Protein AF-A0A8J2LD52-F1 (afdb_monomer_lite)

Secondary structure (DSSP, 8-state):
---TT-EEEEEEE-TTTGGGT---GGGGGGGTTS-----------------GGGTTT--TTTTTTT-EEEEE---STTT-EE-TTS-EEESHHHHHHHHHHHHHT-EEEE---S-S---B-TTS-B-HHHHHHHTTS-SEEEEEEP-HHHHTTSEE-S--EEE-EEEE-PPPPB---GGGGGGGS-HHHHHHHHHHHHHHHHHHHHHHHHH-----HHHHHHHHHHHHTT-------GGGHHHHHHHHHHHHHHHHHHHHHHHHHHHSPPBP----SHHHHHH-TTSEEEEE--TTSHHHHHHHH---HHHHHHHTTEEEE-GGGHHHHHHHHHH-TTEEEEEEHHHHHHHHHHHTTTSTT------GGGGS-----

Radius of gyration: 35.53 Å; chains: 1; bounding box: 77×43×115 Å

pLDDT: mean 72.1, std 21.66, range [21.05, 95.12]

Foldseek 3Di:
DDDLFKWFWFKWADDPLCVVLPPDPCVVVVVPPDDDDDDDDDDDDDDDPDDPVVSVVDDSCLSQAAEEFEEEEDPDVQAFDADPVRHTDDHPVVVVVVVVCVVRVHHYDYDWDWDCFWDQDPVRATTTPLNCRLVVVGGIYGTATDDPVSVVRIPGDPGPDIWGKDKFFWFWDFDDDVCVLVVLDDPVVVVVVVVVLVVLLVVQLVQVVVPDVDPVSVLSNVLLVCLLVVHDRPDDDPSCVVVSVVSSVVSVVVVVSSVVSVVVCVVDGDTDDDDLDLQSVLVLLQAQEEEADRHNGSVVVCLVPDPDPSSVSNNVRYHYDYPVCVLVLVVVRNPDNRYMYIDIDVSSVVSCVPRPPPPPTGDGSPPPPVVPPPPDD

Sequence (377 aa):
QLNPNRVHYMFVGREAGIRRLLKAESFQSLLYKTAIVFEGSERIVEKWQLSLENIEKFDPFDVIRNNHIRVASYPYKVYIVRNKSNEPIGGMAYNFMSNMASHYNCTFTFGHKGHQNINRMPNGTWNGFIGDLISNSVDLAFWLANSPTRNSVLDFTTHAHTMSLDFFTPLPQKTIKWYGVLFVFQRDLWVSIGISTLCVVLVLFLQVREGTGDPSTFKILRIPLCSLLQQPSNNIPQKIRVLSGMFFFYSIIVNTCFSCNLAAFLTFPEMDPLPTTPEQLAQMTHVHVTVVHYAGAISDIFFKQSSSPTVLKIKERLEKTNPKEMIRALKKTAVTRNSALINFRPLGQITIAENLTLHPGFNVACISHAQKILQIH

InterPro domains:
  IPR019594 Ionotropic glutamate receptor, L-glutamate and glycine-binding domain [PF10613] (72-163)
  IPR052192 Ionotropic receptor [PTHR42643] (63-322)

Organism: NCBI:txid39272

Structure (mmCIF, N/CA/C/O backbone):
data_AF-A0A8J2LD52-F1
#
_entry.id   AF-A0A8J2LD52-F1
#
loop_
_atom_site.group_PDB
_atom_site.id
_atom_site.type_symbol
_atom_site.label_atom_id
_atom_site.label_alt_id
_atom_site.label_comp_id
_atom_site.label_asym_id
_atom_site.label_entity_id
_atom_site.label_seq_id
_atom_site.pdbx_PDB_ins_code
_atom_site.Cartn_x
_atom_site.Cartn_y
_atom_site.Cartn_z
_atom_site.occupancy
_atom_site.B_iso_or_equiv
_atom_site.auth_seq_id
_atom_site.auth_comp_id
_atom_site.auth_asym_id
_atom_site.auth_atom_id
_atom_site.pdbx_PDB_model_num
ATOM 1 N N . GLN A 1 1 ? -10.316 -0.402 -25.186 1.00 23.91 1 GLN A N 1
ATOM 2 C CA . GLN A 1 1 ? -9.797 0.869 -24.635 1.00 23.91 1 GLN A CA 1
ATOM 3 C C . GLN A 1 1 ? -8.781 0.528 -23.545 1.00 23.91 1 GLN A C 1
ATOM 5 O O . GLN A 1 1 ? -9.033 -0.380 -22.768 1.00 23.91 1 GLN A O 1
ATOM 10 N N . LEU A 1 2 ? -7.586 1.131 -23.562 1.00 27.34 2 LEU A N 1
ATOM 11 C CA . LEU A 1 2 ? -6.486 0.798 -22.640 1.00 27.34 2 LEU A CA 1
ATOM 12 C C . LEU A 1 2 ? -6.726 1.429 -21.258 1.00 27.34 2 LEU A C 1
ATOM 14 O O . LEU A 1 2 ? -7.002 2.621 -21.166 1.00 27.34 2 LEU A O 1
ATOM 18 N N . ASN A 1 3 ? -6.609 0.628 -20.196 1.00 27.41 3 ASN A N 1
ATOM 19 C CA . ASN A 1 3 ? -6.834 1.050 -18.813 1.00 27.41 3 ASN A CA 1
ATOM 20 C C . ASN A 1 3 ? -5.690 1.979 -18.332 1.00 27.41 3 ASN A C 1
ATOM 22 O O . ASN A 1 3 ? -4.536 1.546 -18.312 1.00 27.41 3 ASN A O 1
ATOM 26 N N . PRO A 1 4 ? -5.970 3.228 -17.915 1.00 33.75 4 PRO A N 1
ATOM 27 C CA . PRO A 1 4 ? -4.953 4.231 -17.572 1.00 33.75 4 PRO A CA 1
ATOM 28 C C . PRO A 1 4 ? -4.152 3.936 -16.287 1.00 33.75 4 PRO A C 1
ATOM 30 O O . PRO A 1 4 ? -3.182 4.636 -16.005 1.00 33.75 4 PRO A O 1
ATOM 33 N N . ASN A 1 5 ? -4.517 2.900 -15.521 1.00 27.22 5 ASN A N 1
ATOM 34 C CA . ASN A 1 5 ? -3.898 2.565 -14.230 1.00 27.22 5 ASN A CA 1
ATOM 35 C C . ASN A 1 5 ? -2.833 1.454 -14.296 1.00 27.22 5 ASN A C 1
ATOM 37 O O . ASN A 1 5 ? -2.310 1.037 -13.260 1.00 27.22 5 ASN A O 1
ATOM 41 N N . ARG A 1 6 ? -2.509 0.943 -15.489 1.00 26.83 6 ARG A N 1
ATOM 42 C CA . ARG A 1 6 ? -1.530 -0.136 -15.678 1.00 26.83 6 ARG A CA 1
ATOM 43 C C . ARG A 1 6 ? -0.407 0.321 -16.594 1.00 26.83 6 ARG A C 1
ATOM 45 O O . ARG A 1 6 ? -0.628 0.697 -17.738 1.00 26.83 6 ARG A O 1
ATOM 52 N N . VAL A 1 7 ? 0.812 0.281 -16.067 1.00 27.97 7 VAL A N 1
ATOM 53 C CA . VAL A 1 7 ? 2.019 0.576 -16.833 1.00 27.97 7 VAL A CA 1
ATOM 54 C C . VAL A 1 7 ? 2.569 -0.747 -17.356 1.00 27.97 7 VAL A C 1
ATOM 56 O O . VAL A 1 7 ? 2.997 -1.589 -16.561 1.00 27.97 7 VAL A O 1
ATOM 59 N N . HIS A 1 8 ? 2.520 -0.953 -18.674 1.00 30.06 8 HIS A N 1
ATOM 60 C CA . HIS A 1 8 ? 2.996 -2.185 -19.299 1.00 30.06 8 HIS A CA 1
ATOM 61 C C . HIS A 1 8 ? 4.439 -2.004 -19.754 1.00 30.06 8 HIS A C 1
ATOM 63 O O . HIS A 1 8 ? 4.764 -1.018 -20.407 1.00 30.06 8 HIS A O 1
ATOM 69 N N . TYR A 1 9 ? 5.309 -2.945 -19.407 1.00 30.00 9 TYR A N 1
ATOM 70 C CA . TYR A 1 9 ? 6.727 -2.882 -19.747 1.00 30.00 9 TYR A CA 1
ATOM 71 C C . TYR A 1 9 ? 7.063 -3.855 -20.875 1.00 30.00 9 TYR A C 1
ATOM 73 O O . TYR A 1 9 ? 6.517 -4.958 -20.922 1.00 30.00 9 TYR A O 1
ATOM 81 N N . MET A 1 10 ? 7.947 -3.433 -21.779 1.00 39.56 10 MET A N 1
ATOM 82 C CA . MET A 1 10 ? 8.221 -4.145 -23.019 1.00 39.56 10 MET A CA 1
ATOM 83 C C . MET A 1 10 ? 9.648 -3.968 -23.522 1.00 39.56 10 MET A C 1
ATOM 85 O O . MET A 1 10 ? 10.292 -2.961 -23.230 1.00 39.56 10 MET A O 1
ATOM 89 N N . PHE A 1 11 ? 10.065 -4.923 -24.345 1.00 29.23 11 PHE A N 1
ATOM 90 C CA . PHE A 1 11 ? 11.185 -4.821 -25.266 1.00 29.23 11 PHE A CA 1
ATOM 91 C C . PHE A 1 11 ? 10.933 -3.781 -26.350 1.00 29.23 11 PHE A C 1
ATOM 93 O O . PHE A 1 11 ? 9.819 -3.690 -26.870 1.00 29.23 11 PHE A O 1
ATOM 100 N N . VAL A 1 12 ? 11.977 -3.023 -26.681 1.00 31.70 12 VAL A N 1
ATOM 101 C CA . VAL A 1 12 ? 11.914 -1.950 -27.668 1.00 31.70 12 VAL A CA 1
ATOM 102 C C . VAL A 1 12 ? 13.154 -1.932 -28.562 1.00 31.70 12 VAL A C 1
ATOM 104 O O . VAL A 1 12 ? 14.260 -2.043 -28.036 1.00 31.70 12 VAL A O 1
ATOM 107 N N . GLY A 1 13 ? 12.954 -1.715 -29.869 1.00 30.03 13 GLY A N 1
ATOM 108 C CA . GLY A 1 13 ? 13.976 -1.391 -30.878 1.00 30.03 13 GLY A CA 1
ATOM 109 C C . GLY A 1 13 ? 13.395 -0.542 -32.028 1.00 30.03 13 GLY A C 1
ATOM 110 O O . GLY A 1 13 ? 12.174 -0.438 -32.142 1.00 30.03 13 GLY A O 1
ATOM 111 N N . ARG A 1 14 ? 14.237 0.111 -32.857 1.00 34.62 14 ARG A N 1
ATOM 112 C CA . ARG A 1 14 ? 13.803 0.928 -34.018 1.00 34.62 14 ARG A CA 1
ATOM 113 C C . ARG A 1 14 ? 14.428 0.464 -35.349 1.00 34.62 14 ARG A C 1
ATOM 115 O O . ARG A 1 14 ? 15.628 0.227 -35.442 1.00 34.62 14 ARG A O 1
ATOM 122 N N . GLU A 1 15 ? 13.566 0.374 -36.362 1.00 36.78 15 GLU A N 1
ATOM 123 C CA . GLU A 1 15 ? 13.668 0.190 -37.829 1.00 36.78 15 GLU A CA 1
ATOM 124 C C . GLU A 1 15 ? 14.971 -0.143 -38.597 1.00 36.78 15 GLU A C 1
ATOM 126 O O . GLU A 1 15 ? 14.846 -0.745 -39.661 1.00 36.78 15 GLU A O 1
ATOM 131 N N . ALA A 1 16 ? 16.198 0.176 -38.175 1.00 35.41 16 ALA A N 1
ATOM 132 C CA . ALA A 1 16 ? 17.375 -0.060 -39.037 1.00 35.41 16 ALA A CA 1
ATOM 133 C C . ALA A 1 16 ? 17.960 -1.481 -38.898 1.00 35.41 16 ALA A C 1
ATOM 135 O O . ALA A 1 16 ? 18.362 -2.084 -39.892 1.00 35.41 16 ALA A O 1
ATOM 136 N N . GLY A 1 17 ? 17.945 -2.050 -37.687 1.00 36.66 17 GLY A N 1
ATOM 137 C CA . GLY A 1 17 ? 18.306 -3.458 -37.452 1.00 36.66 17 GLY A CA 1
ATOM 138 C C . GLY A 1 17 ? 17.135 -4.425 -37.664 1.00 36.66 17 GLY A C 1
ATOM 139 O O . GLY A 1 17 ? 17.326 -5.574 -38.051 1.00 36.66 17 GLY A O 1
ATOM 140 N N . ILE A 1 18 ? 15.904 -3.934 -37.476 1.00 36.94 18 ILE A N 1
ATOM 141 C CA . ILE A 1 18 ? 14.681 -4.748 -37.428 1.00 36.94 18 ILE A CA 1
ATOM 142 C C . ILE A 1 18 ? 13.960 -4.814 -38.796 1.00 36.94 18 ILE A C 1
ATOM 144 O O . ILE A 1 18 ? 13.155 -5.707 -39.036 1.00 36.94 18 ILE A O 1
ATOM 148 N N . ARG A 1 19 ? 14.301 -3.984 -39.794 1.00 34.66 19 ARG A N 1
ATOM 149 C CA . ARG A 1 19 ? 13.758 -4.155 -41.164 1.00 34.66 19 ARG A CA 1
ATOM 150 C C . ARG A 1 19 ? 14.233 -5.425 -41.891 1.00 34.66 19 ARG A C 1
ATOM 152 O O . ARG A 1 19 ? 13.634 -5.783 -42.901 1.00 34.66 19 ARG A O 1
ATOM 159 N N . ARG A 1 20 ? 15.238 -6.149 -41.374 1.00 38.47 20 ARG A N 1
ATOM 160 C CA . ARG A 1 20 ? 15.504 -7.548 -41.780 1.00 38.47 20 ARG A CA 1
ATOM 161 C C . ARG A 1 20 ? 14.633 -8.576 -41.035 1.00 38.47 20 ARG A C 1
ATOM 163 O O . ARG A 1 20 ? 14.489 -9.682 -41.529 1.00 38.47 20 ARG A O 1
ATOM 170 N N . LEU A 1 21 ? 14.041 -8.194 -39.900 1.00 38.53 21 LEU A N 1
ATOM 171 C CA . LEU A 1 21 ? 13.203 -9.012 -39.008 1.00 38.53 21 LEU A CA 1
ATOM 172 C C . LEU A 1 21 ? 11.695 -8.911 -39.278 1.00 38.53 21 LEU A C 1
ATOM 174 O O . LEU A 1 21 ? 10.965 -9.833 -38.946 1.00 38.53 21 LEU A O 1
ATOM 178 N N . LEU A 1 22 ? 11.209 -7.798 -39.835 1.00 36.91 22 LEU A N 1
ATOM 179 C CA . LEU A 1 22 ? 9.770 -7.478 -39.867 1.00 36.91 22 LEU A CA 1
ATOM 180 C C . LEU A 1 22 ? 9.167 -7.360 -41.274 1.00 36.91 22 LEU A C 1
ATOM 182 O O . LEU A 1 22 ? 8.167 -6.672 -41.468 1.00 36.91 22 LEU A O 1
ATOM 186 N N . LYS A 1 23 ? 9.713 -8.066 -42.272 1.00 32.22 23 LYS A N 1
ATOM 187 C CA . LYS A 1 23 ? 8.959 -8.343 -43.508 1.00 32.22 23 LYS A CA 1
ATOM 188 C C . LYS A 1 23 ? 8.051 -9.557 -43.313 1.00 32.22 23 LYS A C 1
ATOM 190 O O . LYS A 1 23 ? 8.264 -10.593 -43.926 1.00 32.22 23 LYS A O 1
ATOM 195 N N . ALA A 1 24 ? 7.035 -9.415 -42.473 1.00 35.25 24 ALA A N 1
ATOM 196 C CA . ALA A 1 24 ? 5.831 -10.219 -42.585 1.00 35.25 24 ALA A CA 1
ATOM 197 C C . ALA A 1 24 ? 4.703 -9.539 -41.806 1.00 35.25 24 ALA A C 1
ATOM 199 O O . ALA A 1 24 ? 4.794 -9.340 -40.596 1.00 35.25 24 ALA A O 1
ATOM 200 N N . GLU A 1 25 ? 3.591 -9.273 -42.484 1.00 36.53 25 GLU A N 1
ATOM 201 C CA . GLU A 1 25 ? 2.289 -8.956 -41.880 1.00 36.53 25 GLU A CA 1
ATOM 202 C C . GLU A 1 25 ? 1.767 -10.089 -40.954 1.00 36.53 25 GLU A C 1
ATOM 204 O O . GLU A 1 25 ? 0.664 -10.019 -40.417 1.00 36.53 25 GLU A O 1
ATOM 209 N N . SER A 1 26 ? 2.559 -11.137 -40.700 1.00 39.19 26 SER A N 1
ATOM 210 C CA . SER A 1 26 ? 2.184 -12.321 -39.931 1.00 39.19 26 SER A CA 1
ATOM 211 C C . SER A 1 26 ? 2.123 -12.102 -38.417 1.00 39.19 26 SER A C 1
ATOM 213 O O . SER A 1 26 ? 1.470 -12.897 -37.741 1.00 39.19 26 SER A O 1
ATOM 215 N N . PHE A 1 27 ? 2.664 -11.012 -37.857 1.00 35.91 27 PHE A N 1
ATOM 216 C CA . PHE A 1 27 ? 2.467 -10.731 -36.424 1.00 35.91 27 PHE A CA 1
ATOM 217 C C . PHE A 1 27 ? 1.037 -10.253 -36.099 1.00 35.91 27 PHE A C 1
ATOM 219 O O . PHE A 1 27 ? 0.593 -10.382 -34.959 1.00 35.91 27 PHE A O 1
ATOM 226 N N . GLN A 1 28 ? 0.268 -9.788 -37.097 1.00 33.38 28 GLN A N 1
ATOM 227 C CA . GLN A 1 28 ? -1.177 -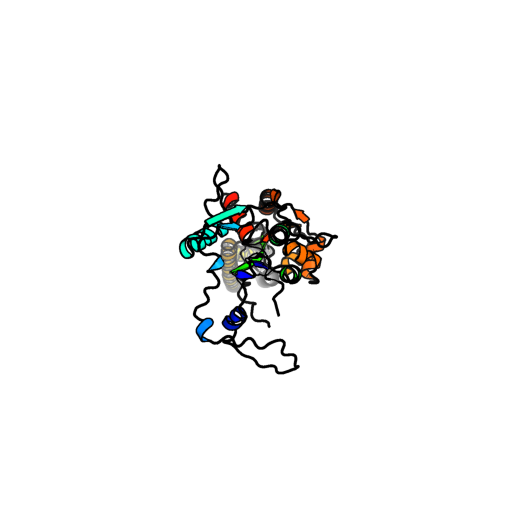9.575 -36.939 1.00 33.38 28 GLN A CA 1
ATOM 228 C C . GLN A 1 28 ? -1.957 -10.901 -36.872 1.00 33.38 28 GLN A C 1
ATOM 230 O O . GLN A 1 28 ? -3.003 -10.962 -36.231 1.00 33.38 28 GLN A O 1
ATOM 235 N N . SER A 1 29 ? -1.445 -11.988 -37.460 1.00 31.92 29 SER A N 1
ATOM 236 C CA . SER A 1 29 ? -2.184 -13.255 -37.580 1.00 31.92 29 SER A CA 1
ATOM 237 C C . SER A 1 29 ? -2.236 -14.094 -36.296 1.00 31.92 29 SER A C 1
ATOM 239 O O . SER A 1 29 ? -3.184 -14.857 -36.112 1.00 31.92 29 SER A O 1
ATOM 241 N N . LEU A 1 30 ? -1.315 -13.892 -35.342 1.00 29.06 30 LEU A N 1
ATOM 242 C CA . LEU A 1 30 ? -1.360 -14.595 -34.049 1.00 29.06 30 LEU A CA 1
ATOM 243 C C . LEU A 1 30 ? -2.463 -14.063 -33.103 1.00 29.06 30 LEU A C 1
ATOM 245 O O . LEU A 1 30 ? -2.719 -14.658 -32.058 1.00 29.06 30 LEU A O 1
ATOM 249 N N . LEU A 1 31 ? -3.143 -12.972 -33.485 1.00 27.78 31 LEU A N 1
ATOM 250 C CA . LEU A 1 31 ? -4.313 -12.402 -32.802 1.00 27.78 31 LEU A CA 1
ATOM 251 C C . LEU A 1 31 ? -5.648 -12.652 -33.537 1.00 27.78 31 LEU A C 1
ATOM 253 O O . LEU A 1 31 ? -6.704 -12.347 -32.989 1.00 27.78 31 LEU A O 1
ATOM 257 N N . TYR A 1 32 ? -5.652 -13.277 -34.721 1.00 26.25 32 TYR A N 1
ATOM 258 C CA . TYR A 1 32 ? -6.871 -13.512 -35.519 1.00 26.25 32 TYR A CA 1
ATOM 259 C C . TYR A 1 32 ? -7.573 -14.855 -35.230 1.00 26.25 32 TYR A C 1
ATOM 261 O O . TYR A 1 32 ? -8.110 -15.498 -36.129 1.00 26.25 32 TYR A O 1
ATOM 269 N N . LYS A 1 33 ? -7.629 -15.282 -33.959 1.00 24.86 33 LYS A N 1
ATOM 270 C CA . LYS A 1 33 ? -8.533 -16.373 -33.524 1.00 24.86 33 LYS A CA 1
ATOM 271 C C . LYS A 1 33 ? -9.729 -15.929 -32.681 1.00 24.86 33 LYS A C 1
ATOM 273 O O . LYS A 1 33 ? -10.483 -16.774 -32.212 1.00 24.86 33 LYS A O 1
ATOM 278 N N . THR A 1 34 ? -9.985 -14.628 -32.571 1.00 21.89 34 THR A N 1
ATOM 279 C CA . THR A 1 34 ? -11.220 -14.104 -31.969 1.00 21.89 34 THR A CA 1
ATOM 280 C C . THR A 1 34 ? -11.675 -12.833 -32.692 1.00 21.89 34 THR A C 1
ATOM 282 O O . THR A 1 34 ? -11.120 -11.773 -32.441 1.00 21.89 34 THR A O 1
ATOM 285 N N . ALA A 1 35 ? -12.631 -13.000 -33.619 1.00 21.05 35 ALA A N 1
ATOM 286 C CA . ALA A 1 35 ? -13.771 -12.132 -33.978 1.00 21.05 35 ALA A CA 1
ATOM 287 C C . ALA A 1 35 ? -13.608 -10.593 -33.783 1.00 21.05 35 ALA A C 1
ATOM 289 O O . ALA A 1 35 ? -13.313 -10.127 -32.692 1.00 21.05 35 ALA A O 1
ATOM 290 N N . ILE A 1 36 ? -13.873 -9.712 -34.756 1.00 22.89 36 ILE A N 1
ATOM 291 C CA . ILE A 1 36 ? -15.193 -9.381 -35.326 1.00 22.89 36 ILE A CA 1
ATOM 292 C C . ILE A 1 36 ? -14.989 -8.456 -36.550 1.00 22.89 36 ILE A C 1
ATOM 294 O O . ILE A 1 36 ? -14.137 -7.571 -36.550 1.00 22.89 36 ILE A O 1
ATOM 298 N N . VAL A 1 37 ? -15.836 -8.682 -37.553 1.00 26.14 37 VAL A N 1
ATOM 299 C CA . VAL A 1 37 ? -16.145 -7.896 -38.757 1.00 26.14 37 VAL A CA 1
ATOM 300 C C . VAL A 1 37 ? -16.410 -6.409 -38.471 1.00 26.14 37 VAL A C 1
ATOM 302 O O . VAL A 1 37 ? -17.274 -6.109 -37.658 1.00 26.14 37 VAL A O 1
ATOM 305 N N . PHE A 1 38 ? -15.776 -5.497 -39.217 1.00 23.28 38 PHE A N 1
ATOM 306 C CA . PHE A 1 38 ? -16.443 -4.297 -39.745 1.00 23.28 38 PHE A CA 1
ATOM 307 C C . PHE A 1 38 ? -15.843 -3.920 -41.105 1.00 23.28 38 PHE A C 1
ATOM 309 O O . PHE A 1 38 ? -14.640 -3.723 -41.262 1.00 23.28 38 PHE A O 1
ATOM 316 N N . GLU A 1 39 ? -16.738 -3.887 -42.079 1.00 28.38 39 GLU A N 1
ATOM 317 C CA . GLU A 1 39 ? -16.569 -3.581 -43.492 1.00 28.38 39 GLU A CA 1
ATOM 318 C C . GLU A 1 39 ? -16.615 -2.053 -43.682 1.00 28.38 39 GLU A C 1
ATOM 320 O O . GLU A 1 39 ? -17.489 -1.396 -43.113 1.00 28.38 39 GLU A O 1
ATOM 325 N N . GLY A 1 40 ? -15.691 -1.465 -44.454 1.00 25.81 40 GLY A N 1
ATOM 326 C CA . GLY A 1 40 ? -15.814 -0.057 -44.847 1.00 25.81 40 GLY A CA 1
ATOM 327 C C . GLY A 1 40 ? -14.540 0.643 -45.321 1.00 25.81 40 GLY A C 1
ATOM 328 O O . GLY A 1 40 ? -13.699 1.022 -44.514 1.00 25.81 40 GLY A O 1
ATOM 329 N N . SER A 1 41 ? -14.519 0.964 -46.617 1.00 26.58 41 SER A N 1
ATOM 330 C CA . SER A 1 41 ? -13.633 1.883 -47.356 1.00 26.58 41 SER A CA 1
ATOM 331 C C . SER A 1 41 ? -12.295 1.349 -47.895 1.00 26.58 41 SER A C 1
ATOM 333 O O . SER A 1 41 ? -11.379 0.932 -47.193 1.00 26.58 41 SER A O 1
ATOM 335 N N . GLU A 1 42 ? -12.242 1.392 -49.223 1.00 32.69 42 GLU A N 1
ATOM 336 C CA . GLU A 1 42 ? -11.225 0.927 -50.150 1.00 32.69 42 GLU A CA 1
ATOM 337 C C . GLU A 1 42 ? -9.942 1.774 -50.127 1.00 32.69 42 GLU A C 1
ATOM 339 O O . GLU A 1 42 ? -9.981 2.994 -50.286 1.00 32.69 42 GLU A O 1
ATOM 344 N N . ARG A 1 43 ? -8.787 1.100 -50.060 1.00 25.75 43 ARG A N 1
ATOM 345 C CA . ARG A 1 43 ? -7.615 1.364 -50.918 1.00 25.75 43 ARG A CA 1
ATOM 346 C C . ARG A 1 43 ? -6.605 0.228 -50.756 1.00 25.75 43 ARG A C 1
ATOM 348 O O . ARG A 1 43 ? -5.838 0.185 -49.800 1.00 25.75 43 ARG A O 1
ATOM 355 N N . ILE A 1 44 ? -6.626 -0.705 -51.703 1.00 26.44 44 ILE A N 1
ATOM 356 C CA . ILE A 1 44 ? -5.646 -1.789 -51.801 1.00 26.44 44 ILE A CA 1
ATOM 357 C C . ILE A 1 44 ? -4.370 -1.200 -52.411 1.00 26.44 44 ILE A C 1
ATOM 359 O O . ILE A 1 44 ? -4.347 -0.870 -53.596 1.00 26.44 44 ILE A O 1
ATOM 363 N N . VAL A 1 45 ? -3.319 -1.059 -51.605 1.00 27.81 45 VAL A N 1
ATOM 364 C CA . VAL A 1 45 ? -1.951 -0.839 -52.089 1.00 27.81 45 VAL A CA 1
ATOM 365 C C . VAL A 1 45 ? -1.255 -2.199 -52.053 1.00 27.81 45 VAL A C 1
ATOM 367 O O . VAL A 1 45 ? -1.028 -2.739 -50.982 1.00 27.81 45 VAL A O 1
ATOM 370 N N . GLU A 1 46 ? -1.007 -2.749 -53.243 1.00 27.02 46 GLU A N 1
ATOM 371 C CA . GLU A 1 46 ? -0.210 -3.948 -53.557 1.00 27.02 46 GLU A CA 1
ATOM 372 C C . GLU A 1 46 ? -0.506 -5.252 -52.788 1.00 27.02 46 GLU A C 1
ATOM 374 O O . GLU A 1 46 ? -0.124 -5.482 -51.645 1.00 27.02 46 GLU A O 1
ATOM 379 N N . LYS A 1 47 ? -1.125 -6.187 -53.512 1.00 25.55 47 LYS A N 1
ATOM 380 C CA . LYS A 1 47 ? -1.456 -7.545 -53.079 1.00 25.55 47 LYS A CA 1
ATOM 381 C C . LYS A 1 47 ? -0.195 -8.427 -53.073 1.00 25.55 47 LYS A C 1
ATOM 383 O O . LYS A 1 47 ? 0.102 -9.081 -54.070 1.00 25.55 47 LYS A O 1
ATOM 388 N N . TRP A 1 48 ? 0.534 -8.483 -51.960 1.00 31.11 48 TRP A N 1
ATOM 389 C CA . TRP A 1 48 ? 1.521 -9.546 -51.737 1.00 31.11 48 TRP A CA 1
ATOM 390 C C . TRP A 1 48 ? 0.775 -10.832 -51.356 1.00 31.11 48 TRP A C 1
ATOM 392 O O . TRP A 1 48 ? 0.304 -10.984 -50.233 1.00 31.11 48 TRP A O 1
ATOM 402 N N . GLN A 1 49 ? 0.621 -11.764 -52.300 1.00 27.34 49 GLN A N 1
ATOM 403 C CA . GLN A 1 49 ? 0.124 -13.112 -52.003 1.00 27.34 49 GLN A CA 1
ATOM 404 C C . GLN A 1 49 ? 1.187 -13.885 -51.206 1.00 27.34 49 GLN A C 1
ATOM 406 O O . GLN A 1 49 ? 2.001 -14.612 -51.768 1.00 27.34 49 GLN A O 1
ATOM 411 N N . LEU A 1 50 ? 1.194 -13.721 -49.884 1.00 34.59 50 LEU A N 1
ATOM 412 C CA . LEU A 1 50 ? 1.894 -14.620 -48.970 1.00 34.59 50 LEU A CA 1
ATOM 413 C C . LEU A 1 50 ? 1.065 -15.906 -48.840 1.00 34.59 50 LEU A C 1
ATOM 415 O O . LEU A 1 50 ? -0.023 -15.900 -48.268 1.00 34.59 50 LEU A O 1
ATOM 419 N N . SER A 1 51 ? 1.553 -17.006 -49.416 1.00 32.91 51 SER A N 1
ATOM 420 C CA . SER A 1 51 ? 0.962 -18.333 -49.236 1.00 32.91 51 SER A CA 1
ATOM 421 C C . SER A 1 51 ? 1.140 -18.803 -47.785 1.00 32.91 51 SER A C 1
ATOM 423 O O . SER A 1 51 ? 2.208 -18.636 -47.193 1.00 32.91 51 SER A O 1
ATOM 425 N N . LEU A 1 52 ? 0.091 -19.404 -47.211 1.00 39.31 52 LEU A N 1
ATOM 426 C CA . LEU A 1 52 ? 0.046 -19.910 -45.828 1.00 39.31 52 LEU A CA 1
ATOM 427 C C . LEU A 1 52 ? 1.195 -20.883 -45.483 1.00 39.31 52 LEU A C 1
ATOM 429 O O . LEU A 1 52 ? 1.609 -20.937 -44.329 1.00 39.31 52 LEU A O 1
ATOM 433 N N . GLU A 1 53 ? 1.776 -21.569 -46.471 1.00 40.62 53 GLU A N 1
ATOM 434 C CA . GLU A 1 53 ? 2.932 -22.467 -46.295 1.00 40.62 53 GLU A CA 1
ATOM 435 C C . GLU A 1 53 ? 4.224 -21.760 -45.843 1.00 40.62 53 GLU A C 1
ATOM 437 O O . GLU A 1 53 ? 5.087 -22.388 -45.230 1.00 40.62 53 GLU A O 1
ATOM 442 N N . ASN A 1 54 ? 4.384 -20.459 -46.117 1.00 37.97 54 ASN A N 1
ATOM 443 C CA . ASN A 1 54 ? 5.599 -19.711 -45.762 1.00 37.97 54 ASN A CA 1
ATOM 444 C C . ASN A 1 54 ? 5.545 -19.079 -44.362 1.00 37.97 54 ASN A C 1
ATOM 446 O O . ASN A 1 54 ? 6.579 -18.664 -43.841 1.00 37.97 54 ASN A O 1
ATOM 450 N N . ILE A 1 55 ? 4.366 -19.018 -43.736 1.00 42.81 55 ILE A N 1
ATOM 451 C CA . ILE A 1 55 ? 4.192 -18.459 -42.386 1.00 42.81 55 ILE A CA 1
ATOM 452 C C . ILE A 1 55 ? 4.656 -19.464 -41.322 1.00 42.81 55 ILE A C 1
ATOM 454 O O . ILE A 1 55 ? 5.243 -19.058 -40.324 1.00 42.81 55 ILE A O 1
ATOM 458 N N . GLU A 1 56 ? 4.478 -20.769 -41.555 1.00 41.75 56 GLU A N 1
ATOM 459 C CA . GLU A 1 56 ? 4.920 -21.825 -40.627 1.00 41.75 56 GLU A CA 1
ATOM 460 C C . GLU A 1 56 ? 6.449 -21.986 -40.557 1.00 41.75 56 GLU A C 1
ATOM 462 O O . GLU A 1 56 ? 6.968 -22.512 -39.576 1.00 41.75 56 GLU A O 1
ATOM 467 N N . LYS A 1 57 ? 7.185 -21.514 -41.575 1.00 46.91 57 LYS A N 1
ATOM 468 C CA . LYS A 1 57 ? 8.658 -21.581 -41.642 1.00 46.91 57 LYS A CA 1
ATOM 469 C C . LYS A 1 57 ? 9.367 -20.305 -41.189 1.00 46.91 57 LYS A C 1
ATOM 471 O O . LYS A 1 57 ? 10.594 -20.285 -41.154 1.00 46.91 57 LYS A O 1
ATOM 476 N N . PHE A 1 58 ? 8.631 -19.240 -40.887 1.00 47.38 58 PHE A N 1
ATOM 477 C CA . PHE A 1 58 ? 9.228 -17.982 -40.458 1.00 47.38 58 PHE A CA 1
ATOM 478 C C . PHE A 1 58 ? 9.505 -18.035 -38.954 1.00 47.38 58 PHE A C 1
ATOM 480 O O . PHE A 1 58 ? 8.590 -17.856 -38.153 1.00 47.38 58 PHE A O 1
ATOM 487 N N . ASP A 1 59 ? 10.760 -18.275 -38.568 1.00 55.41 59 ASP A N 1
ATOM 488 C CA . ASP A 1 59 ? 11.206 -18.044 -37.195 1.00 55.41 59 ASP A CA 1
ATOM 489 C C . ASP A 1 59 ? 11.511 -16.541 -37.033 1.00 55.41 59 ASP A C 1
ATOM 491 O O . ASP A 1 59 ? 12.521 -16.051 -37.551 1.00 55.41 59 ASP A O 1
ATOM 495 N N . PRO A 1 60 ? 10.663 -15.769 -36.322 1.00 52.97 60 PRO A N 1
ATOM 496 C CA . PRO A 1 60 ? 10.856 -14.331 -36.150 1.00 52.97 60 PRO A CA 1
ATOM 497 C C . PRO A 1 60 ? 12.121 -13.991 -35.350 1.00 52.97 60 PRO A C 1
ATOM 499 O O . PRO A 1 60 ? 12.451 -12.817 -35.216 1.00 52.97 60 PRO A O 1
ATOM 502 N N . PHE A 1 61 ? 12.836 -14.983 -34.812 1.00 56.44 61 PHE A N 1
ATOM 503 C CA . PHE A 1 61 ? 14.079 -14.807 -34.072 1.00 56.44 61 PHE A CA 1
ATOM 504 C C . PHE A 1 61 ? 15.326 -15.257 -34.846 1.00 56.44 61 PHE A C 1
ATOM 506 O O . PHE A 1 61 ? 16.433 -15.165 -34.311 1.00 56.44 61 PHE A O 1
ATOM 513 N N . ASP A 1 62 ? 15.201 -15.638 -36.124 1.00 61.03 62 ASP A N 1
ATOM 514 C CA . ASP A 1 62 ? 16.347 -16.003 -36.972 1.00 61.03 62 ASP A CA 1
ATOM 515 C C . ASP A 1 62 ? 17.405 -14.894 -37.059 1.00 61.03 62 ASP A C 1
ATOM 517 O O . ASP A 1 62 ? 18.601 -15.167 -37.116 1.00 61.03 62 ASP A O 1
ATOM 521 N N . VAL A 1 63 ? 17.000 -13.623 -37.004 1.00 61.34 63 VAL A N 1
ATOM 522 C CA . VAL A 1 63 ? 17.943 -12.489 -37.046 1.00 61.34 63 VAL A CA 1
ATOM 523 C C . VAL A 1 63 ? 18.638 -12.264 -35.703 1.00 61.34 63 VAL A C 1
ATOM 525 O O . VAL A 1 63 ? 19.637 -11.553 -35.635 1.00 61.34 63 VAL A O 1
ATOM 528 N N . ILE A 1 64 ? 18.143 -12.865 -34.624 1.00 66.75 64 ILE A N 1
ATOM 529 C CA . ILE A 1 64 ? 18.823 -12.864 -33.328 1.00 66.75 64 ILE A CA 1
ATOM 530 C C . ILE A 1 64 ? 19.815 -14.031 -33.240 1.00 66.75 64 ILE A C 1
ATOM 532 O O . ILE A 1 64 ? 20.840 -13.923 -32.559 1.00 66.75 64 ILE A O 1
ATOM 536 N N . ARG A 1 65 ? 19.549 -15.127 -33.960 1.00 75.69 65 ARG A N 1
ATOM 537 C CA . ARG A 1 65 ? 20.378 -16.332 -33.940 1.00 75.69 65 ARG A CA 1
ATOM 538 C C . ARG A 1 65 ? 21.825 -16.011 -34.325 1.00 75.69 65 ARG A C 1
ATOM 540 O O . ARG A 1 65 ? 22.083 -15.361 -35.334 1.00 75.69 65 ARG A O 1
ATOM 547 N N . ASN A 1 66 ? 22.775 -16.474 -33.510 1.00 80.88 66 ASN A N 1
ATOM 548 C CA . ASN A 1 66 ? 24.221 -16.267 -33.686 1.00 80.88 66 ASN A CA 1
ATOM 549 C C . ASN A 1 66 ? 24.704 -14.800 -33.698 1.00 80.88 66 ASN A C 1
ATOM 551 O O . ASN A 1 66 ? 25.869 -14.552 -34.004 1.00 80.88 66 ASN A O 1
ATOM 555 N N . ASN A 1 67 ? 23.859 -13.829 -33.338 1.00 80.38 67 ASN A N 1
ATOM 556 C CA . ASN A 1 67 ? 24.241 -12.417 -33.294 1.00 80.38 67 ASN A CA 1
ATOM 557 C C . ASN A 1 67 ? 24.575 -11.935 -31.876 1.00 80.38 67 ASN A C 1
ATOM 559 O O . ASN A 1 67 ? 24.275 -12.586 -30.872 1.00 80.38 67 ASN A O 1
ATOM 563 N N . HIS A 1 68 ? 25.229 -10.773 -31.799 1.00 86.00 68 HIS A N 1
ATOM 564 C CA . HIS A 1 68 ? 25.487 -10.074 -30.544 1.00 86.00 68 HIS A CA 1
ATOM 565 C C . HIS A 1 68 ? 24.435 -8.987 -30.307 1.00 86.00 68 HIS A C 1
ATOM 567 O O . HIS A 1 68 ? 24.274 -8.103 -31.144 1.00 86.00 68 HIS A O 1
ATOM 573 N N . ILE A 1 69 ? 23.753 -9.023 -29.163 1.00 84.75 69 ILE A N 1
ATOM 574 C CA . ILE A 1 69 ? 22.681 -8.084 -28.811 1.00 84.75 69 ILE A CA 1
ATOM 575 C C . ILE A 1 69 ? 23.161 -7.119 -27.729 1.00 84.75 69 ILE A C 1
ATOM 577 O O . ILE A 1 69 ? 23.530 -7.529 -26.625 1.00 84.75 69 ILE A O 1
ATOM 581 N N . ARG A 1 70 ? 23.086 -5.815 -27.994 1.00 87.19 70 ARG A N 1
ATOM 582 C CA . ARG A 1 70 ? 23.326 -4.782 -26.979 1.00 87.19 70 ARG A CA 1
ATOM 583 C C . ARG A 1 70 ? 22.019 -4.461 -26.272 1.00 87.19 70 ARG A C 1
ATOM 585 O O . ARG A 1 70 ? 21.047 -4.067 -26.915 1.00 87.19 70 ARG A O 1
ATOM 592 N N . VAL A 1 71 ? 22.001 -4.598 -24.951 1.00 87.00 71 VAL A N 1
ATOM 593 C CA . VAL A 1 71 ? 20.788 -4.475 -24.137 1.00 87.00 71 VAL A CA 1
ATOM 594 C C . VAL A 1 71 ? 20.913 -3.345 -23.120 1.00 87.00 71 VAL A C 1
ATOM 596 O O . VAL A 1 71 ? 21.841 -3.322 -22.310 1.00 87.00 71 VAL A O 1
ATOM 599 N N . ALA A 1 72 ? 19.936 -2.441 -23.094 1.00 87.00 72 ALA A N 1
ATOM 600 C CA . ALA A 1 72 ? 19.771 -1.460 -22.026 1.00 87.00 72 ALA A CA 1
ATOM 601 C C . ALA A 1 72 ? 18.767 -1.959 -20.991 1.00 87.00 72 ALA A C 1
ATOM 603 O O . ALA A 1 72 ? 17.763 -2.580 -21.320 1.00 87.00 72 ALA A O 1
ATOM 604 N N . SER A 1 73 ? 19.013 -1.662 -19.722 1.00 85.31 73 SER A N 1
ATOM 605 C CA . SER A 1 73 ? 18.094 -1.972 -18.628 1.00 85.31 73 SER A CA 1
ATOM 606 C C . SER A 1 73 ? 18.354 -1.029 -17.466 1.00 85.31 73 SER A C 1
ATOM 608 O O . SER A 1 73 ? 19.463 -0.513 -17.295 1.00 85.31 73 SER A O 1
ATOM 610 N N . TYR A 1 74 ? 17.341 -0.825 -16.627 1.00 82.12 74 TYR A N 1
ATOM 611 C CA . TYR A 1 74 ? 17.503 -0.046 -15.408 1.00 82.12 74 TYR A CA 1
ATOM 612 C C . TYR A 1 74 ? 18.495 -0.704 -14.435 1.00 82.12 74 TYR A C 1
ATOM 614 O O . TYR A 1 74 ? 18.470 -1.925 -14.263 1.00 82.12 74 TYR A O 1
ATOM 622 N N . PRO A 1 75 ? 19.313 0.091 -13.722 1.00 80.75 75 PRO A N 1
ATOM 623 C CA . PRO A 1 75 ? 20.309 -0.411 -12.779 1.00 80.75 75 PRO A CA 1
ATOM 624 C C . PRO A 1 75 ? 19.706 -0.673 -11.388 1.00 80.75 75 PRO A C 1
ATOM 626 O O . PRO A 1 75 ? 20.333 -0.394 -10.368 1.00 80.75 75 PRO A O 1
ATOM 629 N N . TYR A 1 76 ? 18.466 -1.160 -11.327 1.00 80.25 76 TYR A N 1
ATOM 630 C CA . TYR A 1 76 ? 17.868 -1.615 -10.072 1.00 80.25 76 TYR A CA 1
ATOM 631 C C . TYR A 1 76 ? 18.098 -3.115 -9.938 1.00 80.25 76 TYR A C 1
ATOM 633 O O . TYR A 1 76 ? 17.925 -3.844 -10.914 1.00 80.25 76 TYR A O 1
ATOM 641 N N . LYS A 1 77 ? 18.418 -3.575 -8.722 1.00 77.38 77 LYS A N 1
ATOM 642 C CA . LYS A 1 77 ? 18.707 -4.989 -8.421 1.00 77.38 77 LYS A CA 1
ATOM 643 C C . LYS A 1 77 ? 17.613 -5.957 -8.882 1.00 77.38 77 LYS A C 1
ATOM 645 O O . LYS A 1 77 ? 17.911 -7.084 -9.248 1.00 77.38 77 LYS A O 1
ATOM 650 N N . VAL A 1 78 ? 16.362 -5.491 -8.918 1.00 78.75 78 VAL A N 1
ATOM 651 C CA . VAL A 1 78 ? 15.209 -6.236 -9.455 1.00 78.75 78 VAL A CA 1
ATOM 652 C C . VAL A 1 78 ? 15.448 -6.686 -10.901 1.00 78.75 78 VAL A C 1
ATOM 654 O O . VAL A 1 78 ? 15.109 -7.803 -11.284 1.00 78.75 78 VAL A O 1
ATOM 657 N N . TYR A 1 79 ? 16.047 -5.810 -11.707 1.00 79.19 79 TYR A N 1
ATOM 658 C CA . TYR A 1 79 ? 16.251 -6.025 -13.135 1.00 79.19 79 TYR A CA 1
ATOM 659 C C . TYR A 1 79 ? 17.645 -6.565 -13.428 1.00 79.19 79 TYR A C 1
ATOM 661 O O . TYR A 1 79 ? 17.765 -7.535 -14.170 1.00 79.19 79 TYR A O 1
ATOM 669 N N . ILE A 1 80 ? 18.685 -5.975 -12.830 1.00 84.69 80 ILE A N 1
ATOM 670 C CA . ILE A 1 80 ? 20.071 -6.423 -12.986 1.00 84.69 80 ILE A CA 1
ATOM 671 C C . ILE A 1 80 ? 20.779 -6.392 -11.638 1.00 84.69 80 ILE A C 1
ATOM 673 O O . ILE A 1 80 ? 20.925 -5.340 -11.013 1.00 84.69 80 ILE A O 1
ATOM 677 N N . VAL A 1 81 ? 21.300 -7.548 -11.247 1.00 85.44 81 VAL A N 1
ATOM 678 C CA . VAL A 1 81 ? 22.250 -7.719 -10.153 1.00 85.44 81 VAL A CA 1
ATOM 679 C C . VAL A 1 81 ? 23.650 -7.746 -10.752 1.00 85.44 81 VAL A C 1
ATOM 681 O O . VAL A 1 81 ? 23.919 -8.509 -11.681 1.00 85.44 81 VAL A O 1
ATOM 684 N N . ARG A 1 82 ? 24.543 -6.905 -10.228 1.00 86.44 82 ARG A N 1
ATOM 685 C CA . ARG A 1 82 ? 25.949 -6.848 -10.640 1.00 86.44 82 ARG A CA 1
ATOM 686 C C . ARG A 1 82 ? 26.863 -7.269 -9.493 1.00 86.44 82 ARG A C 1
ATOM 688 O O . ARG A 1 82 ? 26.552 -6.996 -8.334 1.00 86.44 82 ARG A O 1
ATOM 695 N N . ASN A 1 83 ? 27.977 -7.920 -9.816 1.00 87.38 83 ASN A N 1
ATOM 696 C CA . ASN A 1 83 ? 29.032 -8.245 -8.857 1.00 87.38 83 ASN A CA 1
ATOM 697 C C . ASN A 1 83 ? 29.852 -6.988 -8.487 1.00 87.38 83 ASN A C 1
ATOM 699 O O . ASN A 1 83 ? 29.691 -5.928 -9.092 1.00 87.38 83 ASN A O 1
ATOM 703 N N . LYS A 1 84 ? 30.779 -7.107 -7.527 1.00 85.12 84 LYS A N 1
ATOM 704 C CA . LYS A 1 84 ? 31.723 -6.049 -7.122 1.00 85.12 84 LYS A CA 1
ATOM 705 C C . LYS A 1 84 ? 32.569 -5.524 -8.290 1.00 85.12 84 LYS A C 1
ATOM 707 O O . LYS A 1 84 ? 32.849 -4.333 -8.333 1.00 85.12 84 LYS A O 1
ATOM 712 N N . SER A 1 85 ? 32.887 -6.379 -9.265 1.00 85.06 85 SER A N 1
ATOM 713 C CA . SER A 1 85 ? 33.567 -6.013 -10.521 1.00 85.06 85 SER A CA 1
ATOM 714 C C . SER A 1 85 ? 32.641 -5.362 -11.564 1.00 85.06 85 SER A C 1
ATOM 716 O O . SER A 1 85 ? 33.038 -5.160 -12.704 1.00 85.06 85 SER A O 1
ATOM 718 N N . ASN A 1 86 ? 31.395 -5.040 -11.195 1.00 83.06 86 ASN A N 1
ATOM 719 C CA . ASN A 1 86 ? 30.354 -4.448 -12.043 1.00 83.06 86 ASN A CA 1
ATOM 720 C C . ASN A 1 86 ? 29.848 -5.337 -13.201 1.00 83.06 86 ASN A C 1
ATOM 722 O O . ASN A 1 86 ? 29.122 -4.873 -14.084 1.00 83.06 86 ASN A O 1
ATOM 726 N N . GLU A 1 87 ? 30.159 -6.629 -13.184 1.00 85.62 87 GLU A N 1
ATOM 727 C CA . GLU A 1 87 ? 29.658 -7.603 -14.158 1.00 85.62 87 GLU A CA 1
ATOM 728 C C . GLU A 1 87 ? 28.227 -8.040 -13.814 1.00 85.62 87 GLU A C 1
ATOM 730 O O . GLU A 1 87 ? 27.936 -8.272 -12.637 1.00 85.62 87 GLU A O 1
ATOM 735 N N . PRO A 1 88 ? 27.310 -8.138 -14.795 1.00 84.94 88 PRO A N 1
ATOM 736 C CA . PRO A 1 88 ? 25.949 -8.599 -14.553 1.00 84.94 88 PRO A CA 1
ATOM 737 C C . PRO A 1 88 ? 25.949 -10.108 -14.271 1.00 84.94 88 PRO A C 1
ATOM 739 O O . PRO A 1 88 ? 26.398 -10.894 -15.097 1.00 84.94 88 PRO A O 1
ATOM 742 N N . ILE A 1 89 ? 25.439 -10.497 -13.103 1.00 87.19 89 ILE A N 1
ATOM 743 C CA . ILE A 1 89 ? 25.426 -11.889 -12.615 1.00 87.19 89 ILE A CA 1
ATOM 744 C C . ILE A 1 89 ? 24.013 -12.459 -12.457 1.00 87.19 89 ILE A C 1
ATOM 746 O O . ILE A 1 89 ? 23.850 -13.649 -12.215 1.00 87.19 89 ILE A O 1
ATOM 750 N N . GLY A 1 90 ? 22.983 -11.615 -12.534 1.00 86.38 90 GLY A N 1
ATOM 751 C CA . GLY A 1 90 ? 21.609 -12.036 -12.287 1.00 86.38 90 GLY A CA 1
ATOM 752 C C . GLY A 1 90 ? 20.604 -10.899 -12.402 1.00 86.38 90 GLY A C 1
ATOM 753 O O . GLY A 1 90 ? 20.923 -9.802 -12.866 1.00 86.38 90 GLY A O 1
ATOM 754 N N . GLY A 1 91 ? 19.380 -11.160 -11.952 1.00 83.44 91 GLY A N 1
ATOM 755 C CA . GLY A 1 91 ? 18.242 -10.247 -12.071 1.00 83.44 91 GLY A CA 1
ATOM 756 C C . GLY A 1 91 ? 17.314 -10.631 -13.221 1.00 83.44 91 GLY A C 1
ATOM 757 O O . GLY A 1 91 ? 17.658 -11.445 -14.078 1.00 83.44 91 GLY A O 1
ATOM 758 N N . MET A 1 92 ? 16.111 -10.058 -13.231 1.00 81.50 92 MET A N 1
ATOM 759 C CA . MET A 1 92 ? 15.066 -10.442 -14.184 1.00 81.50 92 MET A CA 1
ATOM 760 C C . MET A 1 92 ? 15.494 -10.248 -15.647 1.00 81.50 92 MET A C 1
ATOM 762 O O . MET A 1 92 ? 15.272 -11.133 -16.470 1.00 81.50 92 MET A O 1
ATOM 766 N N . ALA A 1 93 ? 16.149 -9.126 -15.958 1.00 82.25 93 ALA A N 1
ATOM 767 C CA . ALA A 1 93 ? 16.622 -8.826 -17.307 1.00 82.25 93 ALA A CA 1
ATOM 768 C C . ALA A 1 93 ? 17.741 -9.783 -17.729 1.00 82.25 93 ALA A C 1
ATOM 770 O O . ALA A 1 93 ? 17.728 -10.300 -18.841 1.00 82.25 93 ALA A O 1
ATOM 771 N N . TYR A 1 94 ? 18.698 -10.043 -16.834 1.00 87.12 94 TYR A N 1
ATOM 772 C CA . TYR A 1 94 ? 19.817 -10.941 -17.112 1.00 87.12 94 TYR A CA 1
ATOM 773 C C . TYR A 1 94 ? 19.349 -12.376 -17.342 1.00 87.12 94 TYR A C 1
ATOM 775 O O . TYR A 1 94 ? 19.728 -12.983 -18.335 1.00 87.12 94 TYR A O 1
ATOM 783 N N . ASN A 1 95 ? 18.484 -12.897 -16.470 1.00 87.31 95 ASN A N 1
ATOM 784 C CA . ASN A 1 95 ? 17.973 -14.261 -16.588 1.00 87.31 95 ASN A CA 1
ATOM 785 C C . ASN A 1 95 ? 17.163 -14.440 -17.876 1.00 87.31 95 ASN A C 1
ATOM 787 O O . ASN A 1 95 ? 17.305 -15.454 -18.554 1.00 87.31 95 ASN A O 1
ATOM 791 N N . PHE A 1 96 ? 16.360 -13.437 -18.247 1.00 84.12 96 PHE A N 1
ATOM 792 C CA . PHE A 1 96 ? 15.646 -13.447 -19.519 1.00 84.12 96 PHE A CA 1
ATOM 793 C C . PHE A 1 96 ? 16.614 -13.502 -20.708 1.00 84.12 96 PHE A C 1
ATOM 795 O O . PHE A 1 96 ? 16.484 -14.368 -21.570 1.00 84.12 96 PHE A O 1
ATOM 802 N N . MET A 1 97 ? 17.607 -12.608 -20.738 1.00 85.12 97 MET A N 1
ATOM 803 C CA . MET A 1 97 ? 18.594 -12.562 -21.820 1.00 85.12 97 MET A CA 1
ATOM 804 C C . MET A 1 97 ? 19.445 -13.831 -21.888 1.00 85.12 97 MET A C 1
ATOM 806 O O . MET A 1 97 ? 19.732 -14.299 -22.981 1.00 85.12 97 MET A O 1
ATOM 810 N N . SER A 1 98 ? 19.803 -14.411 -20.742 1.00 87.00 98 SER A N 1
ATOM 811 C CA . SER A 1 98 ? 20.557 -15.664 -20.646 1.00 87.00 98 SER A CA 1
ATOM 812 C C . SER A 1 98 ? 19.774 -16.848 -21.219 1.00 87.00 98 SER A C 1
ATOM 814 O O . SER A 1 98 ? 20.301 -17.607 -22.029 1.00 87.00 98 SER A O 1
ATOM 816 N N . ASN A 1 99 ? 18.483 -16.956 -20.887 1.00 86.88 99 ASN A N 1
ATOM 817 C CA . ASN A 1 99 ? 17.609 -17.987 -21.451 1.00 86.88 99 ASN A CA 1
ATOM 818 C C . ASN A 1 99 ? 17.391 -17.799 -22.959 1.00 86.88 99 ASN A C 1
ATOM 820 O O . ASN A 1 99 ? 17.335 -18.769 -23.708 1.00 86.88 99 ASN A O 1
ATOM 824 N N . MET A 1 100 ? 17.282 -16.553 -23.421 1.00 82.25 100 MET A N 1
ATOM 825 C CA . MET A 1 100 ? 17.186 -16.262 -24.852 1.00 82.25 100 MET A CA 1
ATOM 826 C C . MET A 1 100 ? 18.495 -16.605 -25.578 1.00 82.25 100 MET A C 1
ATOM 828 O O . MET A 1 100 ? 18.469 -17.195 -26.654 1.00 82.25 100 MET A O 1
ATOM 832 N N . ALA A 1 101 ? 19.636 -16.293 -24.964 1.00 86.62 101 ALA A N 1
ATOM 833 C CA . ALA A 1 101 ? 20.957 -16.604 -25.488 1.00 86.62 101 ALA A CA 1
ATOM 834 C C . ALA A 1 101 ? 21.201 -18.103 -25.637 1.00 86.62 101 ALA A C 1
ATOM 836 O O . ALA A 1 101 ? 21.719 -18.523 -26.669 1.00 86.62 101 ALA A O 1
ATOM 837 N N . SER A 1 102 ? 20.784 -18.910 -24.657 1.00 86.75 102 SER A N 1
ATOM 838 C CA . SER A 1 102 ? 20.912 -20.367 -24.741 1.00 86.75 102 SER A CA 1
ATOM 839 C C . SER A 1 102 ? 19.991 -20.976 -25.798 1.00 86.75 102 SER A C 1
ATOM 841 O O . SER A 1 102 ? 20.401 -21.897 -26.497 1.00 86.75 102 SER A O 1
ATOM 843 N N . HIS A 1 103 ? 18.774 -20.447 -25.959 1.00 83.50 103 HIS A N 1
ATOM 844 C CA . HIS A 1 103 ? 17.805 -20.971 -26.922 1.00 83.50 103 HIS A CA 1
ATOM 845 C C . HIS A 1 103 ? 18.146 -20.614 -28.377 1.00 83.50 103 HIS A C 1
ATOM 847 O O . HIS A 1 103 ? 18.011 -21.450 -29.266 1.00 83.50 103 HIS A O 1
ATOM 853 N N . TYR A 1 104 ? 18.621 -19.388 -28.622 1.00 81.75 104 TYR A N 1
ATOM 854 C CA . TYR A 1 104 ? 18.925 -18.887 -29.969 1.00 81.75 104 TYR A CA 1
ATOM 855 C C . TYR A 1 104 ? 20.426 -18.832 -30.283 1.00 81.75 104 TYR A C 1
ATOM 857 O O . TYR A 1 104 ? 20.815 -18.277 -31.309 1.00 81.75 104 TYR A O 1
ATOM 865 N N . ASN A 1 105 ? 21.282 -19.396 -29.428 1.00 87.06 105 ASN A N 1
ATOM 866 C CA . ASN A 1 105 ? 22.740 -19.392 -29.587 1.00 87.06 105 ASN A CA 1
ATOM 867 C C . ASN A 1 105 ? 23.308 -17.988 -29.887 1.00 87.06 105 ASN A C 1
ATOM 869 O O . ASN A 1 105 ? 24.106 -17.801 -30.803 1.00 87.06 105 ASN A O 1
ATOM 873 N N . CYS A 1 106 ? 22.838 -16.970 -29.164 1.00 84.62 106 CYS A N 1
ATOM 874 C CA . CYS A 1 106 ? 23.256 -15.579 -29.347 1.00 84.62 106 CYS A CA 1
ATOM 875 C C . CYS A 1 106 ? 24.100 -15.097 -28.160 1.00 84.62 106 CYS A C 1
ATOM 877 O O . CYS A 1 106 ? 24.103 -15.699 -27.088 1.00 84.62 106 CYS A O 1
ATOM 879 N N . THR A 1 107 ? 24.813 -13.984 -28.324 1.00 89.81 107 THR A N 1
ATOM 880 C CA . THR A 1 107 ? 25.562 -13.347 -27.227 1.00 89.81 107 THR A CA 1
ATOM 881 C C . THR A 1 107 ? 24.953 -11.992 -26.897 1.00 89.81 107 THR A C 1
ATOM 883 O O . THR A 1 107 ? 24.279 -11.392 -27.730 1.00 89.81 107 THR A O 1
ATOM 886 N N . PHE A 1 108 ? 25.143 -11.491 -25.677 1.00 89.06 108 PHE A N 1
ATOM 887 C CA . PHE A 1 108 ? 24.590 -10.194 -25.288 1.00 89.06 108 PHE A CA 1
ATOM 888 C C . PHE A 1 108 ? 25.505 -9.426 -24.343 1.00 89.06 108 PHE A C 1
ATOM 890 O O . PHE A 1 108 ? 26.274 -10.011 -23.580 1.00 89.06 108 PHE A O 1
ATOM 897 N N . THR A 1 109 ? 25.388 -8.101 -24.366 1.00 90.62 109 THR A N 1
ATOM 898 C CA . THR A 1 109 ? 26.040 -7.200 -23.409 1.00 90.62 109 THR A CA 1
ATOM 899 C C . THR A 1 109 ? 25.043 -6.205 -22.841 1.00 90.62 109 THR A C 1
ATOM 901 O O . THR A 1 109 ? 24.176 -5.694 -23.545 1.00 90.62 109 THR A O 1
ATOM 904 N N . PHE A 1 110 ? 25.179 -5.905 -21.548 1.00 88.19 110 PHE A N 1
ATOM 905 C CA . PHE A 1 110 ? 24.386 -4.864 -20.901 1.00 88.19 110 PHE A CA 1
ATOM 906 C C . PHE A 1 110 ? 25.133 -3.534 -20.888 1.00 88.19 110 PHE A C 1
ATOM 908 O O . PHE A 1 110 ? 26.164 -3.413 -20.223 1.00 88.19 110 PHE A O 1
ATOM 915 N N . GLY A 1 111 ? 24.565 -2.517 -21.531 1.00 80.44 111 GLY A N 1
ATOM 916 C CA . GLY A 1 111 ? 25.140 -1.178 -21.604 1.00 80.44 111 GLY A CA 1
ATOM 917 C C . GLY A 1 111 ? 24.085 -0.113 -21.885 1.00 80.44 111 GLY A C 1
ATOM 918 O O . GLY A 1 111 ? 23.068 -0.373 -22.518 1.00 80.44 111 GLY A O 1
ATOM 919 N N . HIS A 1 112 ? 24.329 1.095 -21.388 1.00 72.00 112 HIS A N 1
ATOM 920 C CA . HIS A 1 112 ? 23.509 2.277 -21.654 1.00 72.00 112 HIS A CA 1
ATOM 921 C C . HIS A 1 112 ? 24.429 3.493 -21.706 1.00 72.00 112 HIS A C 1
ATOM 923 O O . HIS A 1 112 ? 25.263 3.648 -20.811 1.00 72.00 112 HIS A O 1
ATOM 929 N N . LYS A 1 113 ? 24.312 4.334 -22.738 1.00 61.19 113 LYS A N 1
ATOM 930 C CA . LYS A 1 113 ? 25.163 5.526 -22.897 1.00 61.19 113 LYS A CA 1
ATOM 931 C C . LYS A 1 113 ? 24.542 6.778 -22.264 1.00 61.19 113 LYS A C 1
ATOM 933 O O . LYS A 1 113 ? 25.261 7.740 -22.008 1.00 61.19 113 LYS A O 1
ATOM 938 N N . GLY A 1 114 ? 23.227 6.787 -22.026 1.00 58.91 114 GLY A N 1
ATOM 939 C CA . GLY A 1 114 ? 22.470 8.000 -21.697 1.00 58.91 114 GLY A CA 1
ATOM 940 C C . GLY A 1 114 ? 22.054 8.209 -20.230 1.00 58.91 114 GLY A C 1
ATOM 941 O O . GLY A 1 114 ? 22.418 7.487 -19.302 1.00 58.91 114 GLY A O 1
ATOM 942 N N . HIS A 1 115 ? 21.192 9.212 -20.022 1.00 61.66 115 HIS A N 1
ATOM 943 C CA . HIS A 1 115 ? 20.499 9.471 -18.751 1.00 61.66 115 HIS A CA 1
ATOM 944 C C . HIS A 1 115 ? 19.467 8.369 -18.432 1.00 61.66 115 HIS A C 1
ATOM 946 O O . HIS A 1 115 ? 18.892 7.781 -19.335 1.00 61.66 115 HIS A O 1
ATOM 952 N N . GLN A 1 116 ? 19.169 8.090 -17.158 1.00 68.69 116 GLN A N 1
ATOM 953 C CA . GLN A 1 116 ? 18.091 7.141 -16.786 1.00 68.69 116 GLN A CA 1
ATOM 954 C C . GLN A 1 116 ? 16.678 7.707 -17.020 1.00 68.69 116 GLN A C 1
ATOM 956 O O . GLN A 1 116 ? 15.693 6.969 -17.045 1.00 68.69 116 GLN A O 1
ATOM 961 N N . ASN A 1 117 ? 16.590 9.027 -17.165 1.00 76.12 117 ASN A N 1
ATOM 962 C CA . ASN A 1 117 ? 15.353 9.759 -17.396 1.00 76.12 117 ASN A CA 1
ATOM 963 C C . ASN A 1 117 ? 14.908 9.603 -18.852 1.00 76.12 117 ASN A C 1
ATOM 965 O O . ASN A 1 117 ? 15.753 9.566 -19.742 1.00 76.12 117 ASN A O 1
ATOM 969 N N . ILE A 1 118 ? 13.595 9.540 -19.081 1.00 80.56 118 ILE A N 1
ATOM 970 C CA . ILE A 1 118 ? 13.007 9.306 -20.410 1.00 80.56 118 ILE A CA 1
ATOM 971 C C . ILE A 1 118 ? 12.056 10.450 -20.744 1.00 80.56 118 ILE A C 1
ATOM 973 O O . ILE A 1 118 ? 10.838 10.346 -20.624 1.00 80.56 118 ILE A O 1
ATOM 977 N N . ASN A 1 119 ? 12.635 11.573 -21.132 1.00 81.62 119 ASN A N 1
ATOM 978 C CA . ASN A 1 119 ? 11.938 12.777 -21.535 1.00 81.62 119 ASN A CA 1
ATOM 979 C C . ASN A 1 119 ? 12.034 12.970 -23.048 1.00 81.62 119 ASN A C 1
ATOM 981 O O . ASN A 1 119 ? 13.074 12.728 -23.667 1.00 81.62 119 ASN A O 1
ATOM 985 N N . ARG A 1 120 ? 10.951 13.497 -23.616 1.00 85.31 120 ARG A N 1
ATOM 986 C CA . ARG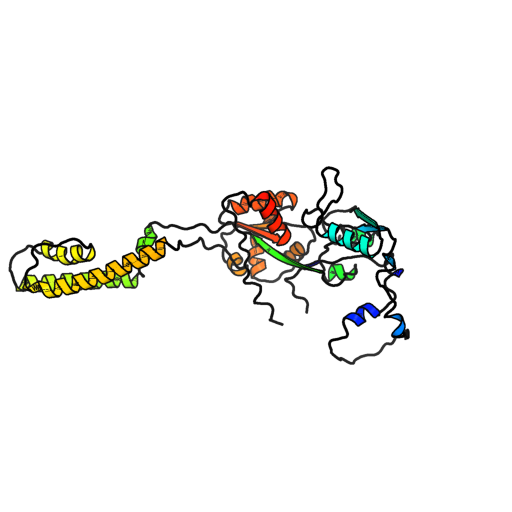 A 1 120 ? 10.995 14.145 -24.921 1.00 85.31 120 ARG A CA 1
ATOM 987 C C . ARG A 1 120 ? 11.491 15.573 -24.720 1.00 85.31 120 ARG A C 1
ATOM 989 O O . ARG A 1 120 ? 10.905 16.329 -23.947 1.00 85.31 120 ARG A O 1
ATOM 996 N N . MET A 1 121 ? 12.591 15.906 -25.371 1.00 84.19 121 MET A N 1
ATOM 997 C CA . MET A 1 121 ? 13.231 17.212 -25.302 1.00 84.19 121 MET A CA 1
ATOM 998 C C . MET A 1 121 ? 12.479 18.223 -26.194 1.00 84.19 121 MET A C 1
ATOM 1000 O O . MET A 1 121 ? 11.768 17.810 -27.117 1.00 84.19 121 MET A O 1
ATOM 1004 N N . PRO A 1 122 ? 12.622 19.545 -25.966 1.00 85.12 122 PRO A N 1
ATOM 1005 C CA . PRO A 1 122 ? 11.929 20.571 -26.759 1.00 85.12 122 PRO A CA 1
ATOM 1006 C C . PRO A 1 122 ? 12.269 20.544 -28.254 1.00 85.12 122 PRO A C 1
ATOM 1008 O O . PRO A 1 122 ? 11.425 20.842 -29.089 1.00 85.12 122 PRO A O 1
ATOM 1011 N N . ASN A 1 123 ? 13.487 20.122 -28.597 1.00 85.62 123 ASN A N 1
ATOM 1012 C CA . ASN A 1 123 ? 13.949 19.914 -29.974 1.00 85.62 123 ASN A CA 1
ATOM 1013 C C . ASN A 1 123 ? 13.342 18.659 -30.646 1.00 85.62 123 ASN A C 1
ATOM 1015 O O . ASN A 1 123 ? 13.728 18.308 -31.756 1.00 85.62 123 ASN A O 1
ATOM 1019 N N . GLY A 1 124 ? 12.439 17.943 -29.967 1.00 82.94 124 GLY A N 1
ATOM 1020 C CA . GLY A 1 124 ? 11.795 16.731 -30.465 1.00 82.94 124 GLY A CA 1
ATOM 1021 C C . GLY A 1 124 ? 12.607 15.446 -30.291 1.00 82.94 124 GLY A C 1
ATOM 1022 O O . GLY A 1 124 ? 12.049 14.372 -30.529 1.00 82.94 124 GLY A O 1
ATOM 1023 N N . THR A 1 125 ? 13.868 15.519 -29.844 1.00 86.38 125 THR A N 1
ATOM 1024 C CA . THR A 1 125 ? 14.687 14.330 -29.576 1.00 86.38 125 THR A CA 1
ATOM 1025 C C . THR A 1 125 ? 14.318 13.688 -28.242 1.00 86.38 125 THR A C 1
ATOM 1027 O O . THR A 1 125 ? 13.677 14.290 -27.380 1.00 86.38 125 THR A O 1
ATOM 1030 N N . TRP A 1 126 ? 14.707 12.430 -28.066 1.00 87.00 126 TRP A N 1
ATOM 1031 C CA . TRP A 1 126 ? 14.474 11.686 -26.834 1.00 87.00 126 TRP A CA 1
ATOM 1032 C C . TRP A 1 126 ? 15.789 11.392 -26.131 1.00 87.00 126 TRP A C 1
ATOM 1034 O O . TRP A 1 126 ? 16.808 11.168 -26.781 1.00 87.00 126 TRP A O 1
ATOM 1044 N N . ASN A 1 127 ? 15.751 11.360 -24.802 1.00 86.81 127 ASN A N 1
ATOM 1045 C CA . ASN A 1 127 ? 16.867 10.900 -23.985 1.00 86.81 127 ASN A CA 1
ATOM 1046 C C . ASN A 1 127 ? 16.557 9.556 -23.300 1.00 86.81 127 ASN A C 1
ATOM 1048 O O . ASN A 1 127 ? 15.472 8.980 -23.438 1.00 86.81 127 ASN A O 1
ATOM 1052 N N . GLY A 1 128 ? 17.565 9.040 -22.601 1.00 87.00 128 GLY A N 1
ATOM 1053 C CA . GLY A 1 128 ? 17.533 7.736 -21.954 1.00 87.00 128 GLY A CA 1
ATOM 1054 C C . GLY A 1 128 ? 17.312 6.594 -22.926 1.00 87.00 128 GLY A C 1
ATOM 1055 O O . GLY A 1 128 ? 17.736 6.684 -24.072 1.00 87.00 128 GLY A O 1
ATOM 1056 N N . PHE A 1 129 ? 16.675 5.512 -22.477 1.00 86.12 129 PHE A N 1
ATOM 1057 C CA . PHE A 1 129 ? 16.567 4.291 -23.286 1.00 86.12 129 PHE A CA 1
ATOM 1058 C C . PHE A 1 129 ? 15.938 4.531 -24.658 1.00 86.12 129 PHE A C 1
ATOM 1060 O O . PHE A 1 129 ? 16.348 3.913 -25.628 1.00 86.12 129 PHE A O 1
ATOM 1067 N N . ILE A 1 130 ? 15.003 5.475 -24.770 1.00 87.00 130 ILE A N 1
ATOM 1068 C CA . ILE A 1 130 ? 14.395 5.808 -26.061 1.00 87.00 130 ILE A CA 1
ATOM 1069 C C . ILE A 1 130 ? 15.409 6.462 -27.003 1.00 87.00 130 ILE A C 1
ATOM 1071 O O . ILE A 1 130 ? 15.475 6.099 -28.173 1.00 87.00 130 ILE A O 1
ATOM 1075 N N . GLY A 1 131 ? 16.215 7.400 -26.503 1.00 87.31 131 GLY A N 1
ATOM 1076 C CA . GLY A 1 131 ? 17.278 8.025 -27.293 1.00 87.31 131 GLY A CA 1
ATOM 1077 C C . GLY A 1 131 ? 18.349 7.024 -27.727 1.00 87.31 131 GLY A C 1
ATOM 1078 O O . GLY A 1 131 ? 18.778 7.032 -28.879 1.00 87.31 131 GLY A O 1
ATOM 1079 N N . ASP A 1 132 ? 18.734 6.123 -26.827 1.00 86.50 132 ASP A N 1
ATOM 1080 C CA . ASP A 1 132 ? 19.719 5.071 -27.090 1.00 86.50 132 ASP A CA 1
ATOM 1081 C C . ASP A 1 132 ? 19.247 4.101 -28.192 1.00 86.50 132 ASP A C 1
ATOM 1083 O O . ASP A 1 132 ? 20.006 3.761 -29.100 1.00 86.50 132 ASP A O 1
ATOM 1087 N N . LEU A 1 133 ? 17.960 3.750 -28.194 1.00 85.38 133 LEU A N 1
ATOM 1088 C CA . LEU A 1 133 ? 17.357 2.918 -29.239 1.00 85.38 133 LEU A CA 1
ATOM 1089 C C . LEU A 1 133 ? 17.204 3.659 -30.570 1.00 85.38 133 LEU A C 1
ATOM 1091 O O . LEU A 1 133 ? 17.452 3.086 -31.625 1.00 85.38 133 LEU A O 1
ATOM 1095 N N . ILE A 1 134 ? 16.832 4.943 -30.543 1.00 86.06 134 ILE A N 1
ATOM 1096 C CA . ILE A 1 134 ? 16.735 5.766 -31.761 1.00 86.06 134 ILE A CA 1
ATOM 1097 C C . ILE A 1 134 ? 18.118 5.980 -32.397 1.00 86.06 134 ILE A C 1
ATOM 1099 O O . ILE A 1 134 ? 18.226 6.052 -33.618 1.00 86.06 134 ILE A O 1
ATOM 1103 N N . SER A 1 135 ? 19.171 6.088 -31.583 1.00 84.75 135 SER A N 1
ATOM 1104 C CA . SER A 1 135 ? 20.552 6.313 -32.037 1.00 84.75 135 SER A CA 1
ATOM 1105 C C . SER A 1 135 ? 21.320 5.029 -32.373 1.00 84.75 135 SER A C 1
ATOM 1107 O O . SER A 1 135 ? 22.512 5.102 -32.674 1.00 84.75 135 SER A O 1
ATOM 1109 N N . ASN A 1 136 ? 20.667 3.859 -32.337 1.00 83.19 136 ASN A N 1
ATOM 1110 C CA . ASN A 1 136 ? 21.281 2.542 -32.544 1.00 83.19 136 ASN A CA 1
ATOM 1111 C C . ASN A 1 136 ? 22.487 2.275 -31.618 1.00 83.19 136 ASN A C 1
ATOM 1113 O O . ASN A 1 136 ? 23.404 1.523 -31.973 1.00 83.19 136 ASN A O 1
ATOM 1117 N N . SER A 1 137 ? 22.529 2.889 -30.429 1.00 83.62 137 SER A N 1
ATOM 1118 C CA . SER A 1 137 ? 23.559 2.589 -29.425 1.00 83.62 137 SER A CA 1
ATOM 1119 C C . SER A 1 137 ? 23.287 1.257 -28.724 1.00 83.62 137 SER A C 1
ATOM 1121 O O . SER A 1 137 ? 24.228 0.592 -28.282 1.00 83.62 137 SER A O 1
ATOM 1123 N N . VAL A 1 138 ? 22.012 0.877 -28.669 1.00 85.62 138 VAL A N 1
ATOM 1124 C CA . VAL A 1 138 ? 21.455 -0.313 -28.036 1.00 85.62 138 VAL A CA 1
ATOM 1125 C C . VAL A 1 138 ? 20.464 -0.940 -29.016 1.00 85.62 138 VAL A C 1
ATOM 1127 O O . VAL A 1 138 ? 19.757 -0.218 -29.716 1.00 85.62 138 VAL A O 1
ATOM 1130 N N . ASP A 1 139 ? 20.410 -2.269 -29.062 1.00 81.62 139 ASP A N 1
ATOM 1131 C CA . ASP A 1 139 ? 19.513 -3.017 -29.951 1.00 81.62 139 ASP A CA 1
ATOM 1132 C C . ASP A 1 139 ? 18.175 -3.335 -29.265 1.00 81.62 139 ASP A C 1
ATOM 1134 O O . ASP A 1 139 ? 17.141 -3.438 -29.922 1.00 81.62 139 ASP A O 1
ATOM 1138 N N . LEU A 1 140 ? 18.196 -3.465 -27.933 1.00 83.25 140 LEU A N 1
ATOM 1139 C CA . LEU A 1 140 ? 17.055 -3.869 -27.120 1.00 83.25 140 LEU A CA 1
ATOM 1140 C C . LEU A 1 140 ? 17.009 -3.125 -25.777 1.00 83.25 140 LEU A C 1
ATOM 1142 O O . LEU A 1 140 ? 17.977 -3.151 -25.022 1.00 83.25 140 LEU A O 1
ATOM 1146 N N . ALA A 1 141 ? 15.880 -2.519 -25.411 1.00 84.62 141 ALA A N 1
ATOM 1147 C CA . ALA A 1 141 ? 15.678 -2.010 -24.049 1.00 84.62 141 ALA A CA 1
ATOM 1148 C C . ALA A 1 141 ? 14.761 -2.931 -23.243 1.00 84.62 141 ALA A C 1
ATOM 1150 O O . ALA A 1 141 ? 13.606 -3.141 -23.606 1.00 84.62 141 ALA A O 1
ATOM 1151 N N . PHE A 1 142 ? 15.265 -3.456 -22.129 1.00 80.19 142 PHE A N 1
ATOM 1152 C CA . PHE A 1 142 ? 14.496 -4.249 -21.186 1.00 80.19 142 PHE A CA 1
ATOM 1153 C C . PHE A 1 142 ? 13.724 -3.330 -20.242 1.00 80.19 142 PHE A C 1
ATOM 1155 O O . PHE A 1 142 ? 14.275 -2.400 -19.646 1.00 80.19 142 PHE A O 1
ATOM 1162 N N . TRP A 1 143 ? 12.448 -3.656 -20.054 1.00 74.12 143 TRP A N 1
ATOM 1163 C CA . TRP A 1 143 ? 11.591 -3.019 -19.067 1.00 74.12 143 TRP A CA 1
ATOM 1164 C C . TRP A 1 143 ? 11.376 -1.524 -19.307 1.00 74.12 143 TRP A C 1
ATOM 1166 O O . TRP A 1 143 ? 11.508 -0.710 -18.393 1.00 74.12 143 TRP A O 1
ATOM 1176 N N . LEU A 1 144 ? 10.957 -1.153 -20.522 1.00 80.19 144 LEU A N 1
ATOM 1177 C CA . LEU A 1 144 ? 10.471 0.193 -20.819 1.00 80.19 144 LEU A CA 1
ATOM 1178 C C . LEU A 1 144 ? 8.942 0.244 -20.824 1.00 80.19 144 LEU A C 1
ATOM 1180 O O . LEU A 1 144 ? 8.280 -0.545 -21.488 1.00 80.19 144 LEU A O 1
ATOM 1184 N N . ALA A 1 145 ? 8.385 1.201 -20.090 1.00 80.19 145 ALA A N 1
ATOM 1185 C CA . ALA A 1 145 ? 6.947 1.392 -19.995 1.00 80.19 145 ALA A CA 1
ATOM 1186 C C . ALA A 1 145 ? 6.332 1.929 -21.306 1.00 80.19 145 ALA A C 1
ATOM 1188 O O . ALA A 1 145 ? 6.865 2.887 -21.880 1.00 80.19 145 ALA A O 1
ATOM 1189 N N . ASN A 1 146 ? 5.205 1.368 -21.742 1.00 79.56 146 ASN A N 1
ATOM 1190 C CA . ASN A 1 146 ? 4.493 1.757 -22.955 1.00 79.56 146 ASN A CA 1
ATOM 1191 C C . ASN A 1 146 ? 3.633 3.012 -22.739 1.00 79.56 146 ASN A C 1
ATOM 1193 O O . ASN A 1 146 ? 2.973 3.185 -21.719 1.00 79.56 146 ASN A O 1
ATOM 1197 N N . SER A 1 147 ? 3.607 3.903 -23.722 1.00 81.12 147 SER A N 1
ATOM 1198 C CA . SER A 1 147 ? 2.658 5.019 -23.757 1.00 81.12 147 SER A CA 1
ATOM 1199 C C . SER A 1 147 ? 2.375 5.388 -25.207 1.00 81.12 147 SER A C 1
ATOM 1201 O O . SER A 1 147 ? 3.237 5.149 -26.052 1.00 81.12 147 SER A O 1
ATOM 1203 N N . PRO A 1 148 ? 1.234 6.023 -25.524 1.00 82.12 148 PRO A N 1
ATOM 1204 C CA . PRO A 1 148 ? 0.932 6.424 -26.901 1.00 82.12 148 PRO A CA 1
ATOM 1205 C C . PRO A 1 148 ? 2.052 7.261 -27.538 1.00 82.12 148 PRO A C 1
ATOM 1207 O O . PRO A 1 148 ? 2.440 7.037 -28.678 1.00 82.12 148 PRO A O 1
ATOM 1210 N N . THR A 1 149 ? 2.650 8.165 -26.758 1.00 83.81 149 THR A N 1
ATOM 1211 C CA . THR A 1 149 ? 3.776 9.014 -27.178 1.00 83.81 149 THR A CA 1
ATOM 1212 C C . THR A 1 149 ? 5.091 8.267 -27.395 1.00 83.81 149 THR A C 1
ATOM 1214 O O . THR A 1 149 ? 5.958 8.766 -28.105 1.00 83.81 149 THR A O 1
ATOM 1217 N N . ARG A 1 150 ? 5.276 7.106 -26.759 1.00 84.81 150 ARG A N 1
ATOM 1218 C CA . ARG A 1 150 ? 6.465 6.261 -26.932 1.00 84.81 150 ARG A CA 1
ATOM 1219 C C . ARG A 1 150 ? 6.258 5.271 -28.074 1.00 84.81 150 ARG A C 1
ATOM 1221 O O . ARG A 1 150 ? 7.159 5.102 -28.883 1.00 84.81 150 ARG A O 1
ATOM 1228 N N . ASN A 1 151 ? 5.057 4.708 -28.193 1.00 83.88 151 ASN A N 1
ATOM 1229 C CA . ASN A 1 151 ? 4.670 3.817 -29.288 1.00 83.88 151 ASN A CA 1
ATOM 1230 C C . ASN A 1 151 ? 4.707 4.519 -30.656 1.00 83.88 151 ASN A C 1
ATOM 1232 O O . ASN A 1 151 ? 4.874 3.865 -31.672 1.00 83.88 151 ASN A O 1
ATOM 1236 N N . SER A 1 152 ? 4.578 5.850 -30.708 1.00 83.94 152 SER A N 1
ATOM 1237 C CA . SER A 1 152 ? 4.694 6.595 -31.970 1.00 83.94 152 SER A CA 1
ATOM 1238 C C . SER A 1 152 ? 6.127 6.691 -32.506 1.00 83.94 152 SER A C 1
ATOM 1240 O O . SER A 1 152 ? 6.328 7.133 -33.633 1.00 83.94 152 SER A O 1
ATOM 1242 N N . VAL A 1 153 ? 7.138 6.385 -31.687 1.00 83.38 153 VAL A N 1
ATOM 1243 C CA . VAL A 1 153 ? 8.554 6.470 -32.083 1.00 83.38 153 VAL A CA 1
ATOM 1244 C C . VAL A 1 153 ? 9.267 5.129 -32.045 1.00 83.38 153 VAL A C 1
ATOM 1246 O O . VAL A 1 153 ? 10.360 5.025 -32.590 1.00 83.38 153 VAL A O 1
ATOM 1249 N N . LEU A 1 154 ? 8.691 4.124 -31.405 1.00 83.12 154 LEU A N 1
ATOM 1250 C CA . LEU A 1 154 ? 9.346 2.870 -31.090 1.00 83.12 154 LEU A CA 1
ATOM 1251 C C . LEU A 1 154 ? 8.335 1.735 -31.137 1.00 83.12 154 LEU A C 1
ATOM 1253 O O . LEU A 1 154 ? 7.199 1.914 -30.694 1.00 83.12 154 LEU A O 1
ATOM 1257 N N . ASP A 1 155 ? 8.791 0.565 -31.566 1.00 79.44 155 ASP A N 1
ATOM 1258 C CA . ASP A 1 155 ? 7.969 -0.637 -31.572 1.00 79.44 155 ASP A CA 1
ATOM 1259 C C . ASP A 1 155 ? 8.113 -1.376 -30.241 1.00 79.44 155 ASP A C 1
ATOM 1261 O O . ASP A 1 155 ? 9.217 -1.596 -29.739 1.00 79.44 155 ASP A O 1
ATOM 1265 N N . PHE A 1 156 ? 6.974 -1.738 -29.659 1.00 75.75 156 PHE A N 1
ATOM 1266 C CA . PHE A 1 156 ? 6.863 -2.468 -28.400 1.00 75.75 156 PHE A CA 1
ATOM 1267 C C . PHE A 1 156 ? 6.329 -3.878 -28.719 1.00 75.75 156 PHE A C 1
ATOM 1269 O O . PHE A 1 156 ? 5.369 -4.005 -29.475 1.00 75.75 156 PHE A O 1
ATOM 1276 N N . THR A 1 157 ? 6.913 -4.936 -28.139 1.00 74.06 157 THR A N 1
ATOM 1277 C CA . THR A 1 157 ? 6.358 -6.312 -28.176 1.00 74.06 157 THR A CA 1
ATOM 1278 C C . THR A 1 157 ? 4.979 -6.432 -27.483 1.00 74.06 157 THR A C 1
ATOM 1280 O O . THR A 1 157 ? 4.328 -5.434 -27.180 1.00 74.06 157 THR A O 1
ATOM 1283 N N . THR A 1 158 ? 4.487 -7.644 -27.198 1.00 71.38 158 THR A N 1
ATOM 1284 C CA . THR A 1 158 ? 3.290 -7.874 -26.355 1.00 71.38 158 THR A CA 1
ATOM 1285 C C . THR A 1 158 ? 3.622 -7.871 -24.865 1.00 71.38 158 THR A C 1
ATOM 1287 O O . THR A 1 158 ? 4.663 -8.391 -24.466 1.00 71.38 158 THR A O 1
ATOM 1290 N N . HIS A 1 159 ? 2.742 -7.301 -24.033 1.00 62.81 159 HIS A N 1
ATOM 1291 C CA . HIS A 1 159 ? 3.067 -6.915 -22.655 1.00 62.81 159 HIS A CA 1
ATOM 1292 C C . HIS A 1 159 ? 3.479 -8.111 -21.799 1.00 62.81 159 HIS A C 1
ATOM 1294 O O . HIS A 1 159 ? 2.654 -8.941 -21.441 1.00 62.81 159 HIS A O 1
ATOM 1300 N N . ALA A 1 160 ? 4.762 -8.159 -21.434 1.00 65.12 160 ALA A N 1
ATOM 1301 C CA . ALA A 1 160 ? 5.321 -9.247 -20.639 1.00 65.12 160 ALA A CA 1
ATOM 1302 C C . ALA A 1 160 ? 4.917 -9.150 -19.159 1.00 65.12 160 ALA A C 1
ATOM 1304 O O . ALA A 1 160 ? 4.722 -10.162 -18.492 1.00 65.12 160 ALA A O 1
ATOM 1305 N N . HIS A 1 161 ? 4.792 -7.927 -18.631 1.00 69.19 161 HIS A N 1
ATOM 1306 C CA . HIS A 1 161 ? 4.459 -7.699 -17.228 1.00 69.19 161 HIS A CA 1
ATOM 1307 C C . HIS A 1 161 ? 3.728 -6.367 -17.012 1.00 69.19 161 HIS A C 1
ATOM 1309 O O . HIS A 1 161 ? 3.918 -5.394 -17.746 1.00 69.19 161 HIS A O 1
ATOM 1315 N N . THR A 1 162 ? 2.906 -6.321 -15.962 1.00 71.81 162 THR A N 1
ATOM 1316 C CA . THR A 1 162 ? 2.168 -5.129 -15.527 1.00 71.81 162 THR A CA 1
ATOM 1317 C C . THR A 1 162 ? 2.687 -4.668 -14.173 1.00 71.81 162 THR A C 1
ATOM 1319 O O . THR A 1 162 ? 2.716 -5.454 -13.231 1.00 71.81 162 THR A O 1
ATOM 1322 N N . MET A 1 163 ? 3.048 -3.391 -14.035 1.00 74.44 163 MET A N 1
ATOM 1323 C CA . MET A 1 163 ? 3.353 -2.816 -12.720 1.00 74.44 163 MET A CA 1
ATOM 1324 C C . MET A 1 163 ? 2.272 -1.847 -12.273 1.00 74.44 163 MET A C 1
ATOM 1326 O O . MET A 1 163 ? 1.720 -1.090 -13.075 1.00 74.44 163 MET A O 1
ATOM 1330 N N . SER A 1 164 ? 2.025 -1.854 -10.966 1.00 79.94 164 SER A N 1
ATOM 1331 C CA . SER A 1 164 ? 1.190 -0.875 -10.287 1.00 79.94 164 SER A CA 1
ATOM 1332 C C . SER A 1 164 ? 2.044 0.175 -9.581 1.00 79.94 164 SER A C 1
ATOM 1334 O O . SER A 1 164 ? 3.183 -0.078 -9.159 1.00 79.94 164 SER A O 1
ATOM 1336 N N . LEU A 1 165 ? 1.470 1.369 -9.479 1.00 83.38 165 LEU A N 1
ATOM 1337 C CA . LEU A 1 165 ? 1.936 2.414 -8.589 1.00 83.38 165 LEU A CA 1
ATOM 1338 C C . LEU A 1 165 ? 1.192 2.256 -7.263 1.00 83.38 165 LEU A C 1
ATOM 1340 O O . LEU A 1 165 ? -0.034 2.335 -7.234 1.00 83.38 165 LEU A O 1
ATOM 1344 N N . ASP A 1 166 ? 1.939 2.043 -6.189 1.00 84.44 166 ASP A N 1
ATOM 1345 C CA . ASP A 1 166 ? 1.400 1.793 -4.858 1.00 84.44 166 ASP A CA 1
ATOM 1346 C C . ASP A 1 166 ? 1.888 2.876 -3.897 1.00 84.44 166 ASP A C 1
ATOM 1348 O O . ASP A 1 166 ? 2.898 3.542 -4.148 1.00 84.44 166 ASP A O 1
ATOM 1352 N N . PHE A 1 167 ? 1.187 3.032 -2.777 1.00 85.56 167 PHE A N 1
ATOM 1353 C CA . PHE A 1 167 ? 1.659 3.834 -1.661 1.00 85.56 167 PHE A CA 1
ATOM 1354 C C . PHE A 1 167 ? 1.993 2.940 -0.463 1.00 85.56 167 PHE A C 1
ATOM 1356 O O . PHE A 1 167 ? 1.330 1.940 -0.203 1.00 85.56 167 PHE A O 1
ATOM 1363 N N . PHE A 1 168 ? 3.051 3.302 0.249 1.00 85.25 168 PHE A N 1
ATOM 1364 C CA . PHE A 1 168 ? 3.587 2.600 1.404 1.00 85.25 168 PHE A CA 1
ATOM 1365 C C . PHE A 1 168 ? 3.356 3.461 2.644 1.00 85.25 168 PHE A C 1
ATOM 1367 O O . PHE A 1 168 ? 3.718 4.637 2.644 1.00 85.25 168 PHE A O 1
ATOM 1374 N N . THR A 1 169 ? 2.775 2.877 3.686 1.00 85.12 169 THR A N 1
ATOM 1375 C CA . THR A 1 169 ? 2.505 3.508 4.987 1.00 85.12 169 THR A CA 1
ATOM 1376 C C . THR A 1 169 ? 3.304 2.806 6.089 1.00 85.12 169 THR A C 1
ATOM 1378 O O . THR A 1 169 ? 3.777 1.686 5.872 1.00 85.12 169 THR A O 1
ATOM 1381 N N . PRO A 1 170 ? 3.456 3.417 7.277 1.00 79.88 170 PRO A N 1
ATOM 1382 C CA . PRO A 1 170 ? 3.969 2.705 8.448 1.00 79.88 170 PRO A CA 1
ATOM 1383 C C . PRO A 1 170 ? 3.064 1.524 8.850 1.00 79.88 170 PRO A C 1
ATOM 1385 O O . PRO A 1 170 ? 1.924 1.412 8.395 1.00 79.88 170 PRO A O 1
ATOM 1388 N N . LEU A 1 171 ? 3.568 0.638 9.716 1.00 77.75 171 LEU A N 1
ATOM 1389 C CA . LEU A 1 171 ? 2.761 -0.425 10.327 1.00 77.75 171 LEU A CA 1
ATOM 1390 C C . LEU A 1 171 ? 1.668 0.207 11.211 1.00 77.75 171 LEU A C 1
ATOM 1392 O O . LEU A 1 171 ? 2.004 1.051 12.050 1.00 77.75 171 LEU A O 1
ATOM 1396 N N . PRO A 1 172 ? 0.393 -0.217 11.091 1.00 77.81 172 PRO A N 1
ATOM 1397 C CA . PRO A 1 172 ? -0.633 0.205 12.034 1.00 77.81 172 PRO A CA 1
ATOM 1398 C C . PRO A 1 172 ? -0.230 -0.234 13.442 1.00 77.81 172 PRO A C 1
ATOM 1400 O O . PRO A 1 172 ? 0.125 -1.393 13.668 1.00 77.81 172 PRO A O 1
ATOM 1403 N N . GLN A 1 173 ? -0.256 0.693 14.394 1.00 75.06 173 GLN A N 1
ATOM 1404 C CA . GLN A 1 173 ? 0.065 0.399 15.786 1.00 75.06 173 GLN A CA 1
ATOM 1405 C C . GLN A 1 173 ? -1.219 0.162 16.578 1.00 75.06 173 GLN A C 1
ATOM 1407 O O . GLN A 1 173 ? -2.284 0.678 16.241 1.00 75.06 173 GLN A O 1
ATOM 1412 N N . LYS A 1 174 ? -1.108 -0.646 17.634 1.00 78.06 174 LYS A N 1
ATOM 1413 C CA . LYS A 1 174 ? -2.202 -0.875 18.578 1.00 78.06 174 LYS A CA 1
ATOM 1414 C C . LYS A 1 174 ? -2.454 0.416 19.352 1.00 78.06 174 LYS A C 1
ATOM 1416 O O . LYS A 1 174 ? -1.563 0.883 20.064 1.00 78.06 174 LYS A O 1
ATOM 1421 N N . THR A 1 175 ? -3.656 0.968 19.265 1.00 71.88 175 THR A N 1
ATOM 1422 C CA . THR A 1 175 ? -4.068 2.104 20.090 1.00 71.88 175 THR A CA 1
ATOM 1423 C C . THR A 1 175 ? -4.749 1.602 21.348 1.00 71.88 175 THR A C 1
ATOM 1425 O O . THR A 1 175 ? -5.960 1.399 21.378 1.00 71.88 175 THR A O 1
ATOM 1428 N N . ILE A 1 176 ? -3.974 1.407 22.414 1.00 65.94 176 ILE A N 1
ATOM 1429 C CA . ILE A 1 176 ? -4.549 1.113 23.729 1.00 65.94 176 ILE A CA 1
ATOM 1430 C C . ILE A 1 176 ? -4.879 2.445 24.391 1.00 65.94 176 ILE A C 1
ATOM 1432 O O . ILE A 1 176 ? -3.997 3.166 24.856 1.00 65.94 176 ILE A O 1
ATOM 1436 N N . LYS A 1 177 ? -6.163 2.791 24.414 1.00 72.88 177 LYS A N 1
ATOM 1437 C CA . LYS A 1 177 ? -6.650 3.980 25.112 1.00 72.88 177 LYS A CA 1
ATOM 1438 C C . LYS A 1 177 ? -7.142 3.540 26.488 1.00 72.88 177 LYS A C 1
ATOM 1440 O O . LYS A 1 177 ? -8.013 2.682 26.572 1.00 72.88 177 LYS A O 1
ATOM 1445 N N . TRP A 1 178 ? -6.603 4.112 27.565 1.00 75.44 178 TRP A N 1
ATOM 1446 C CA . TRP A 1 178 ? -6.980 3.760 28.948 1.00 75.44 178 TRP A CA 1
ATOM 1447 C C . TRP A 1 178 ? -8.485 3.931 29.208 1.00 75.44 178 TRP A C 1
ATOM 1449 O O . TRP A 1 178 ? -9.096 3.166 29.946 1.00 75.44 178 TRP A O 1
ATOM 1459 N N . TYR A 1 179 ? -9.098 4.907 28.539 1.00 77.44 179 TYR A N 1
ATOM 1460 C CA . TYR A 1 179 ? -10.527 5.178 28.606 1.00 77.44 179 TYR A CA 1
ATOM 1461 C C . TYR A 1 179 ? -11.376 4.168 27.816 1.00 77.44 179 TYR A C 1
ATOM 1463 O O . TYR A 1 179 ? -12.600 4.249 27.850 1.00 77.44 179 TYR A O 1
ATOM 1471 N N . GLY A 1 180 ? -10.757 3.221 27.099 1.00 74.19 180 GLY A N 1
ATOM 1472 C CA . GLY A 1 180 ? -11.438 2.169 26.335 1.00 74.19 180 GLY A CA 1
ATOM 1473 C C . GLY A 1 180 ? -12.397 1.336 27.188 1.00 74.19 180 GLY A C 1
ATOM 1474 O O . GLY A 1 180 ? -13.424 0.886 26.694 1.00 74.19 180 GLY A O 1
ATOM 1475 N N . VAL A 1 181 ? -12.137 1.245 28.496 1.00 78.38 181 VAL A N 1
ATOM 1476 C CA . VAL A 1 181 ? -13.024 0.606 29.482 1.00 78.38 181 VAL A CA 1
ATOM 1477 C C . VAL A 1 181 ? -14.421 1.247 29.515 1.00 78.38 181 VAL A C 1
ATOM 1479 O O . VAL A 1 181 ? -15.415 0.558 29.723 1.00 78.38 181 VAL A O 1
ATOM 1482 N N . LEU A 1 182 ? -14.529 2.554 29.256 1.00 80.81 182 LEU A N 1
ATOM 1483 C CA . LEU A 1 182 ? -15.816 3.257 29.198 1.00 80.81 182 LEU A CA 1
ATOM 1484 C C . LEU A 1 182 ? -16.562 3.009 27.879 1.00 80.81 182 LEU A C 1
ATOM 1486 O O . LEU A 1 182 ? -17.778 3.162 27.829 1.00 80.81 182 LEU A O 1
ATOM 1490 N N . PHE A 1 183 ? -15.859 2.590 26.824 1.00 77.50 183 PHE A N 1
ATOM 1491 C CA . PHE A 1 183 ? -16.439 2.291 25.511 1.00 77.50 183 PHE A CA 1
ATOM 1492 C C . PHE A 1 183 ? -16.935 0.844 25.373 1.00 77.50 183 PHE A C 1
ATOM 1494 O O . PHE A 1 183 ? -17.469 0.479 24.330 1.00 77.50 183 PHE A O 1
ATOM 1501 N N . VAL A 1 184 ? -16.815 0.036 26.434 1.00 84.50 184 VAL A N 1
ATOM 1502 C CA . VAL A 1 184 ? -17.325 -1.347 26.498 1.00 84.50 184 VAL A CA 1
ATOM 1503 C C . VAL A 1 184 ? -18.845 -1.405 26.289 1.00 84.50 184 VAL A C 1
ATOM 1505 O O . VAL A 1 184 ? -19.358 -2.367 25.716 1.00 84.50 184 VAL A O 1
ATOM 1508 N N . PHE A 1 185 ? -19.562 -0.360 26.711 1.00 89.06 185 PHE A N 1
ATOM 1509 C CA . PHE A 1 185 ? -20.976 -0.161 26.413 1.00 89.06 185 PHE A CA 1
ATOM 1510 C C . PHE A 1 185 ? -21.196 1.134 25.636 1.00 89.06 185 PHE A C 1
ATOM 1512 O O . PHE A 1 185 ? -20.506 2.136 25.832 1.00 89.06 185 PHE A O 1
ATOM 1519 N N . GLN A 1 186 ? -22.205 1.118 24.764 1.00 91.12 186 GLN A N 1
ATOM 1520 C CA . GLN A 1 186 ? -22.683 2.327 24.103 1.00 91.12 186 GLN A CA 1
ATOM 1521 C C . GLN A 1 186 ? -23.220 3.322 25.137 1.00 91.12 186 GLN A C 1
ATOM 1523 O O . GLN A 1 186 ? -23.718 2.940 26.199 1.00 91.12 186 GLN A O 1
ATOM 1528 N N . ARG A 1 187 ? -23.153 4.614 24.804 1.00 91.06 187 ARG A N 1
ATOM 1529 C CA . ARG A 1 187 ? -23.602 5.701 25.684 1.00 91.06 187 ARG A CA 1
ATOM 1530 C C . ARG A 1 187 ? -25.043 5.505 26.162 1.00 91.06 187 ARG A C 1
ATOM 1532 O O . ARG A 1 187 ? -25.319 5.700 27.341 1.00 91.06 187 ARG A O 1
ATOM 1539 N N . ASP A 1 188 ? -25.928 5.071 25.274 1.00 94.44 188 ASP A N 1
ATOM 1540 C CA . ASP A 1 188 ? -27.350 4.889 25.579 1.00 94.44 188 ASP A CA 1
ATOM 1541 C C . ASP A 1 188 ? -27.579 3.768 26.601 1.00 94.44 188 ASP A C 1
ATOM 1543 O O . ASP A 1 188 ? -28.427 3.887 27.488 1.00 94.44 188 ASP A O 1
ATOM 1547 N N . LEU A 1 189 ? -26.765 2.708 26.546 1.00 93.06 189 LEU A N 1
ATOM 1548 C CA . LEU A 1 189 ? -26.811 1.619 27.518 1.00 93.06 189 LEU A CA 1
ATOM 1549 C C . LEU A 1 189 ? -26.279 2.070 28.884 1.00 93.06 189 LEU A C 1
ATOM 1551 O O . LEU A 1 189 ? -26.900 1.773 29.901 1.00 93.06 189 LEU A O 1
ATOM 1555 N N . TRP A 1 190 ? -25.191 2.847 28.923 1.00 93.38 190 TRP A N 1
ATOM 1556 C CA . TRP A 1 190 ? -24.700 3.446 30.171 1.00 93.38 190 TRP A CA 1
ATOM 1557 C C . TRP A 1 190 ? -25.748 4.329 30.844 1.00 93.38 190 TRP A C 1
ATOM 1559 O O . TRP A 1 190 ? -25.980 4.213 32.049 1.00 93.38 190 TRP A O 1
ATOM 1569 N N . VAL A 1 191 ? -26.408 5.186 30.062 1.00 95.12 191 VAL A N 1
ATOM 1570 C CA . VAL A 1 191 ? -27.500 6.035 30.551 1.00 95.12 191 VAL A CA 1
ATOM 1571 C C . VAL A 1 191 ? -28.652 5.172 31.066 1.00 95.12 191 VAL A C 1
ATOM 1573 O O . VAL A 1 191 ? -29.154 5.424 32.159 1.00 95.12 191 VAL A O 1
ATOM 1576 N N . SER A 1 192 ? -29.017 4.112 30.343 1.00 94.44 192 SER A N 1
ATOM 1577 C CA . SER A 1 192 ? -30.078 3.182 30.751 1.00 94.44 192 SER A CA 1
ATOM 1578 C C . SER A 1 192 ? -29.762 2.464 32.066 1.00 94.44 192 SER A C 1
ATOM 1580 O O . SER A 1 192 ? -30.638 2.364 32.922 1.00 94.44 192 SER A O 1
ATOM 1582 N N . ILE A 1 193 ? -28.513 2.023 32.270 1.00 93.50 193 ILE A N 1
ATOM 1583 C CA . ILE A 1 193 ? -28.052 1.418 33.531 1.00 93.50 193 ILE A CA 1
ATOM 1584 C C . ILE A 1 193 ? -28.122 2.436 34.678 1.00 93.50 193 ILE A C 1
ATOM 1586 O O . ILE A 1 193 ? -28.549 2.098 35.783 1.00 93.50 193 ILE A O 1
ATOM 1590 N N . GLY A 1 194 ? -27.730 3.687 34.428 1.00 93.19 194 GLY A N 1
ATOM 1591 C CA . GLY A 1 194 ? -27.811 4.762 35.417 1.00 93.19 194 GLY A CA 1
ATOM 1592 C C . GLY A 1 194 ? -29.253 5.080 35.820 1.00 93.19 194 GLY A C 1
ATOM 1593 O O . GLY A 1 194 ? -29.562 5.136 37.010 1.00 93.19 194 GLY A O 1
ATOM 1594 N N . ILE A 1 195 ? -30.148 5.225 34.837 1.00 95.12 195 ILE A N 1
ATOM 1595 C CA . ILE A 1 195 ? -31.575 5.492 35.063 1.00 95.12 195 ILE A CA 1
ATOM 1596 C C . ILE A 1 195 ? -32.236 4.323 35.801 1.00 95.12 195 ILE A C 1
ATOM 1598 O O . ILE A 1 195 ? -32.910 4.554 36.801 1.00 95.12 195 ILE A O 1
ATOM 1602 N N . SER A 1 196 ? -32.022 3.075 35.374 1.00 93.12 196 SER A N 1
ATOM 1603 C CA . SER A 1 196 ? -32.623 1.905 36.030 1.00 93.12 196 SER A CA 1
ATOM 1604 C C . SER A 1 196 ? -32.152 1.754 37.480 1.00 93.12 196 SER A C 1
ATOM 1606 O O . SER A 1 196 ? -32.956 1.469 38.369 1.00 93.12 196 SER A O 1
ATOM 1608 N N . THR A 1 197 ? -30.873 2.033 37.748 1.00 91.69 197 THR A N 1
ATOM 1609 C CA . THR A 1 197 ? -30.317 2.050 39.108 1.00 91.69 197 THR A CA 1
ATOM 1610 C C . THR A 1 197 ? -30.958 3.147 39.953 1.00 91.69 197 THR A C 1
ATOM 1612 O O . THR A 1 197 ? -31.363 2.886 41.087 1.00 91.69 197 THR A O 1
ATOM 1615 N N . LEU A 1 198 ? -31.114 4.357 39.405 1.00 91.88 198 LEU A N 1
ATOM 1616 C CA . LEU A 1 198 ? -31.790 5.459 40.088 1.00 91.88 198 LEU A CA 1
ATOM 1617 C C . LEU A 1 198 ? -33.253 5.113 40.404 1.00 91.88 198 LEU A C 1
ATOM 1619 O O . LEU A 1 198 ? -33.706 5.350 41.522 1.00 91.88 198 LEU A O 1
ATOM 1623 N N . CYS A 1 199 ? -33.977 4.495 39.467 1.00 91.75 199 CYS A N 1
ATOM 1624 C CA . CYS A 1 199 ? -35.348 4.036 39.685 1.00 91.75 199 CYS A CA 1
ATOM 1625 C C . CYS A 1 199 ? -35.439 3.039 40.847 1.00 91.75 199 CYS A C 1
ATOM 1627 O O . CYS A 1 199 ? -36.299 3.187 41.711 1.00 91.75 199 CYS A O 1
ATOM 1629 N N . VAL A 1 200 ? -34.535 2.058 40.922 1.00 90.62 200 VAL A N 1
ATOM 1630 C CA . VAL A 1 200 ? -34.533 1.075 42.018 1.00 90.62 200 VAL A CA 1
ATOM 1631 C C . VAL A 1 200 ? -34.184 1.724 43.356 1.00 90.62 200 VAL A C 1
ATOM 1633 O O . VAL A 1 200 ? -34.829 1.423 44.359 1.00 90.62 200 VAL A O 1
ATOM 1636 N N . VAL A 1 201 ? -33.231 2.660 43.382 1.00 88.12 201 VAL A N 1
ATOM 1637 C CA . VAL A 1 201 ? -32.927 3.459 44.580 1.00 88.12 201 VAL A CA 1
ATOM 1638 C C . VAL A 1 201 ? -34.168 4.216 45.064 1.00 88.12 201 VAL A C 1
ATOM 1640 O O . VAL A 1 201 ? -34.465 4.190 46.258 1.00 88.12 201 VAL A O 1
ATOM 1643 N N . LEU A 1 202 ? -34.921 4.846 44.156 1.00 87.19 202 LEU A N 1
ATOM 1644 C CA . LEU A 1 202 ? -36.148 5.573 44.492 1.00 87.19 202 LEU A CA 1
ATOM 1645 C C . LEU A 1 202 ? -37.242 4.642 45.032 1.00 87.19 202 LEU A C 1
ATOM 1647 O O . LEU A 1 202 ? -37.850 4.951 46.054 1.00 87.19 202 LEU A O 1
ATOM 1651 N N . VAL A 1 203 ? -37.467 3.484 44.404 1.00 87.75 203 VAL A N 1
ATOM 1652 C CA . VAL A 1 203 ? -38.461 2.504 44.882 1.00 87.75 203 VAL A CA 1
ATOM 1653 C C . VAL A 1 203 ? -38.084 1.971 46.265 1.00 87.75 203 VAL A C 1
ATOM 1655 O O . VAL A 1 203 ? -38.936 1.904 47.151 1.00 87.75 203 VAL A O 1
ATOM 1658 N N . LEU A 1 204 ? -36.809 1.640 46.489 1.00 83.75 204 LEU A N 1
ATOM 1659 C CA . LEU A 1 204 ? -36.323 1.198 47.800 1.00 83.75 204 LEU A CA 1
ATOM 1660 C C . LEU A 1 204 ? -36.474 2.291 48.865 1.00 83.75 204 LEU A C 1
ATOM 1662 O O . LEU A 1 204 ? -36.839 1.991 50.001 1.00 83.75 204 LEU A O 1
ATOM 1666 N N . PHE A 1 205 ? -36.232 3.552 48.503 1.00 80.19 205 PHE A N 1
ATOM 1667 C CA . PHE A 1 205 ? -36.426 4.689 49.396 1.00 80.19 205 PHE A CA 1
ATOM 1668 C C . PHE A 1 205 ? -37.893 4.845 49.827 1.00 80.19 205 PHE A C 1
ATOM 1670 O O . PHE A 1 205 ? -38.164 5.002 51.019 1.00 80.19 205 PHE A O 1
ATOM 1677 N N . LEU A 1 206 ? -38.840 4.744 48.887 1.00 81.75 206 LEU A N 1
ATOM 1678 C CA . LEU A 1 206 ? -40.276 4.825 49.180 1.00 81.75 206 LEU A CA 1
ATOM 1679 C C . LEU A 1 206 ? -40.743 3.671 50.083 1.00 81.75 206 LEU A C 1
ATOM 1681 O O . LEU A 1 206 ? -41.396 3.913 51.095 1.00 81.75 206 LEU A O 1
ATOM 1685 N N . GLN A 1 207 ? -40.324 2.438 49.780 1.00 78.62 207 GLN A N 1
ATOM 1686 C CA . GLN A 1 207 ? -40.685 1.236 50.545 1.00 78.62 207 GLN A CA 1
ATOM 1687 C C . GLN A 1 207 ? -40.204 1.274 52.004 1.00 78.62 207 GLN A C 1
ATOM 1689 O O . GLN A 1 207 ? -40.874 0.763 52.902 1.00 78.62 207 GLN A O 1
ATOM 1694 N N . VAL A 1 208 ? -39.038 1.873 52.270 1.00 72.69 208 VAL A N 1
ATOM 1695 C CA . VAL A 1 208 ? -38.534 2.002 53.646 1.00 72.69 208 VAL A CA 1
ATOM 1696 C C . VAL A 1 208 ? -39.215 3.146 54.393 1.00 72.69 208 VAL A C 1
ATOM 1698 O O . VAL A 1 208 ? -39.541 2.980 55.570 1.00 72.69 208 VAL A O 1
ATOM 1701 N N . ARG A 1 209 ? -39.477 4.275 53.719 1.00 70.62 209 ARG A N 1
ATOM 1702 C CA . ARG A 1 209 ? -40.157 5.431 54.320 1.00 70.62 209 ARG A CA 1
ATOM 1703 C C . ARG A 1 209 ? -41.542 5.071 54.859 1.00 70.62 209 ARG A C 1
ATOM 1705 O O . ARG A 1 209 ? -41.917 5.558 55.919 1.00 70.62 209 ARG A O 1
ATOM 1712 N N . GLU A 1 210 ? -42.281 4.219 54.154 1.00 67.06 210 GLU A N 1
ATOM 1713 C CA . GLU A 1 210 ? -43.602 3.747 54.592 1.00 67.06 210 GLU A CA 1
ATOM 1714 C C . GLU A 1 210 ? -43.532 2.721 55.738 1.00 67.06 210 GLU A C 1
ATOM 1716 O O . GLU A 1 210 ? -44.503 2.535 56.467 1.00 67.06 210 GLU A O 1
ATOM 1721 N N . GLY A 1 211 ? -42.395 2.036 55.910 1.00 62.22 211 GLY A N 1
ATOM 1722 C CA . GLY A 1 211 ? -42.285 0.859 56.774 1.00 62.22 211 GLY A CA 1
ATOM 1723 C C . G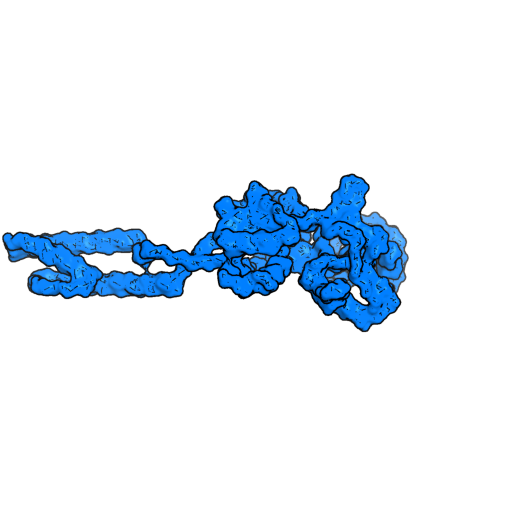LY A 1 211 ? -41.625 1.071 58.138 1.00 62.22 211 GLY A C 1
ATOM 1724 O O . GLY A 1 211 ? -41.942 0.321 59.061 1.00 62.22 211 GLY A O 1
ATOM 1725 N N . THR A 1 212 ? -40.700 2.026 58.269 1.00 55.28 212 THR A N 1
ATOM 1726 C CA . THR A 1 212 ? -39.939 2.299 59.503 1.00 55.28 212 THR A CA 1
ATOM 1727 C C . THR A 1 212 ? -39.511 3.766 59.520 1.00 55.28 212 THR A C 1
ATOM 1729 O O . THR A 1 212 ? -38.761 4.184 58.643 1.00 55.28 212 THR A O 1
ATOM 1732 N N . GLY A 1 213 ? -39.942 4.545 60.516 1.00 55.12 213 GLY A N 1
ATOM 1733 C CA . GLY A 1 213 ? -39.605 5.971 60.666 1.00 55.12 213 GLY A CA 1
ATOM 1734 C C . GLY A 1 213 ? -38.146 6.273 61.047 1.00 55.12 213 GLY A C 1
ATOM 1735 O O . GLY A 1 213 ? -37.894 7.314 61.643 1.00 55.12 213 GLY A O 1
ATOM 1736 N N . ASP A 1 214 ? -37.201 5.378 60.739 1.00 55.84 214 ASP A N 1
ATOM 1737 C CA . ASP A 1 214 ? -35.805 5.462 61.177 1.00 55.84 214 ASP A CA 1
ATOM 1738 C C . ASP A 1 214 ? -34.871 5.997 60.062 1.00 55.84 214 ASP A C 1
ATOM 1740 O O . ASP A 1 214 ? -34.892 5.496 58.932 1.00 55.84 214 ASP A O 1
ATOM 1744 N N . PRO A 1 215 ? -33.995 6.982 60.345 1.00 51.59 215 PRO A N 1
ATOM 1745 C CA . PRO A 1 215 ? -33.360 7.849 59.345 1.00 51.59 215 PRO A CA 1
ATOM 1746 C C . PRO A 1 215 ? -32.062 7.294 58.733 1.00 51.59 215 PRO A C 1
ATOM 1748 O O . PRO A 1 215 ? -31.181 8.055 58.333 1.00 51.59 215 PRO A O 1
ATOM 1751 N N . SER A 1 216 ? -31.892 5.975 58.614 1.00 61.78 216 SER A N 1
ATOM 1752 C CA . SER A 1 216 ? -30.670 5.419 58.002 1.00 61.78 216 SER A CA 1
ATOM 1753 C C . SER A 1 216 ? -30.750 5.297 56.471 1.00 61.78 216 SER A C 1
ATOM 1755 O O . SER A 1 216 ? -30.282 4.328 55.877 1.00 61.78 216 SER A O 1
ATOM 1757 N N . THR A 1 217 ? -31.293 6.325 55.814 1.00 63.38 217 THR A N 1
ATOM 1758 C CA . THR A 1 217 ? -31.463 6.460 54.354 1.00 63.38 217 THR A CA 1
ATOM 1759 C C . THR A 1 217 ? -30.193 6.128 53.560 1.00 63.38 217 THR A C 1
ATOM 1761 O O . THR A 1 217 ? -30.243 5.456 52.528 1.00 63.38 217 THR A O 1
ATOM 1764 N N . PHE A 1 218 ? -29.023 6.516 54.079 1.00 64.88 218 PHE A N 1
ATOM 1765 C CA . PHE A 1 218 ? -27.724 6.227 53.462 1.00 64.88 218 PHE A CA 1
ATOM 1766 C C . PHE A 1 218 ? -27.367 4.733 53.424 1.00 64.88 218 PHE A C 1
ATOM 1768 O O . PHE A 1 218 ? -26.678 4.292 52.505 1.00 64.88 218 PHE A O 1
ATOM 1775 N N . LYS A 1 219 ? -27.843 3.926 54.383 1.00 70.44 219 LYS A N 1
ATOM 1776 C CA . LYS A 1 219 ? -27.583 2.476 54.398 1.00 70.44 219 LYS A CA 1
ATOM 1777 C C . LYS A 1 219 ? -28.349 1.748 53.291 1.00 70.44 219 LYS A C 1
ATOM 1779 O O . LYS A 1 219 ? -27.878 0.725 52.809 1.00 70.44 219 LYS A O 1
ATOM 1784 N N . ILE A 1 220 ? -29.487 2.286 52.857 1.00 73.88 220 ILE A N 1
ATOM 1785 C CA . ILE A 1 220 ? -30.322 1.689 51.802 1.00 73.88 220 ILE A CA 1
ATOM 1786 C C . ILE A 1 220 ? -29.789 2.040 50.414 1.00 73.88 220 ILE A C 1
ATOM 1788 O O . ILE A 1 220 ? -29.757 1.171 49.546 1.00 73.88 220 ILE A O 1
ATOM 1792 N N . LEU A 1 221 ? -29.255 3.254 50.232 1.00 74.81 221 LEU A N 1
ATOM 1793 C CA . LEU A 1 221 ? -28.532 3.637 49.011 1.00 74.81 221 LEU A CA 1
ATOM 1794 C C . LEU A 1 221 ? -27.327 2.716 48.741 1.00 74.81 221 LEU A C 1
ATOM 1796 O O . LEU A 1 221 ? -26.974 2.456 47.592 1.00 74.81 221 LEU A O 1
ATOM 1800 N N . ARG A 1 222 ? -26.722 2.174 49.805 1.00 80.69 222 ARG A N 1
ATOM 1801 C CA . ARG A 1 222 ? -25.605 1.233 49.709 1.00 80.69 222 ARG A CA 1
ATOM 1802 C C . ARG A 1 222 ? -26.003 -0.110 49.085 1.00 80.69 222 ARG A C 1
ATOM 1804 O O . ARG A 1 222 ? -25.139 -0.743 48.495 1.00 80.69 222 ARG A O 1
ATOM 1811 N N . ILE A 1 223 ? -27.264 -0.549 49.161 1.00 84.19 223 ILE A N 1
ATOM 1812 C CA . ILE A 1 223 ? -27.669 -1.885 48.677 1.00 84.19 223 ILE A CA 1
ATOM 1813 C C . ILE A 1 223 ? -27.543 -1.998 47.142 1.00 84.19 223 ILE A C 1
ATOM 1815 O O . ILE A 1 223 ? -26.849 -2.914 46.685 1.00 84.19 223 ILE A O 1
ATOM 1819 N N . PRO A 1 224 ? -28.111 -1.083 46.323 1.00 86.88 224 PRO A N 1
ATOM 1820 C CA . PRO A 1 224 ? -27.914 -1.119 44.872 1.00 86.88 224 PRO A CA 1
ATOM 1821 C C . PRO A 1 224 ? -26.450 -0.908 44.466 1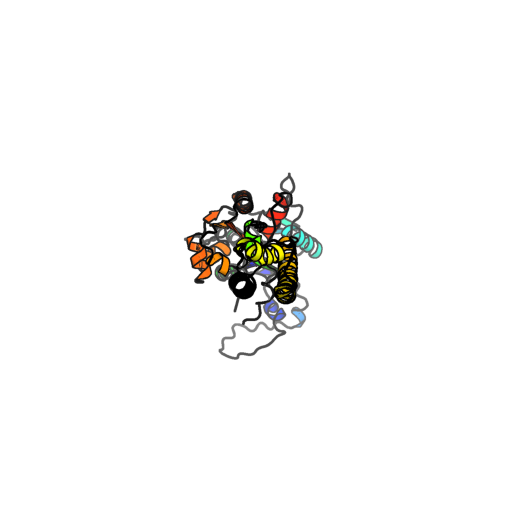.00 86.88 224 PRO A C 1
ATOM 1823 O O . PRO A 1 224 ? -25.938 -1.613 43.602 1.00 86.88 224 PRO A O 1
ATOM 1826 N N . LEU A 1 225 ? -25.741 0.005 45.138 1.00 86.62 225 LEU A N 1
ATOM 1827 C CA . LEU A 1 225 ? -24.323 0.264 44.866 1.00 86.62 225 LEU A CA 1
ATOM 1828 C C . LEU A 1 225 ? -23.445 -0.963 45.151 1.00 86.62 225 LEU A C 1
ATOM 1830 O O . LEU A 1 225 ? -22.620 -1.331 44.320 1.00 86.62 225 LEU A O 1
ATOM 1834 N N . CYS A 1 226 ? -23.642 -1.632 46.289 1.00 87.94 226 CYS A N 1
ATOM 1835 C CA . CYS A 1 226 ? -22.929 -2.865 46.613 1.00 87.94 226 CYS A CA 1
ATOM 1836 C C . CYS A 1 226 ? -23.280 -3.990 45.634 1.00 87.94 226 CYS A C 1
ATOM 1838 O O . CYS A 1 226 ? -22.384 -4.716 45.225 1.00 87.94 226 CYS A O 1
ATOM 1840 N N . SER A 1 227 ? -24.538 -4.099 45.196 1.00 88.56 227 SER A N 1
ATOM 1841 C CA . SER A 1 227 ? -24.944 -5.114 44.212 1.00 88.56 227 SER A CA 1
ATOM 1842 C C . SER A 1 227 ? -24.253 -4.912 42.856 1.00 88.56 227 SER A C 1
ATOM 1844 O O . SER A 1 227 ? -23.727 -5.870 42.293 1.00 88.56 227 SER A O 1
ATOM 1846 N N . LEU A 1 228 ? -24.176 -3.667 42.367 1.00 89.06 228 LEU A N 1
ATOM 1847 C CA . LEU A 1 228 ? -23.456 -3.325 41.133 1.00 89.06 228 LEU A CA 1
ATOM 1848 C C . LEU A 1 228 ? -21.948 -3.552 41.257 1.00 89.06 228 LEU A C 1
ATOM 1850 O O . LEU A 1 228 ? -21.337 -4.085 40.340 1.00 89.06 228 LEU A O 1
ATOM 1854 N N . LEU A 1 229 ? -21.352 -3.203 42.397 1.00 89.94 229 LEU A N 1
ATOM 1855 C CA . LEU A 1 229 ? -19.921 -3.398 42.655 1.00 89.94 229 LEU A CA 1
ATOM 1856 C C . LEU A 1 229 ? -19.561 -4.827 43.095 1.00 89.94 229 LEU A C 1
ATOM 1858 O O . LEU A 1 229 ? -18.411 -5.071 43.452 1.00 89.94 229 LEU A O 1
ATOM 1862 N N . GLN A 1 230 ? -20.527 -5.755 43.110 1.00 86.94 230 GLN A N 1
ATOM 1863 C CA . GLN A 1 230 ? -20.368 -7.130 43.607 1.00 86.94 230 GLN A CA 1
ATOM 1864 C C . GLN A 1 230 ? -19.815 -7.214 45.041 1.00 86.94 230 GLN A C 1
ATOM 1866 O O . GLN A 1 230 ? -19.126 -8.161 45.417 1.00 86.94 230 GLN A O 1
ATOM 1871 N N . GLN A 1 231 ? -20.128 -6.218 45.868 1.00 88.56 231 GLN A N 1
ATOM 1872 C CA . GLN A 1 231 ? -19.782 -6.201 47.281 1.00 88.56 231 GLN A CA 1
ATOM 1873 C C . GLN A 1 231 ? -20.910 -6.813 48.121 1.00 88.56 231 GLN A C 1
ATOM 1875 O O . GLN A 1 231 ? -22.091 -6.580 47.844 1.00 88.56 231 GLN A O 1
ATOM 1880 N N . PRO A 1 232 ? -20.581 -7.544 49.198 1.00 82.69 232 PRO A N 1
ATOM 1881 C CA . PRO A 1 232 ? -21.591 -8.044 50.116 1.00 82.69 232 PRO A CA 1
ATOM 1882 C C . PRO A 1 232 ? -22.291 -6.876 50.825 1.00 82.69 232 PRO A C 1
ATOM 1884 O O . PRO A 1 232 ? -21.653 -5.916 51.267 1.00 82.69 232 PRO A O 1
ATOM 1887 N N . SER A 1 233 ? -23.615 -6.972 50.965 1.00 79.62 233 SER A N 1
ATOM 1888 C CA . SER A 1 233 ? -24.401 -6.068 51.807 1.00 79.62 233 SER A CA 1
ATOM 1889 C C . SER A 1 233 ? -25.028 -6.861 52.952 1.00 79.62 233 SER A C 1
ATOM 1891 O O . SER A 1 233 ? -25.709 -7.862 52.736 1.00 79.62 233 SER A O 1
ATOM 1893 N N . ASN A 1 234 ? -24.761 -6.432 54.184 1.00 73.94 234 ASN A N 1
ATOM 1894 C CA . ASN A 1 234 ? -25.257 -7.102 55.384 1.00 73.94 234 ASN A CA 1
ATOM 1895 C C . ASN A 1 234 ? -26.586 -6.476 55.827 1.00 73.94 234 ASN A C 1
ATOM 1897 O O . ASN A 1 234 ? -26.799 -5.276 55.656 1.00 73.94 234 ASN A O 1
ATOM 1901 N N . ASN A 1 235 ? -27.442 -7.282 56.463 1.00 72.94 235 ASN A N 1
ATOM 1902 C CA . ASN A 1 235 ? -28.681 -6.852 57.126 1.00 72.94 235 ASN A CA 1
ATOM 1903 C C . ASN A 1 235 ? -29.764 -6.257 56.197 1.00 72.94 235 ASN A C 1
ATOM 1905 O O . ASN A 1 235 ? -30.308 -5.193 56.479 1.00 72.94 235 ASN A O 1
ATOM 1909 N N . ILE A 1 236 ? -30.122 -6.958 55.111 1.00 78.38 236 ILE A N 1
ATOM 1910 C CA . ILE A 1 236 ? -31.246 -6.572 54.233 1.00 78.38 236 ILE A CA 1
ATOM 1911 C C . ILE A 1 236 ? -32.600 -6.891 54.919 1.00 78.38 236 ILE A C 1
ATOM 1913 O O . ILE A 1 236 ? -32.883 -8.074 55.180 1.00 78.38 236 ILE A O 1
ATOM 1917 N N . PRO A 1 237 ? -33.470 -5.886 55.172 1.00 77.75 237 PRO A N 1
ATOM 1918 C CA . PRO A 1 237 ? -34.810 -6.089 55.729 1.00 77.75 237 PRO A CA 1
ATOM 1919 C C . PRO A 1 237 ? -35.665 -7.045 54.887 1.00 77.75 237 PRO A C 1
ATOM 1921 O O . PRO A 1 237 ? -35.590 -7.042 53.659 1.00 77.75 237 PRO A O 1
ATOM 1924 N N . GLN A 1 238 ? -36.526 -7.840 55.534 1.00 78.38 238 GLN A N 1
ATOM 1925 C CA . GLN A 1 238 ? -37.367 -8.834 54.846 1.00 78.38 238 GLN A CA 1
ATOM 1926 C C . GLN A 1 238 ? -38.271 -8.212 53.767 1.00 78.38 238 GLN A C 1
ATOM 1928 O O . GLN A 1 238 ? -38.372 -8.769 52.678 1.00 78.38 238 GLN A O 1
ATOM 1933 N N . LYS A 1 239 ? -38.855 -7.033 54.031 1.00 79.50 239 LYS A N 1
ATOM 1934 C CA . LYS A 1 239 ? -39.794 -6.349 53.119 1.00 79.50 239 LYS A CA 1
ATOM 1935 C C . LYS A 1 239 ? -39.186 -5.995 51.753 1.00 79.50 239 LYS A C 1
ATOM 1937 O O . LYS A 1 239 ? -39.879 -6.067 50.749 1.00 79.50 239 LYS A O 1
ATOM 1942 N N . ILE A 1 240 ? -37.891 -5.665 51.695 1.00 82.88 240 ILE A N 1
ATOM 1943 C CA . ILE A 1 240 ? -37.211 -5.260 50.448 1.00 82.88 240 ILE A CA 1
ATOM 1944 C C . ILE A 1 240 ? -36.417 -6.398 49.791 1.00 82.88 240 ILE A C 1
ATOM 1946 O O . ILE A 1 240 ? -35.798 -6.207 48.748 1.00 82.88 240 ILE A O 1
ATOM 1950 N N . ARG A 1 241 ? -36.410 -7.594 50.393 1.00 85.50 241 ARG A N 1
ATOM 1951 C CA . ARG A 1 241 ? -35.498 -8.686 50.027 1.00 85.50 241 ARG A CA 1
ATOM 1952 C C . ARG A 1 241 ? -35.710 -9.204 48.605 1.00 85.50 241 ARG A C 1
ATOM 1954 O O . ARG A 1 241 ? -34.729 -9.474 47.921 1.00 85.50 241 ARG A O 1
ATOM 1961 N N . VAL A 1 242 ? -36.962 -9.310 48.157 1.00 87.94 242 VAL A N 1
ATOM 1962 C CA . VAL A 1 242 ? -37.292 -9.775 46.798 1.00 87.94 242 VAL A CA 1
ATOM 1963 C C . VAL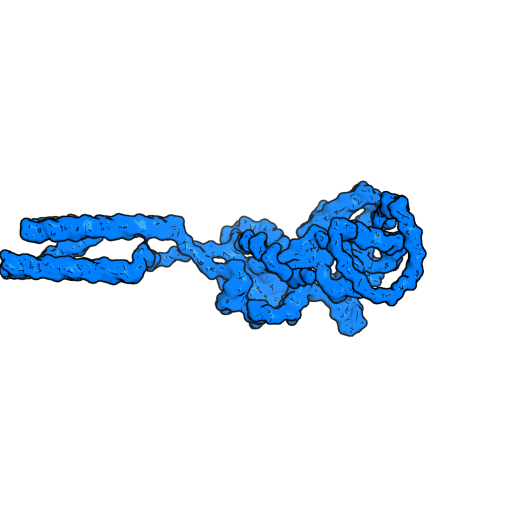 A 1 242 ? -36.813 -8.768 45.753 1.00 87.94 242 VAL A C 1
ATOM 1965 O O . VAL A 1 242 ? -36.105 -9.148 44.825 1.00 87.94 242 VAL A O 1
ATOM 1968 N N . LEU A 1 243 ? -37.114 -7.479 45.944 1.00 87.69 243 LEU A N 1
ATOM 1969 C CA . LEU A 1 243 ? -36.687 -6.414 45.032 1.00 87.69 243 LEU A CA 1
ATOM 1970 C C . LEU A 1 243 ? -35.156 -6.299 44.971 1.00 87.69 243 LEU A C 1
ATOM 1972 O O . LEU A 1 243 ? -34.587 -6.240 43.883 1.00 87.69 243 LEU A O 1
ATOM 1976 N N . SER A 1 244 ? -34.482 -6.344 46.125 1.00 86.50 244 SER A N 1
ATOM 1977 C CA . SER A 1 244 ? -33.016 -6.382 46.195 1.00 86.50 244 SER A CA 1
ATOM 1978 C C . SER A 1 244 ? -32.438 -7.626 45.511 1.00 86.50 244 SER A C 1
ATOM 1980 O O . SER A 1 244 ? -31.411 -7.527 44.851 1.00 86.50 244 SER A O 1
ATOM 1982 N N . GLY A 1 245 ? -33.102 -8.783 45.614 1.00 88.69 245 GLY A N 1
ATOM 1983 C CA . GLY A 1 245 ? -32.708 -10.015 44.924 1.00 88.69 245 GLY A CA 1
ATOM 1984 C C . GLY A 1 245 ? -32.840 -9.925 43.400 1.00 88.69 245 GLY A C 1
ATOM 1985 O O . GLY A 1 245 ? -31.930 -10.331 42.680 1.00 88.69 245 GLY A O 1
ATOM 1986 N N . MET A 1 246 ? -33.924 -9.329 42.894 1.00 91.06 246 MET A N 1
ATOM 1987 C CA . MET A 1 246 ? -34.089 -9.071 41.457 1.00 91.06 246 MET A CA 1
ATOM 1988 C C . MET A 1 246 ? -33.032 -8.091 40.940 1.00 91.06 246 MET A C 1
ATOM 1990 O O . MET A 1 246 ? -32.435 -8.320 39.888 1.00 91.06 246 MET A O 1
ATOM 1994 N N . PHE A 1 247 ? -32.750 -7.026 41.698 1.00 91.12 247 PHE A N 1
ATOM 1995 C CA . PHE A 1 247 ? -31.703 -6.070 41.343 1.00 91.12 247 PHE A CA 1
ATOM 1996 C C . PHE A 1 247 ? -30.301 -6.689 41.395 1.00 91.12 247 PHE A C 1
ATOM 1998 O O . PHE A 1 247 ? -29.448 -6.379 40.563 1.00 91.12 247 PHE A O 1
ATOM 2005 N N . PHE A 1 248 ? -30.060 -7.597 42.339 1.00 90.62 248 PHE A N 1
ATOM 2006 C CA . PHE A 1 248 ? -28.828 -8.372 42.403 1.00 90.62 248 PHE A CA 1
ATOM 2007 C C . PHE A 1 248 ? -28.656 -9.253 41.158 1.00 90.62 248 PHE A C 1
ATOM 2009 O O . PHE A 1 248 ? -27.593 -9.231 40.542 1.00 90.62 248 PHE A O 1
ATOM 2016 N N . PHE A 1 249 ? -29.708 -9.950 40.719 1.00 91.88 249 PHE A N 1
ATOM 2017 C CA . PHE A 1 249 ? -29.673 -10.737 39.483 1.00 91.88 249 PHE A CA 1
ATOM 2018 C C . PHE A 1 249 ? -29.416 -9.866 38.241 1.00 91.88 249 PHE A C 1
ATOM 2020 O O . PHE A 1 249 ? -28.562 -10.194 37.419 1.00 91.88 249 PHE A O 1
ATOM 2027 N N . TYR A 1 250 ? -30.080 -8.709 38.144 1.00 94.00 250 TYR A N 1
ATOM 2028 C CA . TYR A 1 250 ? -29.793 -7.699 37.119 1.00 94.00 250 TYR A CA 1
ATOM 2029 C C . TYR A 1 250 ? -28.320 -7.258 37.145 1.00 94.00 250 TYR A C 1
ATOM 2031 O O . TYR A 1 250 ? -27.666 -7.212 36.104 1.00 94.00 250 TYR A O 1
ATOM 2039 N N . SER A 1 251 ? -27.777 -6.995 38.336 1.00 92.88 251 SER A N 1
ATOM 2040 C CA . SER A 1 251 ? -26.383 -6.579 38.515 1.00 92.88 251 SER A CA 1
ATOM 2041 C C . SER A 1 251 ? -25.398 -7.664 38.072 1.00 92.88 251 SER A C 1
ATOM 2043 O O . SER A 1 251 ? -24.373 -7.339 37.476 1.00 92.88 251 SER A O 1
ATOM 2045 N N . ILE A 1 252 ? -25.704 -8.948 38.303 1.00 93.00 252 ILE A N 1
ATOM 2046 C CA . ILE A 1 252 ? -24.905 -10.065 37.776 1.00 93.00 252 ILE A CA 1
ATOM 2047 C C . ILE A 1 252 ? -24.885 -10.014 36.249 1.00 93.00 252 ILE A C 1
ATOM 2049 O O . ILE A 1 252 ? -23.804 -10.010 35.672 1.00 93.00 252 ILE A O 1
ATOM 2053 N N . ILE A 1 253 ? -26.047 -9.910 35.597 1.00 93.94 253 ILE A N 1
ATOM 2054 C CA . ILE A 1 253 ? -26.135 -9.881 34.129 1.00 93.94 253 ILE A CA 1
ATOM 2055 C C . ILE A 1 253 ? -25.315 -8.721 33.553 1.00 93.94 253 ILE A C 1
ATOM 2057 O O . ILE A 1 253 ? -24.492 -8.931 32.662 1.00 93.94 253 ILE A O 1
ATOM 2061 N N . VAL A 1 254 ? -25.506 -7.506 34.077 1.00 93.31 254 VAL A N 1
ATOM 2062 C CA . VAL A 1 254 ? -24.791 -6.308 33.610 1.00 93.31 254 VAL A CA 1
ATOM 2063 C C . VAL A 1 254 ? -23.283 -6.476 33.771 1.00 93.31 254 VAL A C 1
ATOM 2065 O O . VAL A 1 254 ? -22.534 -6.222 32.827 1.00 93.31 254 VAL A O 1
ATOM 2068 N N . ASN A 1 255 ? -22.834 -6.946 34.935 1.00 92.50 255 ASN A N 1
ATOM 2069 C CA . ASN A 1 255 ? -21.414 -7.136 35.208 1.00 92.50 255 ASN A CA 1
ATOM 2070 C C . ASN A 1 255 ? -20.797 -8.247 34.360 1.00 92.50 255 ASN A C 1
ATOM 2072 O O . ASN A 1 255 ? -19.702 -8.063 33.838 1.00 92.50 255 ASN A O 1
ATOM 2076 N N . THR A 1 256 ? -21.486 -9.374 34.175 1.00 93.44 256 THR A N 1
ATOM 2077 C CA . THR A 1 256 ? -21.008 -10.456 33.308 1.00 93.44 256 THR A CA 1
ATOM 2078 C C . THR A 1 256 ? -20.850 -9.959 31.874 1.00 93.44 256 THR A C 1
ATOM 2080 O O . THR A 1 256 ? -19.788 -10.146 31.285 1.00 93.44 256 THR A O 1
ATOM 2083 N N . CYS A 1 257 ? -21.842 -9.247 31.333 1.00 92.88 257 CYS A N 1
ATOM 2084 C CA . CYS A 1 257 ? -21.745 -8.643 30.003 1.00 92.88 257 CYS A CA 1
ATOM 2085 C C . CYS A 1 257 ? -20.596 -7.629 29.910 1.00 92.88 257 CYS A C 1
ATOM 2087 O O . CYS A 1 257 ? -19.859 -7.625 28.924 1.00 92.88 257 CYS A O 1
ATOM 2089 N N . PHE A 1 258 ? -20.409 -6.800 30.941 1.00 91.75 258 PHE A N 1
ATOM 2090 C CA . PHE A 1 258 ? -19.305 -5.845 31.002 1.00 91.75 258 PHE A CA 1
ATOM 2091 C C . PHE A 1 258 ? -17.949 -6.560 30.989 1.00 91.75 258 PHE A C 1
ATOM 2093 O O . PHE A 1 258 ? -17.089 -6.221 30.181 1.00 91.75 258 PHE A O 1
ATOM 2100 N N . SER A 1 259 ? -17.766 -7.591 31.819 1.00 90.94 259 SER A N 1
ATOM 2101 C CA . SER A 1 259 ? -16.535 -8.384 31.871 1.00 90.94 259 SER A CA 1
ATOM 2102 C C . SER A 1 259 ? -16.257 -9.116 30.556 1.00 90.94 259 SER A C 1
ATOM 2104 O O . SER A 1 259 ? -15.117 -9.108 30.097 1.00 90.94 259 SER A O 1
ATOM 2106 N N . CYS A 1 260 ? -17.276 -9.703 29.921 1.00 91.19 260 CYS A N 1
ATOM 2107 C CA . CYS A 1 260 ? -17.139 -10.368 28.623 1.00 91.19 260 CYS A CA 1
ATOM 2108 C C . CYS A 1 260 ? -16.718 -9.388 27.522 1.00 91.19 260 CYS A C 1
ATOM 2110 O O . CYS A 1 260 ? -15.767 -9.657 26.787 1.00 91.19 260 CYS A O 1
ATOM 2112 N N . ASN A 1 261 ? -17.383 -8.235 27.428 1.00 89.44 261 ASN A N 1
ATOM 2113 C CA . ASN A 1 261 ? -17.068 -7.237 26.409 1.00 89.44 261 ASN A CA 1
ATOM 2114 C C . ASN A 1 261 ? -15.711 -6.568 26.666 1.00 89.44 261 ASN A C 1
ATOM 2116 O O . ASN A 1 261 ? -14.968 -6.310 25.721 1.00 89.44 261 ASN A O 1
ATOM 2120 N N . LEU A 1 262 ? -15.348 -6.335 27.931 1.00 87.44 262 LEU A N 1
ATOM 2121 C CA . LEU A 1 262 ? -14.024 -5.841 28.302 1.00 87.44 262 LEU A CA 1
ATOM 2122 C C . LEU A 1 262 ? -12.931 -6.848 27.918 1.00 87.44 262 LEU A C 1
ATOM 2124 O O . LEU A 1 262 ? -11.920 -6.454 27.341 1.00 87.44 262 LEU A O 1
ATOM 2128 N N . ALA A 1 263 ? -13.139 -8.141 28.185 1.00 87.94 263 ALA A N 1
ATOM 2129 C CA . ALA A 1 263 ? -12.209 -9.189 27.772 1.00 87.94 263 ALA A CA 1
ATOM 2130 C C . ALA A 1 263 ? -12.047 -9.221 26.244 1.00 87.94 263 ALA A C 1
ATOM 2132 O O . ALA A 1 263 ? -10.920 -9.204 25.752 1.00 87.94 263 ALA A O 1
ATOM 2133 N N . ALA A 1 264 ? -13.153 -9.171 25.493 1.00 87.19 264 ALA A N 1
ATOM 2134 C CA . ALA A 1 264 ? -13.121 -9.108 24.033 1.00 87.19 264 ALA A CA 1
ATOM 2135 C C . ALA A 1 264 ? -12.340 -7.880 23.527 1.00 87.19 264 ALA A C 1
ATOM 2137 O O . ALA A 1 264 ? -11.456 -8.009 22.676 1.00 87.19 264 ALA A O 1
ATOM 2138 N N . PHE A 1 265 ? -12.591 -6.704 24.107 1.00 81.94 265 PHE A N 1
ATOM 2139 C CA . PHE A 1 265 ? -11.895 -5.464 23.763 1.00 81.94 265 PHE A CA 1
ATOM 2140 C C . PHE A 1 265 ? -10.382 -5.539 24.025 1.00 81.94 265 PHE A C 1
ATOM 2142 O O . PHE A 1 265 ? -9.584 -5.085 23.208 1.00 81.94 265 PHE A O 1
ATOM 2149 N N . LEU A 1 266 ? -9.961 -6.151 25.135 1.00 83.06 266 LEU A N 1
ATOM 2150 C CA . LEU A 1 266 ? -8.539 -6.316 25.456 1.00 83.06 266 LEU A CA 1
ATOM 2151 C C . LEU A 1 266 ? -7.841 -7.346 24.555 1.00 83.06 266 LEU A C 1
ATOM 2153 O O . LEU A 1 266 ? -6.641 -7.220 24.301 1.00 83.06 266 LEU A O 1
ATOM 2157 N N . THR A 1 267 ? -8.571 -8.345 24.050 1.00 85.44 267 THR A N 1
ATOM 2158 C CA . THR A 1 267 ? -8.016 -9.334 23.111 1.00 85.44 267 THR A CA 1
ATOM 2159 C C . THR A 1 267 ? -7.826 -8.785 21.698 1.00 85.44 267 THR A C 1
ATOM 2161 O O . THR A 1 267 ? -6.841 -9.134 21.043 1.00 85.44 267 THR A O 1
ATOM 2164 N N . PHE A 1 268 ? -8.714 -7.897 21.242 1.00 81.12 268 PHE A N 1
ATOM 2165 C CA . PHE A 1 268 ? -8.666 -7.294 19.909 1.00 81.12 268 PHE A CA 1
ATOM 2166 C C . PHE A 1 268 ? -8.391 -5.791 20.008 1.00 81.12 268 PHE A C 1
ATOM 2168 O O . PHE A 1 268 ? -9.325 -4.989 19.992 1.00 81.12 268 PHE A O 1
ATOM 2175 N N . PRO A 1 269 ? -7.112 -5.386 20.109 1.00 73.81 269 PRO A N 1
ATOM 2176 C CA . PRO A 1 269 ? -6.766 -3.979 20.181 1.00 73.81 269 PRO A CA 1
ATOM 2177 C C . PRO A 1 269 ? -7.173 -3.266 18.892 1.00 73.81 269 PRO A C 1
ATOM 2179 O O . PRO A 1 269 ? -6.887 -3.734 17.788 1.00 73.81 269 PRO A O 1
ATOM 2182 N N . GLU A 1 270 ? -7.797 -2.103 19.052 1.00 76.94 270 GLU A N 1
ATOM 2183 C CA . GLU A 1 270 ? -8.054 -1.189 17.946 1.00 76.94 270 GLU A CA 1
ATOM 2184 C C . GLU A 1 270 ? -6.716 -0.760 17.326 1.00 76.94 270 GLU A C 1
ATOM 2186 O O . GLU A 1 270 ? -5.733 -0.500 18.031 1.00 76.94 270 GLU A O 1
ATOM 2191 N N . MET A 1 271 ? -6.666 -0.740 15.999 1.00 79.69 271 MET A N 1
ATOM 2192 C CA . MET A 1 271 ? -5.477 -0.375 15.237 1.00 79.69 271 MET A CA 1
ATOM 2193 C C . MET A 1 271 ? -5.637 1.046 14.706 1.00 79.69 271 MET A C 1
ATOM 2195 O O . MET A 1 271 ? -6.734 1.429 14.301 1.00 79.69 271 MET A O 1
ATOM 2199 N N . ASP A 1 272 ? -4.542 1.805 14.665 1.00 76.50 272 ASP A N 1
ATOM 2200 C CA . ASP A 1 272 ? -4.535 3.146 14.072 1.00 76.50 272 ASP A CA 1
ATOM 2201 C C . ASP A 1 272 ? -5.118 3.120 12.638 1.00 76.50 272 ASP A C 1
ATOM 2203 O O . ASP A 1 272 ? -4.690 2.293 11.818 1.00 76.50 272 ASP A O 1
ATOM 2207 N N . PRO A 1 273 ? -6.070 4.017 12.300 1.00 77.06 273 PRO A N 1
ATOM 2208 C CA . PRO A 1 273 ? -6.701 4.044 10.987 1.00 77.06 273 PRO A CA 1
ATOM 2209 C C . PRO A 1 273 ? -5.739 4.634 9.952 1.00 77.06 273 PRO A C 1
ATOM 2211 O O . PRO A 1 273 ? -5.666 5.845 9.752 1.00 77.06 273 PRO A O 1
ATOM 2214 N N . LEU A 1 274 ? -4.989 3.763 9.284 1.00 80.94 274 LEU A N 1
ATOM 2215 C CA . LEU A 1 274 ? -4.129 4.138 8.165 1.00 80.94 274 LEU A CA 1
ATOM 2216 C C . LEU A 1 274 ? -4.906 4.119 6.843 1.00 80.94 274 LEU A C 1
ATOM 2218 O O . LEU A 1 274 ? -5.831 3.317 6.684 1.00 80.94 274 LEU A O 1
ATOM 2222 N N . PRO A 1 275 ? -4.537 4.974 5.871 1.00 82.06 275 PRO A N 1
ATOM 2223 C CA . PRO A 1 275 ? -5.188 4.969 4.573 1.00 82.06 275 PRO A CA 1
ATOM 2224 C C . PRO A 1 275 ? -4.923 3.635 3.878 1.00 82.06 275 PRO A C 1
ATOM 2226 O O . PRO A 1 275 ? -3.781 3.209 3.736 1.00 82.06 275 PRO A O 1
ATOM 2229 N N . THR A 1 276 ? -5.992 2.985 3.432 1.00 81.25 276 THR A N 1
ATOM 2230 C CA . THR A 1 276 ? -5.925 1.736 2.664 1.00 81.25 276 THR A CA 1
ATOM 2231 C C . THR A 1 276 ? -6.230 1.986 1.189 1.00 81.25 276 THR A C 1
ATOM 2233 O O . THR A 1 276 ? -5.625 1.390 0.302 1.00 81.25 276 THR A O 1
ATOM 2236 N N . THR A 1 277 ? -7.092 2.955 0.889 1.00 85.56 277 THR A N 1
ATOM 2237 C CA . THR A 1 277 ? -7.416 3.322 -0.491 1.00 85.56 277 THR A CA 1
ATOM 2238 C C . THR A 1 277 ? -6.860 4.697 -0.871 1.00 85.56 277 THR A C 1
ATOM 2240 O O . THR A 1 277 ? -6.642 5.543 0.005 1.00 85.56 277 THR A O 1
ATOM 2243 N N . PRO A 1 278 ? -6.641 4.970 -2.171 1.00 81.94 278 PRO A N 1
ATOM 2244 C CA . PRO A 1 278 ? -6.277 6.306 -2.644 1.00 81.94 278 PRO A CA 1
ATOM 2245 C C . PRO A 1 278 ? -7.302 7.382 -2.259 1.00 81.94 278 PRO A C 1
ATOM 2247 O O . PRO A 1 278 ? -6.930 8.526 -2.005 1.00 81.94 278 PRO A O 1
ATOM 2250 N N . GLU A 1 279 ? -8.586 7.026 -2.176 1.00 87.00 279 GLU A N 1
ATOM 2251 C CA . GLU A 1 279 ? -9.668 7.927 -1.768 1.00 87.00 279 GLU A CA 1
ATOM 2252 C C . GLU A 1 279 ? -9.548 8.294 -0.289 1.00 87.00 279 GLU A C 1
ATOM 2254 O O . GLU A 1 279 ? -9.622 9.473 0.058 1.00 87.00 279 GLU A O 1
ATOM 2259 N N . GLN A 1 280 ? -9.300 7.304 0.576 1.00 85.81 280 GLN A N 1
ATOM 2260 C CA . GLN A 1 280 ? -9.030 7.540 1.996 1.00 85.81 280 GLN A CA 1
ATOM 2261 C C . GLN A 1 280 ? -7.775 8.386 2.175 1.00 85.81 280 GLN A C 1
ATOM 2263 O O . GLN A 1 280 ? -7.787 9.343 2.946 1.00 85.81 280 GLN A O 1
ATOM 2268 N N . LEU A 1 281 ? -6.716 8.090 1.412 1.00 84.81 281 LEU A N 1
ATOM 2269 C CA . LEU A 1 281 ? -5.513 8.908 1.410 1.00 84.81 281 LEU A CA 1
ATOM 2270 C C . LEU A 1 281 ? -5.876 10.357 1.073 1.00 84.81 281 LEU A C 1
ATOM 2272 O O . LEU A 1 281 ? -5.541 11.244 1.849 1.00 84.81 281 LEU A O 1
ATOM 2276 N N . ALA A 1 282 ? -6.611 10.611 -0.012 1.00 86.62 282 ALA A N 1
ATOM 2277 C CA . ALA A 1 282 ? -7.015 11.959 -0.422 1.00 86.62 282 AL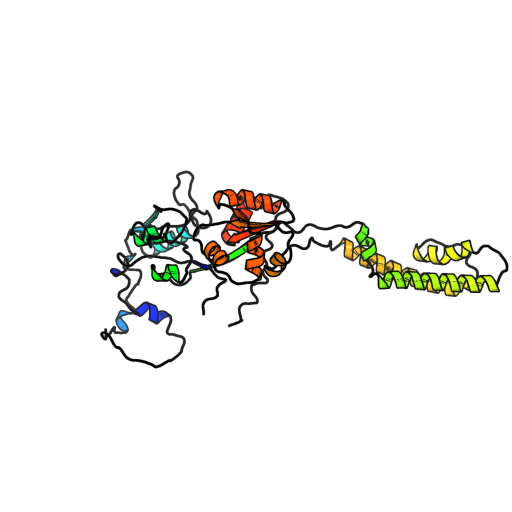A A CA 1
ATOM 2278 C C . ALA A 1 282 ? -7.905 12.697 0.599 1.00 86.62 282 ALA A C 1
ATOM 2280 O O . ALA A 1 282 ? -7.872 13.925 0.644 1.00 86.62 282 ALA A O 1
ATOM 2281 N N . GLN A 1 283 ? -8.688 11.983 1.411 1.00 88.75 283 GLN A N 1
ATOM 2282 C CA . GLN A 1 283 ? -9.494 12.570 2.491 1.00 88.75 283 GLN A CA 1
ATOM 2283 C C . GLN A 1 283 ? -8.657 12.916 3.731 1.00 88.75 283 GLN A C 1
ATOM 2285 O O . GLN A 1 283 ? -8.912 13.923 4.391 1.00 88.75 283 GLN A O 1
ATOM 2290 N N . MET A 1 284 ? -7.646 12.106 4.050 1.00 86.50 284 MET A N 1
ATOM 2291 C CA . MET A 1 284 ? -6.783 12.297 5.215 1.00 86.50 284 MET A CA 1
ATOM 2292 C C . MET A 1 284 ? -5.761 13.415 4.970 1.00 86.50 284 MET A C 1
ATOM 2294 O O . MET A 1 284 ? -4.610 13.146 4.630 1.00 86.50 284 MET A O 1
ATOM 2298 N N . THR A 1 285 ? -6.157 14.681 5.139 1.00 85.50 285 THR A N 1
ATOM 2299 C CA . THR A 1 285 ? -5.318 15.873 4.869 1.00 85.50 285 THR A CA 1
ATOM 2300 C C . THR A 1 285 ? -4.021 15.931 5.681 1.00 85.50 285 THR A C 1
ATOM 2302 O O . THR A 1 285 ? -3.029 16.459 5.192 1.00 85.50 285 THR A O 1
ATOM 2305 N N . HIS A 1 286 ? -4.004 15.331 6.872 1.00 84.94 286 HIS A N 1
ATOM 2306 C CA . HIS A 1 286 ? -2.865 15.306 7.793 1.00 84.94 286 HIS A CA 1
ATOM 2307 C C . HIS A 1 286 ? -1.720 14.367 7.371 1.00 84.94 286 HIS A C 1
ATOM 2309 O O . HIS A 1 286 ? -0.666 14.383 8.003 1.00 84.94 286 HIS A O 1
ATOM 2315 N N . VAL A 1 287 ? -1.915 13.529 6.344 1.00 86.75 287 VAL A N 1
ATOM 2316 C CA . VAL A 1 287 ? -0.892 12.591 5.860 1.00 86.75 287 VAL A CA 1
ATOM 2317 C C . VAL A 1 287 ? -0.007 13.269 4.814 1.00 86.75 287 VAL A C 1
ATOM 2319 O O . VAL A 1 287 ? -0.479 13.666 3.747 1.00 86.75 287 VAL A O 1
ATOM 2322 N N . HIS A 1 288 ? 1.292 13.349 5.098 1.00 88.38 288 HIS A N 1
ATOM 2323 C CA . HIS A 1 288 ? 2.301 13.834 4.159 1.00 88.38 288 HIS A CA 1
ATOM 2324 C C . HIS A 1 288 ? 2.569 12.787 3.078 1.00 88.38 288 HIS A C 1
ATOM 2326 O O . HIS A 1 288 ? 2.889 11.638 3.389 1.00 88.38 288 HIS A O 1
ATOM 2332 N N . VAL A 1 289 ? 2.459 13.177 1.807 1.00 88.69 289 VAL A N 1
ATOM 2333 C CA . VAL A 1 289 ? 2.631 12.255 0.680 1.00 88.69 289 VAL A CA 1
ATOM 2334 C C . VAL A 1 289 ? 3.904 12.591 -0.075 1.00 88.69 289 VAL A C 1
ATOM 2336 O O . VAL A 1 289 ? 4.066 13.693 -0.590 1.00 88.69 289 VAL A O 1
ATOM 2339 N N . THR A 1 290 ? 4.789 11.612 -0.195 1.00 90.50 290 THR A N 1
ATOM 2340 C CA . THR A 1 290 ? 6.027 11.721 -0.963 1.00 90.50 290 THR A CA 1
ATOM 2341 C C . THR A 1 290 ? 5.962 10.779 -2.159 1.00 90.50 290 THR A C 1
ATOM 2343 O O . THR A 1 290 ? 5.502 9.654 -2.022 1.00 90.50 290 THR A O 1
ATOM 2346 N N . VAL A 1 291 ? 6.440 11.182 -3.335 1.00 89.38 291 VAL A N 1
ATOM 2347 C CA . VAL A 1 291 ? 6.578 10.312 -4.513 1.00 89.38 291 VAL A CA 1
ATOM 2348 C C . VAL A 1 291 ? 8.027 10.229 -4.954 1.00 89.38 291 VAL A C 1
ATOM 2350 O O . VAL A 1 291 ? 8.733 11.238 -5.029 1.00 89.38 291 VAL A O 1
ATOM 2353 N N . VAL A 1 292 ? 8.471 9.024 -5.309 1.00 87.94 292 VAL A N 1
ATOM 2354 C CA . VAL A 1 292 ? 9.767 8.861 -5.971 1.00 87.94 292 VAL A CA 1
ATOM 2355 C C . VAL A 1 292 ? 9.646 9.357 -7.413 1.00 87.94 292 VAL A C 1
ATOM 2357 O O . VAL A 1 292 ? 8.950 8.772 -8.246 1.00 87.94 292 VAL A O 1
ATOM 2360 N N . HIS A 1 293 ? 10.302 10.476 -7.704 1.00 86.69 293 HIS A N 1
ATOM 2361 C CA . HIS A 1 293 ? 10.251 11.127 -9.001 1.00 86.69 293 HIS A CA 1
ATOM 2362 C C . HIS A 1 293 ? 11.307 10.543 -9.941 1.00 86.69 293 HIS A C 1
ATOM 2364 O O . HIS A 1 293 ? 12.505 10.773 -9.795 1.00 86.69 293 HIS A O 1
ATOM 2370 N N . TYR A 1 294 ? 10.836 9.819 -10.950 1.00 81.69 294 TYR A N 1
ATOM 2371 C CA . TYR A 1 294 ? 11.638 9.371 -12.082 1.00 81.69 294 TYR A CA 1
ATOM 2372 C C . TYR A 1 294 ? 11.304 10.277 -13.268 1.00 81.69 294 TYR A C 1
ATOM 2374 O O . TYR A 1 294 ? 10.188 10.217 -13.792 1.00 81.69 294 TYR A O 1
ATOM 2382 N N . ALA A 1 295 ? 12.223 11.156 -13.673 1.00 78.38 295 ALA A N 1
ATOM 2383 C CA . ALA A 1 295 ? 11.886 12.161 -14.676 1.00 78.38 295 ALA A CA 1
ATOM 2384 C C . ALA A 1 295 ? 11.546 11.495 -16.019 1.00 78.38 295 ALA A C 1
ATOM 2386 O O . ALA A 1 295 ? 12.307 10.675 -16.545 1.00 78.38 295 ALA A O 1
ATOM 2387 N N . GLY A 1 296 ? 10.368 11.825 -16.547 1.00 75.44 296 GLY A N 1
ATOM 2388 C CA . GLY A 1 296 ? 9.869 11.260 -17.798 1.00 75.44 296 GLY A CA 1
ATOM 2389 C C . GLY A 1 296 ? 9.331 9.835 -17.700 1.00 75.44 296 GLY A C 1
ATOM 2390 O O . GLY A 1 296 ? 8.878 9.277 -18.697 1.00 75.44 296 GLY A O 1
ATOM 2391 N N . ALA A 1 297 ? 9.332 9.229 -16.510 1.00 82.25 297 ALA A N 1
ATOM 2392 C CA . ALA A 1 297 ? 8.619 7.982 -16.285 1.00 82.25 297 ALA A CA 1
ATOM 2393 C C . ALA A 1 297 ? 7.103 8.186 -16.365 1.00 82.25 297 ALA A C 1
ATOM 2395 O O . ALA A 1 297 ? 6.583 9.292 -16.211 1.00 82.25 297 ALA A O 1
ATOM 2396 N N . ILE A 1 298 ? 6.380 7.082 -16.544 1.00 82.38 298 ILE A N 1
ATOM 2397 C CA . ILE A 1 298 ? 4.921 7.123 -16.670 1.00 82.38 298 ILE A CA 1
ATOM 2398 C C . ILE A 1 298 ? 4.246 7.627 -15.393 1.00 82.38 298 ILE A C 1
ATOM 2400 O O . ILE A 1 298 ? 3.222 8.289 -15.489 1.00 82.38 298 ILE A O 1
ATOM 2404 N N . SER A 1 299 ? 4.849 7.435 -14.215 1.00 83.44 299 SER A N 1
ATOM 2405 C CA . SER A 1 299 ? 4.344 8.024 -12.969 1.00 83.44 299 SER A CA 1
ATOM 2406 C C . SER A 1 299 ? 4.352 9.559 -12.992 1.00 83.44 299 SER A C 1
ATOM 2408 O O . SER A 1 299 ? 3.375 10.180 -12.583 1.00 83.44 299 SER A O 1
ATOM 2410 N N . ASP A 1 300 ? 5.404 10.195 -13.516 1.00 84.56 300 ASP A N 1
ATOM 2411 C CA . ASP A 1 300 ? 5.465 11.658 -13.634 1.00 84.56 300 ASP A CA 1
ATOM 2412 C C . ASP A 1 300 ? 4.463 12.183 -14.672 1.00 84.56 300 ASP A C 1
ATOM 2414 O O . ASP A 1 300 ? 3.809 13.199 -14.442 1.00 84.56 300 ASP A O 1
ATOM 2418 N N . ILE A 1 301 ? 4.285 11.461 -15.784 1.00 83.94 301 ILE A N 1
ATOM 2419 C CA . ILE A 1 301 ? 3.268 11.778 -16.800 1.00 83.94 301 ILE A CA 1
ATOM 2420 C C . ILE A 1 301 ? 1.860 11.646 -16.201 1.00 83.94 301 ILE A C 1
ATOM 2422 O O . ILE A 1 301 ? 1.047 12.553 -16.361 1.00 83.94 301 ILE A O 1
ATOM 2426 N N . PHE A 1 302 ? 1.600 10.579 -15.444 1.00 85.75 302 PHE A N 1
ATOM 2427 C CA . PHE A 1 302 ? 0.332 10.324 -14.766 1.00 85.75 302 PHE A CA 1
ATOM 2428 C C . PHE A 1 302 ? -0.046 11.469 -13.819 1.00 85.75 302 PHE A C 1
ATOM 2430 O O . PHE A 1 302 ? -1.116 12.050 -13.964 1.00 85.75 302 PHE A O 1
ATOM 2437 N N . PHE A 1 303 ? 0.839 11.879 -12.905 1.00 86.62 303 PHE A N 1
ATOM 2438 C CA . PHE A 1 303 ? 0.536 12.987 -11.985 1.00 86.62 303 PHE A CA 1
ATOM 2439 C C . PHE A 1 303 ? 0.437 14.354 -12.682 1.00 86.62 303 PHE A C 1
ATOM 2441 O O . PHE A 1 303 ? -0.210 15.274 -12.173 1.00 86.62 303 PHE A O 1
ATOM 2448 N N . LYS A 1 304 ? 1.076 14.526 -13.844 1.00 86.19 304 LYS A N 1
ATOM 2449 C CA . LYS A 1 304 ? 0.952 15.751 -14.646 1.00 86.19 304 LYS A CA 1
ATOM 2450 C C . LYS A 1 304 ? -0.374 15.817 -15.402 1.00 86.19 304 LYS A C 1
ATOM 2452 O O . LYS A 1 304 ? -0.980 16.882 -15.396 1.00 86.19 304 LYS A O 1
ATOM 2457 N N . GLN A 1 305 ? -0.802 14.713 -16.014 1.00 86.75 305 GLN A N 1
ATOM 2458 C CA . GLN A 1 305 ? -1.943 14.659 -16.937 1.00 86.75 305 GLN A CA 1
ATOM 2459 C C . GLN A 1 305 ? -3.262 14.211 -16.294 1.00 86.75 305 GLN A C 1
ATOM 2461 O O . GLN A 1 305 ? -4.316 14.425 -16.882 1.00 86.75 305 GLN A O 1
ATOM 2466 N N . SER A 1 306 ? -3.233 13.579 -15.119 1.00 86.38 306 SER A N 1
ATOM 2467 C CA . SER A 1 306 ? -4.447 13.054 -14.487 1.00 86.38 306 SER A CA 1
ATOM 2468 C C . SER A 1 306 ? -5.408 14.171 -14.069 1.00 86.38 306 SER A C 1
ATOM 2470 O O . SER A 1 306 ? -5.025 15.100 -13.356 1.00 86.38 306 SER A O 1
ATOM 2472 N N . SER A 1 307 ? -6.671 14.037 -14.481 1.00 89.69 307 SER A N 1
ATOM 2473 C CA . SER A 1 307 ? -7.787 14.929 -14.125 1.00 89.69 307 SER A CA 1
ATOM 2474 C C . SER A 1 307 ? -8.652 14.388 -12.980 1.00 89.69 307 SER A C 1
ATOM 2476 O O . SER A 1 307 ? -9.684 14.970 -12.660 1.00 89.69 307 SER A O 1
ATOM 2478 N N . SER A 1 308 ? -8.271 13.259 -12.371 1.00 86.12 308 SER A N 1
ATOM 2479 C CA . SER A 1 308 ? -9.053 12.662 -11.284 1.00 86.12 308 SER A CA 1
ATOM 2480 C C . SER A 1 308 ? -9.038 13.564 -10.039 1.00 86.12 308 SER A C 1
ATOM 2482 O O . SER A 1 308 ? -7.950 13.948 -9.595 1.00 86.12 308 SER A O 1
ATOM 2484 N N . PRO A 1 309 ? -10.198 13.855 -9.415 1.00 88.19 309 PRO A N 1
ATOM 2485 C CA . PRO A 1 309 ? -10.269 14.723 -8.237 1.00 88.19 309 PRO A CA 1
ATOM 2486 C C . PRO A 1 309 ? -9.445 14.181 -7.060 1.00 88.19 309 PRO A C 1
ATOM 2488 O O . PRO A 1 309 ? -8.829 14.950 -6.325 1.00 88.19 309 PRO A O 1
ATOM 2491 N N . THR A 1 310 ? -9.369 12.855 -6.910 1.00 86.56 310 THR A N 1
ATOM 2492 C CA . THR A 1 310 ? -8.536 12.183 -5.901 1.00 86.56 310 THR A CA 1
ATOM 2493 C C . THR A 1 310 ? -7.053 12.480 -6.118 1.00 86.56 310 THR A C 1
ATOM 2495 O O . THR A 1 310 ? -6.336 12.830 -5.181 1.00 86.56 310 THR A O 1
ATOM 2498 N N . VAL A 1 311 ? -6.586 12.384 -7.366 1.00 87.38 311 VAL A N 1
ATOM 2499 C CA . VAL A 1 311 ? -5.179 12.620 -7.716 1.00 87.38 311 VAL A CA 1
ATOM 2500 C C . VAL A 1 311 ? -4.826 14.098 -7.585 1.00 87.38 311 VAL A C 1
ATOM 2502 O O . VAL A 1 311 ? -3.740 14.405 -7.103 1.00 87.38 311 VAL A O 1
ATOM 2505 N N . LEU A 1 312 ? -5.738 15.007 -7.945 1.00 89.38 312 LEU A N 1
ATOM 2506 C CA . LEU A 1 312 ? -5.550 16.450 -7.769 1.00 89.38 312 LEU A CA 1
ATOM 2507 C C . LEU A 1 312 ? -5.369 16.820 -6.290 1.00 89.38 312 LEU A C 1
ATOM 2509 O O . LEU A 1 312 ? -4.379 17.465 -5.955 1.00 89.38 312 LEU A O 1
ATOM 2513 N N . LYS A 1 313 ? -6.227 16.308 -5.397 1.00 89.06 313 LYS A N 1
ATOM 2514 C CA . LYS A 1 313 ? -6.087 16.506 -3.941 1.00 89.06 313 LYS A CA 1
ATOM 2515 C C . LYS A 1 313 ? -4.764 15.972 -3.395 1.00 89.06 313 LYS A C 1
ATOM 2517 O O . LYS A 1 313 ? -4.126 16.597 -2.556 1.00 89.06 313 LYS A O 1
ATOM 2522 N N . ILE A 1 314 ? -4.324 14.805 -3.866 1.00 88.12 314 ILE A N 1
ATOM 2523 C CA . ILE A 1 314 ? -3.029 14.246 -3.457 1.00 88.12 314 ILE A CA 1
ATOM 2524 C C . ILE A 1 314 ? -1.878 15.110 -3.989 1.00 88.12 314 ILE A C 1
ATOM 2526 O O . ILE A 1 314 ? -0.901 15.322 -3.274 1.00 88.12 314 ILE A O 1
ATOM 2530 N N . LYS A 1 315 ? -1.996 15.622 -5.218 1.00 88.19 315 LYS A N 1
ATOM 2531 C CA . LYS A 1 315 ? -0.978 16.429 -5.900 1.00 88.19 315 LYS A CA 1
ATOM 2532 C C . LYS A 1 315 ? -0.698 17.758 -5.200 1.00 88.19 315 LYS A C 1
ATOM 2534 O O . LYS A 1 315 ? 0.456 18.170 -5.194 1.00 88.19 315 LYS A O 1
ATOM 2539 N N . GLU A 1 316 ? -1.702 18.386 -4.588 1.00 88.94 316 GLU A N 1
ATOM 2540 C CA . GLU A 1 316 ? -1.551 19.646 -3.833 1.00 88.94 316 GLU A CA 1
ATOM 2541 C C . GLU A 1 316 ? -0.508 19.562 -2.708 1.00 88.94 316 GLU A C 1
ATOM 2543 O O . GLU A 1 316 ? 0.141 20.549 -2.381 1.00 88.94 316 GLU A O 1
ATOM 2548 N N . ARG A 1 317 ? -0.304 18.366 -2.153 1.00 89.44 317 ARG A N 1
ATOM 2549 C CA . ARG A 1 317 ? 0.594 18.092 -1.019 1.00 89.44 317 ARG A CA 1
ATOM 2550 C C . ARG A 1 317 ? 1.703 17.092 -1.350 1.00 89.44 317 ARG A C 1
ATOM 2552 O O . ARG A 1 317 ? 2.302 16.503 -0.452 1.00 89.44 317 ARG A O 1
ATOM 2559 N N . LEU A 1 318 ? 1.908 16.828 -2.636 1.00 89.19 318 LEU A N 1
ATOM 2560 C CA . LEU A 1 318 ? 2.818 15.798 -3.111 1.00 89.19 318 LEU A CA 1
ATOM 2561 C C . LEU A 1 318 ? 4.254 16.321 -3.142 1.00 89.19 318 LEU A C 1
ATOM 2563 O O . LEU A 1 318 ? 4.617 17.123 -4.002 1.00 89.19 318 LEU A O 1
ATOM 2567 N N . GLU A 1 319 ? 5.099 15.804 -2.260 1.00 91.19 319 GLU A N 1
ATOM 2568 C CA . GLU A 1 319 ? 6.534 16.077 -2.275 1.00 91.19 319 GLU A CA 1
ATOM 2569 C C . GLU A 1 319 ? 7.254 15.119 -3.230 1.00 91.19 319 GLU A C 1
ATOM 2571 O O . GLU A 1 319 ? 7.021 13.910 -3.222 1.00 91.19 319 GLU A O 1
ATOM 2576 N N . LYS A 1 320 ? 8.159 15.638 -4.065 1.00 91.19 320 LYS A N 1
ATOM 2577 C CA . LYS A 1 320 ? 8.966 14.817 -4.980 1.00 91.19 320 LYS A CA 1
ATOM 2578 C C . LYS A 1 320 ? 10.317 14.493 -4.351 1.00 91.19 320 LYS A C 1
ATOM 2580 O O . LYS A 1 320 ? 11.016 15.389 -3.891 1.00 91.19 320 LYS A O 1
ATOM 2585 N N . THR A 1 321 ? 10.722 13.228 -4.402 1.00 89.56 321 THR A N 1
ATOM 2586 C CA . THR A 1 321 ? 12.039 12.773 -3.932 1.00 89.56 321 THR A CA 1
ATOM 2587 C C . THR A 1 321 ? 12.808 12.061 -5.035 1.00 89.56 321 THR A C 1
ATOM 2589 O O . THR A 1 321 ? 12.232 11.352 -5.859 1.00 89.56 321 THR A O 1
ATOM 2592 N N . ASN A 1 322 ? 14.130 12.227 -5.047 1.00 87.31 322 ASN A N 1
ATOM 2593 C CA . ASN A 1 322 ? 14.997 11.580 -6.024 1.00 87.31 322 ASN A CA 1
ATOM 2594 C C . ASN A 1 322 ? 15.117 10.062 -5.773 1.00 87.31 322 ASN A C 1
ATOM 2596 O O . ASN A 1 322 ? 15.167 9.637 -4.617 1.00 87.31 322 ASN A O 1
ATOM 2600 N N . PRO A 1 323 ? 15.298 9.227 -6.816 1.00 82.69 323 PRO A N 1
ATOM 2601 C CA . PRO A 1 323 ? 15.450 7.777 -6.656 1.00 82.69 323 PRO A CA 1
ATOM 2602 C C . PRO A 1 323 ? 16.627 7.368 -5.761 1.00 82.69 323 PRO A C 1
ATOM 2604 O O . PRO A 1 323 ? 16.549 6.364 -5.060 1.00 82.69 323 PRO A O 1
ATOM 2607 N N . LYS A 1 324 ? 17.704 8.166 -5.734 1.00 83.56 324 LYS A N 1
ATOM 2608 C CA . LYS A 1 324 ? 18.864 7.947 -4.849 1.00 83.56 324 LYS A CA 1
ATOM 2609 C C . LYS A 1 324 ? 18.515 8.087 -3.364 1.00 83.56 324 LYS A C 1
ATOM 2611 O O . LYS A 1 324 ? 19.143 7.459 -2.522 1.00 83.56 324 LYS A O 1
ATOM 2616 N N . GLU A 1 325 ? 17.507 8.891 -3.044 1.00 85.88 325 GLU A N 1
ATOM 2617 C CA . GLU A 1 325 ? 17.057 9.151 -1.675 1.00 85.88 325 GLU A CA 1
ATOM 2618 C C . GLU A 1 325 ? 15.851 8.294 -1.280 1.00 85.88 325 GLU A C 1
ATOM 2620 O O . GLU A 1 325 ? 15.346 8.423 -0.166 1.00 85.88 325 GLU A O 1
ATOM 2625 N N . MET A 1 326 ? 15.425 7.376 -2.154 1.00 84.81 326 MET A N 1
ATOM 2626 C CA . MET A 1 326 ? 14.298 6.471 -1.925 1.00 84.81 326 MET A CA 1
ATOM 2627 C C . MET A 1 326 ? 14.408 5.750 -0.579 1.00 84.81 326 MET A C 1
ATOM 2629 O O . MET A 1 326 ? 13.440 5.717 0.168 1.00 84.81 326 MET A O 1
ATOM 2633 N N . ILE A 1 327 ? 15.589 5.228 -0.229 1.00 85.31 327 ILE A N 1
ATOM 2634 C CA . ILE A 1 327 ? 15.800 4.519 1.044 1.00 85.31 327 ILE A CA 1
ATOM 2635 C C . ILE A 1 327 ? 15.589 5.459 2.238 1.00 85.31 327 ILE A C 1
ATOM 2637 O O . ILE A 1 327 ? 14.975 5.069 3.230 1.00 85.31 327 ILE A O 1
ATOM 2641 N N . ARG A 1 328 ? 16.069 6.707 2.151 1.00 87.06 328 ARG A N 1
ATOM 2642 C CA . ARG A 1 328 ? 15.900 7.706 3.216 1.00 87.06 328 ARG A CA 1
ATOM 2643 C C . ARG A 1 328 ? 14.431 8.096 3.366 1.00 87.06 328 ARG A C 1
ATOM 2645 O O . ARG A 1 328 ? 13.942 8.145 4.490 1.00 87.06 328 ARG A O 1
ATOM 2652 N N . ALA A 1 329 ? 13.733 8.324 2.254 1.00 85.88 329 ALA A N 1
ATOM 2653 C CA . ALA A 1 329 ? 12.304 8.619 2.259 1.00 85.88 329 ALA A CA 1
ATOM 2654 C C . ALA A 1 329 ? 11.500 7.464 2.860 1.00 85.88 329 ALA A C 1
ATOM 2656 O O . ALA A 1 329 ? 10.673 7.683 3.734 1.00 85.88 329 ALA A O 1
ATOM 2657 N N . LEU A 1 330 ? 11.816 6.227 2.480 1.00 84.25 330 LEU A N 1
ATOM 2658 C CA . LEU A 1 330 ? 11.118 5.043 2.966 1.00 84.25 330 LEU A CA 1
ATOM 2659 C C . LEU A 1 330 ? 11.367 4.808 4.468 1.00 84.25 330 LEU A C 1
ATOM 2661 O O . LEU A 1 330 ? 10.432 4.507 5.206 1.00 84.25 330 LEU A O 1
ATOM 2665 N N . LYS A 1 331 ? 12.591 5.060 4.957 1.00 83.50 331 LYS A N 1
ATOM 2666 C CA . LYS A 1 331 ? 12.902 5.096 6.399 1.00 83.50 331 LYS A CA 1
ATOM 2667 C C . LYS A 1 331 ? 12.138 6.201 7.135 1.00 83.50 331 LYS A C 1
ATOM 2669 O O . LYS A 1 331 ? 11.578 5.942 8.195 1.00 83.50 331 LYS A O 1
ATOM 2674 N N . LYS A 1 332 ? 12.074 7.414 6.574 1.00 84.50 332 LYS A N 1
ATOM 2675 C CA . LYS A 1 332 ? 11.283 8.523 7.138 1.00 84.50 332 LYS A CA 1
ATOM 2676 C C . LYS A 1 332 ? 9.809 8.130 7.245 1.00 84.50 332 LYS A C 1
ATOM 2678 O O . LYS A 1 332 ? 9.196 8.391 8.278 1.00 84.50 332 LYS A O 1
ATOM 2683 N N . THR A 1 333 ? 9.277 7.460 6.222 1.00 83.75 333 THR A N 1
ATOM 2684 C CA . THR A 1 333 ? 7.894 6.982 6.198 1.00 83.75 333 THR A CA 1
ATOM 2685 C C . THR A 1 333 ? 7.620 5.897 7.233 1.00 83.75 333 THR A C 1
ATOM 2687 O O . THR A 1 333 ? 6.573 5.903 7.867 1.00 83.75 333 THR A O 1
ATOM 2690 N N . ALA A 1 334 ? 8.584 5.004 7.466 1.00 77.44 334 ALA A N 1
ATOM 2691 C CA . ALA A 1 334 ? 8.469 3.969 8.490 1.00 77.44 334 ALA A CA 1
ATOM 2692 C C . ALA A 1 334 ? 8.378 4.544 9.917 1.00 77.44 334 ALA A C 1
ATOM 2694 O O . ALA A 1 334 ? 7.690 3.984 10.765 1.00 77.44 334 ALA A O 1
ATOM 2695 N N . VAL A 1 335 ? 9.076 5.653 10.182 1.00 79.81 335 VAL A N 1
ATOM 2696 C CA . VAL A 1 335 ? 9.129 6.285 11.513 1.00 79.81 335 VAL A CA 1
ATOM 2697 C C . VAL A 1 335 ? 7.977 7.273 11.720 1.00 79.81 335 VAL A C 1
ATOM 2699 O O . VAL A 1 335 ? 7.462 7.417 12.828 1.00 79.81 335 VAL A O 1
ATOM 2702 N N . THR A 1 336 ? 7.557 7.966 10.662 1.00 81.94 336 THR A N 1
ATOM 2703 C CA . THR A 1 336 ? 6.567 9.044 10.749 1.00 81.94 336 THR A CA 1
ATOM 2704 C C . THR A 1 336 ? 5.155 8.497 10.549 1.00 81.94 336 THR A C 1
ATOM 2706 O O . THR A 1 336 ? 4.786 8.145 9.430 1.00 81.94 336 THR A O 1
ATOM 2709 N N . ARG A 1 337 ? 4.329 8.490 11.608 1.00 75.06 337 ARG A N 1
ATOM 2710 C CA . ARG A 1 337 ? 2.957 7.934 11.575 1.00 75.06 337 ARG A CA 1
ATOM 2711 C C . ARG A 1 337 ? 2.077 8.494 10.449 1.00 75.06 337 ARG A C 1
ATOM 2713 O O . ARG A 1 337 ? 1.366 7.742 9.795 1.00 75.06 337 ARG A O 1
ATOM 2720 N N . ASN A 1 338 ? 2.173 9.795 10.180 1.00 84.00 338 ASN A N 1
ATOM 2721 C CA . ASN A 1 338 ? 1.317 10.496 9.220 1.00 84.00 338 ASN A CA 1
ATOM 2722 C C . ASN A 1 338 ? 2.021 10.695 7.877 1.00 84.00 338 ASN A C 1
ATOM 2724 O O . ASN A 1 338 ? 2.117 11.816 7.376 1.00 84.00 338 ASN A O 1
ATOM 2728 N N . SER A 1 339 ? 2.580 9.630 7.309 1.00 86.00 339 SER A N 1
ATOM 2729 C CA . SER A 1 339 ? 3.271 9.740 6.029 1.00 86.00 339 SER A CA 1
ATOM 2730 C C . SER A 1 339 ? 3.028 8.547 5.116 1.00 86.00 339 SER A C 1
ATOM 2732 O O . SER A 1 339 ? 2.828 7.421 5.569 1.00 86.00 339 SER A O 1
ATOM 2734 N N . ALA A 1 340 ? 3.040 8.820 3.815 1.00 87.50 340 ALA A N 1
ATOM 2735 C CA . ALA A 1 340 ? 2.877 7.830 2.767 1.00 87.50 340 ALA A CA 1
ATOM 2736 C C . ALA A 1 340 ? 3.903 8.070 1.654 1.00 87.50 340 ALA A C 1
ATOM 2738 O O . ALA A 1 340 ? 4.091 9.199 1.201 1.00 87.50 340 ALA A O 1
ATOM 2739 N N . LEU A 1 341 ? 4.551 7.003 1.191 1.00 88.88 341 LEU A N 1
ATOM 2740 C CA . LEU A 1 341 ? 5.489 7.044 0.071 1.00 88.88 341 LEU A CA 1
ATOM 2741 C C . LEU A 1 341 ? 4.876 6.358 -1.146 1.00 88.88 341 LEU A C 1
ATOM 2743 O O . LEU A 1 341 ? 4.538 5.189 -1.070 1.00 88.88 341 LEU A O 1
ATOM 2747 N N . ILE A 1 342 ? 4.796 7.034 -2.283 1.00 89.31 342 ILE A N 1
ATOM 2748 C CA . ILE A 1 342 ? 4.318 6.485 -3.549 1.00 89.31 342 ILE A CA 1
ATOM 2749 C C . ILE A 1 342 ? 5.510 6.005 -4.381 1.00 89.31 342 ILE A C 1
ATOM 2751 O O . ILE A 1 342 ? 6.416 6.782 -4.701 1.00 89.31 342 ILE A O 1
ATOM 2755 N N . ASN A 1 343 ? 5.499 4.728 -4.765 1.00 88.00 343 ASN A N 1
ATOM 2756 C CA . ASN A 1 343 ? 6.488 4.147 -5.668 1.00 88.00 343 ASN A CA 1
ATOM 2757 C C . ASN A 1 343 ? 5.909 2.948 -6.438 1.00 88.00 343 ASN A C 1
ATOM 2759 O O . ASN A 1 343 ? 4.857 2.407 -6.108 1.00 88.00 343 ASN A O 1
ATOM 2763 N N . PHE A 1 344 ? 6.609 2.504 -7.476 1.00 84.69 344 PHE A N 1
ATOM 2764 C CA . PHE A 1 344 ? 6.280 1.263 -8.155 1.00 84.69 344 PHE A CA 1
ATOM 2765 C C . PHE A 1 344 ? 6.395 0.065 -7.206 1.00 84.69 344 PHE A C 1
ATOM 2767 O O . PHE A 1 344 ? 7.430 -0.116 -6.557 1.00 84.69 344 PHE A O 1
ATOM 2774 N N . ARG A 1 345 ? 5.362 -0.789 -7.185 1.00 83.44 345 ARG A N 1
ATOM 2775 C CA . ARG A 1 345 ? 5.246 -1.940 -6.273 1.00 83.44 345 ARG A CA 1
ATOM 2776 C C . ARG A 1 345 ? 6.526 -2.784 -6.138 1.00 83.44 345 ARG A C 1
ATOM 2778 O O . ARG A 1 345 ? 7.013 -2.893 -5.014 1.00 83.44 345 ARG A O 1
ATOM 2785 N N . PRO A 1 346 ? 7.117 -3.346 -7.214 1.00 79.31 346 PRO A N 1
ATOM 2786 C CA . PRO A 1 346 ? 8.283 -4.225 -7.076 1.00 79.31 346 PRO A CA 1
ATOM 2787 C C . PRO A 1 346 ? 9.523 -3.491 -6.549 1.00 79.31 346 PRO A C 1
ATOM 2789 O O . PRO A 1 346 ? 10.294 -4.061 -5.781 1.00 79.31 346 PRO A O 1
ATOM 2792 N N . LEU A 1 347 ? 9.702 -2.212 -6.903 1.00 80.75 347 LEU A N 1
ATOM 2793 C CA . LEU A 1 347 ? 10.827 -1.412 -6.413 1.00 80.75 347 LEU A CA 1
ATOM 2794 C C . LEU A 1 347 ? 10.679 -1.110 -4.921 1.00 80.75 347 LEU A C 1
ATOM 2796 O O . LEU A 1 347 ? 11.644 -1.247 -4.170 1.00 80.75 347 LEU A O 1
ATOM 2800 N N . GLY A 1 348 ? 9.476 -0.735 -4.482 1.00 81.06 348 GLY A N 1
ATOM 2801 C CA . GLY A 1 348 ? 9.197 -0.499 -3.069 1.00 81.06 348 GLY A CA 1
ATOM 2802 C C . GLY A 1 348 ? 9.343 -1.772 -2.236 1.00 81.06 348 GLY A C 1
ATOM 2803 O O . GLY A 1 348 ? 10.095 -1.768 -1.265 1.00 81.06 348 GLY A O 1
ATOM 2804 N N . GLN A 1 349 ? 8.716 -2.877 -2.654 1.00 81.12 349 GLN A N 1
ATOM 2805 C CA . GLN A 1 349 ? 8.765 -4.158 -1.938 1.00 81.12 349 GLN A CA 1
ATOM 2806 C C . GLN A 1 349 ? 10.189 -4.687 -1.767 1.00 81.12 349 GLN A C 1
ATOM 2808 O O . GLN A 1 349 ? 10.548 -5.089 -0.667 1.00 81.12 349 GLN A O 1
ATOM 2813 N N . ILE A 1 350 ? 11.022 -4.643 -2.810 1.00 78.94 350 ILE A N 1
ATOM 2814 C CA . ILE A 1 350 ? 12.409 -5.117 -2.708 1.00 78.94 350 ILE A CA 1
ATOM 2815 C C . ILE A 1 350 ? 13.245 -4.180 -1.837 1.00 78.94 350 ILE A C 1
ATOM 2817 O O . ILE A 1 350 ? 14.022 -4.641 -1.008 1.00 78.94 350 ILE A O 1
ATOM 2821 N N . THR A 1 351 ? 13.038 -2.866 -1.939 1.00 79.75 351 THR A N 1
ATOM 2822 C CA . THR A 1 351 ? 13.734 -1.904 -1.070 1.00 79.75 351 THR A CA 1
ATOM 2823 C C . THR A 1 351 ? 13.401 -2.134 0.404 1.00 79.75 351 THR A C 1
ATOM 2825 O O . THR A 1 351 ? 14.286 -2.046 1.255 1.00 79.75 351 THR A O 1
ATOM 2828 N N . ILE A 1 352 ? 12.140 -2.449 0.700 1.00 79.88 352 ILE A N 1
ATOM 2829 C CA . ILE A 1 352 ? 11.668 -2.826 2.035 1.00 79.88 352 ILE A CA 1
ATOM 2830 C C . ILE A 1 352 ? 12.293 -4.153 2.465 1.00 79.88 352 ILE A C 1
ATOM 2832 O O . ILE A 1 352 ? 12.850 -4.238 3.558 1.00 79.88 352 ILE A O 1
ATOM 2836 N N . ALA A 1 353 ? 12.236 -5.162 1.593 1.00 79.00 353 ALA A N 1
ATOM 2837 C CA . ALA A 1 353 ? 12.751 -6.499 1.850 1.00 79.00 353 ALA A CA 1
ATOM 2838 C C . ALA A 1 353 ? 14.243 -6.488 2.202 1.00 79.00 353 ALA A C 1
ATOM 2840 O O . ALA A 1 353 ? 14.653 -7.170 3.132 1.00 79.00 353 ALA A O 1
ATOM 2841 N N . GLU A 1 354 ? 15.040 -5.686 1.494 1.00 75.75 354 GLU A N 1
ATOM 2842 C CA . GLU A 1 354 ? 16.488 -5.600 1.694 1.00 75.75 354 GLU A CA 1
ATOM 2843 C C . GLU A 1 354 ? 16.891 -4.762 2.911 1.00 75.75 354 GLU A C 1
ATOM 2845 O O . GLU A 1 354 ? 17.901 -5.057 3.544 1.00 75.75 354 GLU A O 1
ATOM 2850 N N . ASN A 1 355 ? 16.153 -3.689 3.216 1.00 74.25 355 ASN A N 1
ATOM 2851 C CA . ASN A 1 355 ? 16.638 -2.662 4.147 1.00 74.25 355 ASN A CA 1
ATOM 2852 C C . ASN A 1 355 ? 15.829 -2.542 5.442 1.00 74.25 355 ASN A C 1
ATOM 2854 O O . ASN A 1 355 ? 16.310 -1.907 6.379 1.00 74.25 355 ASN A O 1
ATOM 2858 N N . LEU A 1 356 ? 14.600 -3.065 5.488 1.00 69.12 356 LEU A N 1
ATOM 2859 C CA . LEU A 1 356 ? 13.643 -2.794 6.569 1.00 69.12 356 LEU A CA 1
ATOM 2860 C C . LEU A 1 356 ? 12.978 -4.032 7.168 1.00 69.12 356 LEU A C 1
ATOM 2862 O O . LEU A 1 356 ? 12.343 -3.909 8.207 1.00 69.12 356 LEU A O 1
ATOM 2866 N N . THR A 1 357 ? 13.144 -5.219 6.589 1.00 60.88 357 THR A N 1
ATOM 2867 C CA . THR A 1 357 ? 12.653 -6.482 7.182 1.00 60.88 357 THR A CA 1
ATOM 2868 C C . THR A 1 357 ? 13.306 -6.815 8.521 1.00 60.88 357 THR A C 1
ATOM 2870 O O . THR A 1 357 ? 12.704 -7.503 9.337 1.00 60.88 357 THR A O 1
ATOM 2873 N N . LEU A 1 358 ? 14.501 -6.279 8.782 1.00 50.00 358 LEU A N 1
ATOM 2874 C CA . LEU A 1 358 ? 15.184 -6.373 10.075 1.00 50.00 358 LEU A CA 1
ATOM 2875 C C . LEU A 1 358 ? 14.758 -5.274 11.069 1.00 50.00 358 LEU A C 1
ATOM 2877 O O . LEU A 1 358 ? 15.208 -5.285 12.212 1.00 50.00 358 LEU A O 1
ATOM 2881 N N . HIS A 1 359 ? 13.907 -4.322 10.663 1.00 46.66 359 HIS A N 1
ATOM 2882 C CA . HIS A 1 359 ? 13.397 -3.272 11.544 1.00 46.66 359 HIS A CA 1
ATOM 2883 C C . HIS A 1 359 ? 12.023 -3.659 12.124 1.00 46.66 359 HIS A C 1
ATOM 2885 O O . HIS A 1 359 ? 11.063 -3.831 11.367 1.00 46.66 359 HIS A O 1
ATOM 2891 N N . PRO A 1 360 ? 11.875 -3.749 13.460 1.00 42.69 360 PRO A N 1
ATOM 2892 C CA . PRO A 1 360 ? 10.569 -3.950 14.079 1.00 42.69 360 PRO A CA 1
ATOM 2893 C C . PRO A 1 360 ? 9.681 -2.727 13.797 1.00 42.69 360 PRO A C 1
ATOM 2895 O O . PRO A 1 360 ? 10.030 -1.610 14.170 1.00 42.69 360 PRO A O 1
ATOM 2898 N N . GLY A 1 361 ? 8.545 -2.928 13.116 1.00 49.56 361 GLY A N 1
ATOM 2899 C CA . GLY A 1 361 ? 7.591 -1.852 12.799 1.00 49.56 361 GLY A CA 1
ATOM 2900 C C . GLY A 1 361 ? 7.248 -1.662 11.318 1.00 49.56 361 GLY A C 1
ATOM 2901 O O . GLY A 1 361 ? 6.620 -0.662 10.979 1.00 49.56 361 GLY A O 1
ATOM 2902 N N . PHE A 1 362 ? 7.635 -2.583 10.430 1.00 44.62 362 PHE A N 1
ATOM 2903 C CA . PHE A 1 362 ? 7.325 -2.489 9.003 1.00 44.62 362 PHE A CA 1
ATOM 2904 C C . PHE A 1 362 ? 6.328 -3.576 8.567 1.00 44.62 362 PHE A C 1
ATOM 2906 O O . PHE A 1 362 ? 6.599 -4.763 8.717 1.00 44.62 362 PHE A O 1
ATOM 2913 N N . ASN A 1 363 ? 5.185 -3.188 7.996 1.00 46.25 363 ASN A N 1
ATOM 2914 C CA . ASN A 1 363 ? 4.309 -4.097 7.256 1.00 46.25 363 ASN A CA 1
ATOM 2915 C C . ASN A 1 363 ? 3.951 -3.449 5.929 1.00 46.25 363 ASN A C 1
ATOM 2917 O O . ASN A 1 363 ? 3.551 -2.289 5.868 1.00 46.25 363 ASN A O 1
ATOM 2921 N N . VAL A 1 364 ? 4.100 -4.223 4.864 1.00 44.97 364 VAL A N 1
ATOM 2922 C CA . VAL A 1 364 ? 3.568 -3.863 3.564 1.00 44.97 364 VAL A CA 1
ATOM 2923 C C . VAL A 1 364 ? 2.064 -4.069 3.673 1.00 44.97 364 VAL A C 1
ATOM 2925 O O . VAL A 1 364 ? 1.597 -5.202 3.586 1.00 44.97 364 VAL A O 1
ATOM 2928 N N . ALA A 1 365 ? 1.291 -2.999 3.862 1.00 40.62 365 ALA A N 1
ATOM 2929 C CA . ALA A 1 365 ? -0.149 -3.039 3.627 1.00 40.62 365 ALA A CA 1
ATOM 2930 C C . ALA A 1 365 ? -0.391 -3.267 2.121 1.00 40.62 365 ALA A C 1
ATOM 2932 O O . ALA A 1 365 ? -0.740 -2.369 1.363 1.00 40.62 365 ALA A O 1
ATOM 2933 N N . CYS A 1 366 ? -0.121 -4.487 1.658 1.00 37.75 366 CYS A N 1
ATOM 2934 C CA . CYS A 1 366 ? -0.421 -4.945 0.322 1.00 37.75 366 CYS A CA 1
ATOM 2935 C C . CYS A 1 366 ? -1.906 -5.280 0.333 1.00 37.75 366 CYS A C 1
ATOM 2937 O O . CYS A 1 366 ? -2.312 -6.361 0.760 1.00 37.75 366 CYS A O 1
ATOM 2939 N N . ILE A 1 367 ? -2.732 -4.327 -0.084 1.00 37.72 367 ILE A N 1
ATOM 2940 C CA . ILE A 1 367 ? -4.167 -4.555 -0.194 1.00 37.72 367 ILE A CA 1
ATOM 2941 C C . ILE A 1 367 ? -4.404 -5.451 -1.401 1.00 37.72 367 ILE A C 1
ATOM 2943 O O . ILE A 1 367 ? -4.527 -5.026 -2.549 1.00 37.72 367 ILE A O 1
ATOM 2947 N N . SER A 1 368 ? -4.493 -6.734 -1.078 1.00 30.89 368 SER A N 1
ATOM 2948 C CA . SER A 1 368 ? -5.022 -7.834 -1.873 1.00 30.89 368 SER A CA 1
ATOM 2949 C C . SER A 1 368 ? -6.501 -7.659 -2.263 1.00 30.89 368 SER A C 1
ATOM 2951 O O . SER A 1 368 ? -7.058 -8.533 -2.917 1.00 30.89 368 SER A O 1
ATOM 2953 N N . HIS A 1 369 ? -7.154 -6.533 -1.944 1.00 28.02 369 HIS A N 1
ATOM 2954 C CA . HIS A 1 369 ? -8.550 -6.268 -2.327 1.00 28.02 369 HIS A CA 1
ATOM 2955 C C . HIS A 1 369 ? -8.747 -5.530 -3.663 1.00 28.02 369 HIS A C 1
ATOM 2957 O O . HIS A 1 369 ? -9.871 -5.455 -4.149 1.00 28.02 369 HIS A O 1
ATOM 2963 N N . ALA A 1 370 ? -7.685 -5.084 -4.343 1.00 27.70 370 ALA A N 1
ATOM 2964 C CA . ALA A 1 370 ? -7.796 -4.531 -5.702 1.00 27.70 370 ALA A CA 1
ATOM 2965 C C . ALA A 1 370 ? -7.764 -5.604 -6.819 1.00 27.70 370 ALA A C 1
ATOM 2967 O O . ALA A 1 370 ? -7.588 -5.277 -7.991 1.00 27.70 370 ALA A O 1
ATOM 2968 N N . GLN A 1 371 ? -7.918 -6.891 -6.479 1.00 26.88 371 GLN A N 1
ATOM 2969 C CA . GLN A 1 371 ? -8.085 -7.982 -7.452 1.00 26.88 371 GLN A CA 1
ATOM 2970 C C . GLN A 1 371 ? -9.554 -8.282 -7.801 1.00 26.88 371 GLN A C 1
ATOM 2972 O O . GLN A 1 371 ? -9.795 -9.088 -8.694 1.00 26.88 371 GLN A O 1
ATOM 2977 N N . LYS A 1 372 ? -10.538 -7.617 -7.171 1.00 25.19 372 LYS A N 1
ATOM 2978 C CA . LYS A 1 372 ? -11.974 -7.847 -7.443 1.00 25.19 372 LYS A CA 1
ATOM 2979 C C . LYS A 1 372 ? -12.723 -6.715 -8.154 1.00 25.19 372 LYS A C 1
ATOM 2981 O O . LYS A 1 372 ? -13.921 -6.839 -8.364 1.00 25.19 372 LYS A O 1
ATOM 2986 N N . ILE A 1 373 ? -12.041 -5.657 -8.597 1.00 25.98 373 ILE A N 1
ATOM 2987 C CA . ILE A 1 373 ? -12.649 -4.608 -9.437 1.00 25.98 373 ILE A CA 1
ATOM 2988 C C . ILE A 1 373 ? -11.814 -4.464 -10.709 1.00 25.98 373 ILE A C 1
ATOM 2990 O O . ILE A 1 373 ? -11.060 -3.517 -10.903 1.00 25.98 373 ILE A O 1
ATOM 2994 N N . LEU A 1 374 ? -11.893 -5.486 -11.556 1.00 25.77 374 LEU A N 1
ATOM 2995 C CA . LEU A 1 374 ? -11.421 -5.461 -12.942 1.00 25.77 374 LEU A CA 1
ATOM 2996 C C . LEU A 1 374 ? -12.392 -6.267 -13.811 1.00 25.77 374 LEU A C 1
ATOM 2998 O O . LEU A 1 374 ? -12.021 -7.146 -14.576 1.00 25.77 374 LEU A O 1
ATOM 3002 N N . GLN A 1 375 ? -13.668 -5.941 -13.644 1.00 25.75 375 GLN A N 1
ATOM 3003 C CA . GLN A 1 375 ? -14.698 -6.067 -14.663 1.00 25.75 375 GLN A CA 1
ATOM 3004 C C . GLN A 1 375 ? -15.602 -4.848 -14.520 1.00 25.75 375 GLN A C 1
ATOM 3006 O O . GLN A 1 375 ? -16.676 -4.916 -13.940 1.00 25.75 375 GLN A O 1
ATOM 3011 N N . ILE A 1 376 ? -15.117 -3.708 -14.998 1.00 22.09 376 ILE A N 1
ATOM 3012 C CA . ILE A 1 376 ? -15.979 -2.663 -15.540 1.00 22.09 376 ILE A CA 1
ATOM 3013 C C . ILE A 1 376 ? -15.289 -2.224 -16.835 1.00 22.09 376 ILE A C 1
ATOM 3015 O O . ILE A 1 376 ? -14.073 -2.018 -16.835 1.00 22.09 376 ILE A O 1
ATOM 3019 N N . HIS A 1 377 ? -16.085 -2.261 -17.903 1.00 24.12 377 HIS A N 1
ATOM 3020 C CA . HIS A 1 377 ? -15.754 -2.240 -19.329 1.00 24.12 377 HIS A CA 1
ATOM 3021 C C . HIS A 1 377 ? -14.735 -1.199 -19.797 1.00 24.12 377 HIS A C 1
ATOM 3023 O O . HIS A 1 377 ? -14.782 -0.052 -19.303 1.00 24.12 377 HIS A O 1
#